Protein AF-A0A660QVQ4-F1 (afdb_monomer_lite)

Secondary structure (DSSP, 8-state):
-HHHHHHHHHHHHHHTTSS--HHHHHHHHHHHHHHHHTT---SHHHHHHHHHHHHHHHHHHHHHHHH-S---SSSPPPHHHHHHTTTTTS---SHHHHHHHHHHHHHHHHHHTT----HHHHHT-HHHHHHHHHHHHHHHHHHHHHHHHHHHHHTTS--S--SS--PPPSSPPP---------S--TTHHHHHHHHTSHHHHHHHHHHHHHHHHHHHH-GGGHHHHHHHHHHHHHHHTHHHHHHHHHHHHHHHHHT-------TTHHHHHHHHHHHHHTT-HHHHHHHHHHHHHHHHHHHHHT--TT-HHHHHHHHHHHHHHHHHHHHHHHHHHHHH--HHHHHHHHHHHHHHHHTTS---S--GGG-GGG-TTGGGSHHHHHHHIIIIISTTSHHHHHHHHHHHHHHHHHHHHHHHHHHHHHHHHHHHHTT-EEEEEEETTEEEEEEPTT-GGGSGGGHHHHHHHH--

Sequence (469 aa):
MKRVVTIFAIIIIAGTLLALNLEGTISIYNAMVSDYEFQRFENPFVQVVSREIKNLTLYRYYKMLIAGSVDRRESTPSIGDYVSALYEVAPTQNEDERLASALFLAYVVSKLSDRPITKSCIMKNHAFSEFFSDYRAVVTREAREFFKWLLAYSLNLIDVKPPVEVSRVNEQLPQVDYTFQVPSDLPHLEDLIYFFNTPEIKMVFSESIERAFENIRKDPSRTSAHINREASFVSRDILKPITKFQDQIASQVERQRPTGRFPWWIRYVIYAALIAIFFRKKKLLWILIGVIGCFEIFYIFFIYDFTSPIDSMIYGIAIIFGFIFSVFISLRRYIKARNLLNLTVLLAGIAIVILCFVPYVFEASELSMSNFEEFPKSLYYTLLKKDVFESDLSRISTFSRELSSIMYQSLDHTQRTITALVDSVSEVVEEGVIDELTITGRDIYLDFRSDTNFFSHNEFEKRLQSFSA

Structure (mmCIF, N/CA/C/O backbone):
data_AF-A0A660QVQ4-F1
#
_entry.id   AF-A0A660QVQ4-F1
#
loop_
_atom_site.group_PDB
_atom_site.id
_atom_site.type_symbol
_atom_site.label_atom_id
_atom_site.label_alt_id
_atom_site.label_comp_id
_atom_site.label_asym_id
_atom_site.label_entity_id
_atom_site.label_seq_id
_atom_site.pdbx_PDB_ins_code
_atom_site.Cartn_x
_atom_site.Cartn_y
_atom_site.Cartn_z
_atom_site.occupancy
_atom_site.B_iso_or_equiv
_atom_site.auth_seq_id
_atom_site.auth_comp_id
_atom_site.auth_asym_id
_atom_site.auth_atom_id
_atom_site.pdbx_PDB_model_num
ATOM 1 N N . MET A 1 1 ? -7.187 -7.432 -49.823 1.00 45.78 1 MET A N 1
ATOM 2 C CA . MET A 1 1 ? -7.365 -6.209 -49.003 1.00 45.78 1 MET A CA 1
ATOM 3 C C . MET A 1 1 ? -7.954 -6.484 -47.619 1.00 45.78 1 MET A C 1
ATOM 5 O O . MET A 1 1 ? -7.314 -6.087 -46.661 1.00 45.78 1 MET A O 1
ATOM 9 N N . LYS A 1 2 ? -9.068 -7.227 -47.460 1.00 43.78 2 LYS A N 1
ATOM 10 C CA . LYS A 1 2 ? -9.646 -7.519 -46.124 1.00 43.78 2 LYS A CA 1
ATOM 11 C C . LYS A 1 2 ? -8.676 -8.187 -45.131 1.00 43.78 2 LYS A C 1
ATOM 13 O O . LYS A 1 2 ? -8.607 -7.729 -44.005 1.00 43.78 2 LYS A O 1
ATOM 18 N N . ARG A 1 3 ? -7.868 -9.173 -45.562 1.00 39.06 3 ARG A N 1
ATOM 19 C CA . ARG A 1 3 ? -6.869 -9.846 -44.698 1.00 39.06 3 ARG A CA 1
ATOM 20 C C . ARG A 1 3 ? -5.738 -8.930 -44.216 1.00 39.06 3 ARG A C 1
ATOM 22 O O . ARG A 1 3 ? -5.358 -9.017 -43.059 1.00 39.06 3 ARG A O 1
ATOM 29 N N . VAL A 1 4 ? -5.246 -8.038 -45.078 1.00 46.66 4 VAL A N 1
ATOM 30 C CA . VAL A 1 4 ? -4.182 -7.076 -44.734 1.00 46.66 4 VAL A CA 1
ATOM 31 C C . VAL A 1 4 ? -4.713 -6.019 -43.770 1.00 46.66 4 VAL A C 1
ATOM 33 O O . VAL A 1 4 ? -4.029 -5.692 -42.816 1.00 46.66 4 VAL A O 1
ATOM 36 N N . VAL A 1 5 ? -5.959 -5.565 -43.948 1.00 47.66 5 VAL A N 1
ATOM 37 C CA . VAL A 1 5 ? -6.611 -4.626 -43.021 1.00 47.66 5 VAL A CA 1
ATOM 38 C C . VAL A 1 5 ? -6.904 -5.277 -41.667 1.00 47.66 5 VAL A C 1
ATOM 40 O O . VAL A 1 5 ? -6.682 -4.634 -40.653 1.00 47.66 5 VAL A O 1
ATOM 43 N N . THR A 1 6 ? -7.314 -6.552 -41.606 1.00 44.78 6 THR A N 1
ATOM 44 C CA . THR A 1 6 ? -7.438 -7.266 -40.318 1.00 44.78 6 THR A CA 1
ATOM 45 C C . THR A 1 6 ? -6.092 -7.511 -39.650 1.00 44.78 6 THR A C 1
ATOM 47 O O . THR A 1 6 ? -6.018 -7.388 -38.441 1.00 44.78 6 THR A O 1
ATOM 50 N N . ILE A 1 7 ? -5.026 -7.818 -40.396 1.00 46.16 7 ILE A N 1
ATOM 51 C CA . ILE A 1 7 ? -3.684 -7.982 -39.812 1.00 46.16 7 ILE A CA 1
ATOM 52 C C . ILE A 1 7 ? -3.161 -6.630 -39.309 1.00 46.16 7 ILE A C 1
ATOM 54 O O . ILE A 1 7 ? -2.651 -6.561 -38.204 1.00 46.16 7 ILE A O 1
ATOM 58 N N . PHE A 1 8 ? -3.371 -5.544 -40.057 1.00 42.88 8 PHE A N 1
ATOM 59 C CA . PHE A 1 8 ? -2.998 -4.191 -39.636 1.00 42.88 8 PHE A CA 1
ATOM 60 C C . PHE A 1 8 ? -3.835 -3.709 -38.439 1.00 42.88 8 PHE A C 1
ATOM 62 O O . PHE A 1 8 ? -3.295 -3.094 -37.532 1.00 42.88 8 PHE A O 1
ATOM 69 N N . ALA A 1 9 ? -5.125 -4.054 -38.377 1.00 40.53 9 ALA A N 1
ATOM 70 C CA . ALA A 1 9 ? -5.977 -3.784 -37.220 1.00 40.53 9 ALA A CA 1
ATOM 71 C C . ALA A 1 9 ? -5.597 -4.642 -36.002 1.00 40.53 9 ALA A C 1
ATOM 73 O O . ALA A 1 9 ? -5.612 -4.128 -34.896 1.00 40.53 9 ALA A O 1
ATOM 74 N N . ILE A 1 10 ? -5.202 -5.907 -36.184 1.00 40.34 10 ILE A N 1
ATOM 75 C CA . ILE A 1 10 ? -4.701 -6.769 -35.100 1.00 40.34 10 ILE A CA 1
ATOM 76 C C . ILE A 1 10 ? -3.337 -6.275 -34.599 1.00 40.34 10 ILE A C 1
ATOM 78 O O . ILE A 1 10 ? -3.112 -6.299 -33.400 1.00 40.34 10 ILE A O 1
ATOM 82 N N . ILE A 1 11 ? -2.465 -5.765 -35.476 1.00 39.47 11 ILE A N 1
ATOM 83 C CA . ILE A 1 11 ? -1.176 -5.161 -35.096 1.00 39.47 11 ILE A CA 1
ATOM 84 C C . ILE A 1 11 ? -1.384 -3.819 -34.379 1.00 39.47 11 ILE A C 1
ATOM 86 O O . ILE A 1 11 ? -0.696 -3.547 -33.405 1.00 39.47 11 ILE A O 1
ATOM 90 N N . ILE A 1 12 ? -2.355 -3.001 -34.799 1.00 35.53 12 ILE A N 1
ATOM 91 C CA . ILE A 1 12 ? -2.692 -1.742 -34.112 1.00 35.53 12 ILE A CA 1
ATOM 92 C C . ILE A 1 12 ? -3.376 -2.010 -32.763 1.00 35.53 12 ILE A C 1
ATOM 94 O O . ILE A 1 12 ? -3.046 -1.352 -31.786 1.00 35.53 12 ILE A O 1
ATOM 98 N N . ILE A 1 13 ? -4.274 -2.998 -32.680 1.00 34.22 13 ILE A N 1
ATOM 99 C CA . ILE A 1 13 ? -4.931 -3.396 -31.423 1.00 34.22 13 ILE A CA 1
ATOM 100 C C . ILE A 1 13 ? -3.924 -4.059 -30.467 1.00 34.22 13 ILE A C 1
ATOM 102 O O . ILE A 1 13 ? -3.984 -3.809 -29.268 1.00 34.22 13 ILE A O 1
ATOM 106 N N . ALA A 1 14 ? -2.964 -4.838 -30.981 1.00 32.75 14 ALA A N 1
ATOM 107 C CA . ALA A 1 14 ? -1.853 -5.382 -30.196 1.00 32.75 14 ALA A CA 1
ATOM 108 C C . ALA A 1 14 ? -0.856 -4.292 -29.758 1.00 32.75 14 ALA A C 1
ATOM 110 O O . ALA A 1 14 ? -0.333 -4.369 -28.654 1.00 32.75 14 ALA A O 1
ATOM 111 N N . GLY A 1 15 ? -0.645 -3.249 -30.569 1.00 29.69 15 GLY A N 1
ATOM 112 C CA . GLY A 1 15 ? 0.228 -2.117 -30.236 1.00 29.69 15 GLY A CA 1
ATOM 113 C C . GLY A 1 15 ? -0.335 -1.182 -29.161 1.00 29.69 15 GLY A C 1
ATOM 114 O O . GLY A 1 15 ? 0.431 -0.568 -28.433 1.00 29.69 15 GLY A O 1
ATOM 115 N N . THR A 1 16 ? -1.660 -1.112 -28.999 1.00 33.47 16 THR A N 1
ATOM 116 C CA . THR A 1 16 ? -2.304 -0.334 -27.921 1.00 33.47 16 THR A CA 1
ATOM 117 C C . THR A 1 16 ? -2.428 -1.087 -26.594 1.00 33.47 16 THR A C 1
ATOM 119 O O . THR A 1 16 ? -2.981 -0.542 -25.645 1.00 33.47 16 THR A O 1
ATOM 122 N N . LEU A 1 17 ? -1.985 -2.347 -26.530 1.00 31.45 17 LEU A N 1
ATOM 123 C CA . LEU A 1 17 ? -2.184 -3.218 -25.367 1.00 31.45 17 LEU A CA 1
ATOM 124 C C . LEU A 1 17 ? -0.995 -3.261 -24.394 1.00 31.45 17 LEU A C 1
ATOM 126 O O . LEU A 1 17 ? -1.145 -3.873 -23.342 1.00 31.45 17 LEU A O 1
ATOM 130 N N . LEU A 1 18 ? 0.164 -2.673 -24.721 1.00 43.66 18 LEU A N 1
ATOM 131 C CA . LEU A 1 18 ? 1.414 -2.976 -23.999 1.00 43.66 18 LEU A CA 1
ATOM 132 C C . LEU A 1 18 ? 2.323 -1.782 -23.643 1.00 43.66 18 LEU A C 1
ATOM 134 O O . LEU A 1 18 ? 3.381 -1.996 -23.059 1.00 43.66 18 LEU A O 1
ATOM 138 N N . ALA A 1 19 ? 1.907 -0.542 -23.908 1.00 50.47 19 ALA A N 1
ATOM 139 C CA . ALA A 1 19 ? 2.540 0.649 -23.335 1.00 50.47 19 ALA A CA 1
ATOM 140 C C . ALA A 1 19 ? 1.612 1.260 -22.281 1.00 50.47 19 ALA A C 1
ATOM 142 O O . ALA A 1 19 ? 0.394 1.279 -22.473 1.00 50.47 19 ALA A O 1
ATOM 143 N N . LEU A 1 20 ? 2.178 1.755 -21.180 1.00 56.44 20 LEU A N 1
ATOM 144 C CA . LEU A 1 20 ? 1.389 2.233 -20.049 1.00 56.44 20 LEU A CA 1
ATOM 145 C C . LEU A 1 20 ? 0.698 3.553 -20.420 1.00 56.44 20 LEU A C 1
ATOM 147 O O . LEU A 1 20 ? 1.298 4.633 -20.399 1.00 56.44 20 LEU A O 1
ATOM 151 N N . ASN A 1 21 ? -0.586 3.485 -20.775 1.00 66.94 21 ASN A N 1
ATOM 152 C CA . ASN A 1 21 ? -1.328 4.657 -21.204 1.00 66.94 21 ASN A CA 1
ATOM 153 C C . ASN A 1 21 ? -1.801 5.419 -19.972 1.00 66.94 21 ASN A C 1
ATOM 155 O O . ASN A 1 21 ? -2.814 5.102 -19.344 1.00 66.94 21 ASN A O 1
ATOM 159 N N . LEU A 1 22 ? -1.073 6.480 -19.645 1.00 68.31 22 LEU A N 1
ATOM 160 C CA . LEU A 1 22 ? -1.365 7.312 -18.489 1.00 68.31 22 LEU A CA 1
ATOM 161 C C . LEU A 1 22 ? -2.773 7.936 -18.546 1.00 68.31 22 LEU A C 1
ATOM 163 O O . LEU A 1 22 ? -3.453 7.999 -17.521 1.00 68.31 22 LEU A O 1
ATOM 167 N N . GLU A 1 23 ? -3.246 8.367 -19.719 1.00 72.88 23 GLU A N 1
ATOM 168 C CA . GLU A 1 23 ? -4.605 8.910 -19.867 1.00 72.88 23 GLU A CA 1
ATOM 169 C C . GLU A 1 23 ? -5.667 7.811 -19.723 1.00 72.88 23 GLU A C 1
ATOM 171 O O . GLU A 1 23 ? -6.668 8.004 -19.025 1.00 72.88 23 GLU A O 1
ATOM 176 N N . GLY A 1 24 ? -5.410 6.638 -20.310 1.00 74.50 24 GLY A N 1
ATOM 177 C CA . GLY A 1 24 ? -6.248 5.444 -20.187 1.00 74.50 24 GLY A CA 1
ATOM 178 C C . GLY A 1 24 ? -6.387 4.990 -18.735 1.00 74.50 24 GLY A C 1
ATOM 179 O O . GLY A 1 24 ? -7.498 4.942 -18.206 1.00 74.50 24 GLY A O 1
ATOM 180 N N . THR A 1 25 ? -5.265 4.782 -18.049 1.00 79.12 25 THR A N 1
ATOM 181 C CA . THR A 1 25 ? -5.192 4.428 -16.623 1.00 79.12 25 THR A CA 1
ATOM 182 C C . THR A 1 25 ? -5.989 5.401 -15.755 1.00 79.12 25 THR A C 1
ATOM 184 O O . THR A 1 25 ? -6.774 4.990 -14.900 1.00 79.12 25 THR A O 1
ATOM 187 N N . ILE A 1 26 ? -5.821 6.709 -15.968 1.00 81.19 26 ILE A N 1
ATOM 188 C CA . ILE A 1 26 ? -6.520 7.732 -15.183 1.00 81.19 26 ILE A CA 1
ATOM 189 C C . ILE A 1 26 ? -8.025 7.720 -15.460 1.00 81.19 26 ILE A C 1
ATOM 191 O O . ILE A 1 26 ? -8.819 7.897 -14.535 1.00 81.19 26 ILE A O 1
ATOM 195 N N . SER A 1 27 ? -8.436 7.494 -16.709 1.00 84.50 27 SER A N 1
ATOM 196 C CA . SER A 1 27 ? -9.854 7.368 -17.054 1.00 84.50 27 SER A CA 1
ATOM 197 C C . SER A 1 27 ? -10.501 6.157 -16.369 1.00 84.50 27 SER A C 1
ATOM 199 O O . SER A 1 27 ? -11.580 6.295 -15.789 1.00 84.50 27 SER A O 1
ATOM 201 N N . ILE A 1 28 ? -9.802 5.015 -16.334 1.00 84.06 28 ILE A N 1
ATOM 202 C CA . ILE A 1 28 ? -10.235 3.791 -15.647 1.00 84.06 28 ILE A CA 1
ATOM 203 C C . ILE A 1 28 ? -10.310 4.035 -14.136 1.00 84.06 28 ILE A C 1
ATOM 205 O O . ILE A 1 28 ? -11.320 3.716 -13.512 1.00 84.06 28 ILE A O 1
ATOM 209 N N . TYR A 1 29 ? -9.291 4.669 -13.551 1.00 87.94 29 TYR A N 1
ATOM 210 C CA . TYR A 1 29 ? -9.285 5.060 -12.140 1.00 87.94 29 TYR A CA 1
ATOM 211 C C . TYR A 1 29 ? -10.480 5.960 -11.792 1.00 87.94 29 TYR A C 1
ATOM 213 O O . TYR A 1 29 ? -11.200 5.687 -10.832 1.00 87.94 29 TYR A O 1
ATOM 221 N N . ASN A 1 30 ? -10.739 7.006 -12.582 1.00 86.50 30 ASN A N 1
ATOM 222 C CA . ASN A 1 30 ? -11.860 7.917 -12.345 1.00 86.50 30 ASN A CA 1
ATOM 223 C C . ASN A 1 30 ? -13.212 7.198 -12.477 1.00 86.50 30 ASN A C 1
ATOM 225 O O . ASN A 1 30 ? -14.119 7.453 -11.682 1.00 86.50 30 ASN A O 1
ATOM 229 N N . ALA A 1 31 ? -13.335 6.266 -13.428 1.00 86.56 31 ALA A N 1
ATOM 230 C CA . ALA A 1 31 ? -14.511 5.415 -13.553 1.00 86.56 31 ALA A CA 1
ATOM 231 C C . ALA A 1 31 ? -14.706 4.549 -12.297 1.00 86.56 31 ALA A C 1
ATOM 233 O O . ALA A 1 31 ? -15.789 4.590 -11.716 1.00 86.56 31 ALA A O 1
ATOM 234 N N . MET A 1 32 ? -13.660 3.868 -11.811 1.00 87.50 32 MET A N 1
ATOM 235 C CA . MET A 1 32 ? -13.701 3.062 -10.579 1.00 87.50 32 MET A CA 1
ATOM 236 C C . MET A 1 32 ? -14.066 3.891 -9.339 1.00 87.50 32 MET A C 1
ATOM 238 O O . MET A 1 32 ? -14.870 3.462 -8.513 1.00 87.50 32 MET A O 1
ATOM 242 N N . VAL A 1 33 ? -13.511 5.101 -9.214 1.00 87.19 33 VAL A N 1
ATOM 243 C CA . VAL A 1 33 ? -13.854 6.037 -8.132 1.00 87.19 33 VAL A CA 1
ATOM 244 C C . VAL A 1 33 ? -15.330 6.417 -8.194 1.00 87.19 33 VAL A C 1
ATOM 246 O O . VAL A 1 33 ? -16.015 6.362 -7.174 1.00 87.19 33 VAL A O 1
ATOM 249 N N . SER A 1 34 ? -15.836 6.769 -9.379 1.00 85.94 34 SER A N 1
ATOM 250 C CA . SER A 1 34 ? -17.245 7.129 -9.548 1.00 85.94 34 SER A CA 1
ATOM 251 C C . SER A 1 34 ? -18.177 5.949 -9.265 1.00 85.94 34 SER A C 1
ATOM 253 O O . SER A 1 34 ? -19.179 6.110 -8.574 1.00 85.94 34 SER A O 1
ATOM 255 N N . ASP A 1 35 ? -17.817 4.753 -9.726 1.00 87.38 35 ASP A N 1
ATOM 256 C CA . ASP A 1 35 ? -18.564 3.516 -9.518 1.00 87.38 35 ASP A CA 1
ATOM 257 C C . ASP A 1 35 ? -18.703 3.191 -8.022 1.00 87.38 35 ASP A C 1
ATOM 259 O O . ASP A 1 35 ? -19.787 2.857 -7.536 1.00 87.38 35 ASP A O 1
ATOM 263 N N . TYR A 1 36 ? -17.620 3.404 -7.268 1.00 85.56 36 TYR A N 1
ATOM 264 C CA . TYR A 1 36 ? -17.592 3.265 -5.817 1.00 85.56 36 TYR A CA 1
ATOM 265 C C . TYR A 1 36 ? -18.406 4.349 -5.091 1.00 85.56 36 TYR A C 1
ATOM 267 O O . TYR A 1 36 ? -19.185 4.027 -4.193 1.00 85.56 36 TYR A O 1
ATOM 275 N N . GLU A 1 37 ? -18.265 5.629 -5.463 1.00 83.56 37 GLU A N 1
ATOM 276 C CA . GLU A 1 37 ? -18.999 6.733 -4.818 1.00 83.56 37 GLU A CA 1
ATOM 277 C C . GLU A 1 37 ? -20.510 6.673 -5.085 1.00 83.56 37 GLU A C 1
ATOM 279 O O . GLU A 1 37 ? -21.299 6.965 -4.186 1.00 83.56 37 GLU A O 1
ATOM 284 N N . PHE A 1 38 ? -20.922 6.261 -6.287 1.00 84.00 38 PHE A N 1
ATOM 285 C CA . PHE A 1 38 ? -22.331 6.106 -6.658 1.00 84.00 38 PHE A CA 1
ATOM 286 C C . PHE A 1 38 ? -22.911 4.724 -6.330 1.00 84.00 38 PHE A C 1
ATOM 288 O O . PHE A 1 38 ? -24.087 4.499 -6.614 1.00 84.00 38 PHE A O 1
ATOM 295 N N . GLN A 1 39 ? -22.123 3.818 -5.739 1.00 82.88 39 GLN A N 1
ATOM 296 C CA . GLN A 1 39 ? -22.532 2.456 -5.370 1.00 82.88 39 GLN A CA 1
ATOM 297 C C . GLN A 1 39 ? -23.170 1.664 -6.528 1.00 82.88 39 GLN A C 1
ATOM 299 O O . GLN A 1 39 ? -24.130 0.921 -6.318 1.00 82.88 39 GLN A O 1
ATOM 304 N N . ARG A 1 40 ? -22.664 1.833 -7.756 1.00 81.81 40 ARG A N 1
ATOM 305 C CA . ARG A 1 40 ? -23.189 1.125 -8.940 1.00 81.81 40 ARG A CA 1
ATOM 306 C C . ARG A 1 40 ? -22.591 -0.279 -9.068 1.00 81.81 40 ARG A C 1
ATOM 308 O O . ARG A 1 40 ? -23.309 -1.204 -9.436 1.00 81.81 40 ARG A O 1
ATOM 315 N N . PHE A 1 41 ? -21.332 -0.440 -8.660 1.00 80.50 41 PHE A N 1
ATOM 316 C CA . PHE A 1 41 ? -20.561 -1.688 -8.670 1.00 80.50 41 PHE A CA 1
ATOM 317 C C . PHE A 1 41 ? -20.522 -2.376 -10.046 1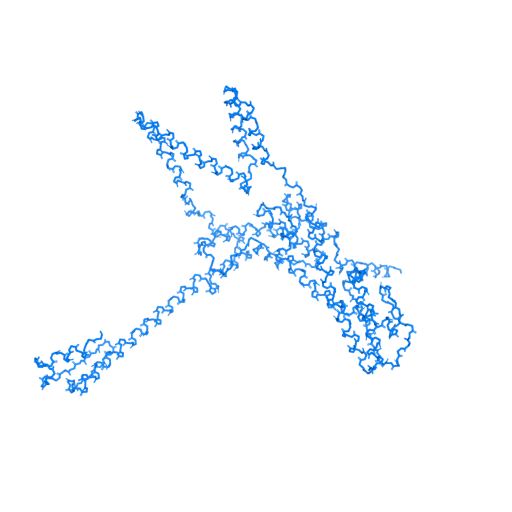.00 80.50 41 PHE A C 1
ATOM 319 O O . PHE A 1 41 ? -20.610 -3.600 -10.135 1.00 80.50 41 PHE A O 1
ATOM 326 N N . GLU A 1 42 ? -20.400 -1.589 -11.116 1.00 81.44 42 GLU A N 1
ATOM 327 C CA . GLU A 1 42 ? -20.286 -2.080 -12.494 1.00 81.44 42 GLU A CA 1
ATOM 328 C C . GLU A 1 42 ? -18.918 -2.725 -12.762 1.00 81.44 42 GLU A C 1
ATOM 330 O O . GLU A 1 42 ? -18.819 -3.687 -13.526 1.00 81.44 42 GLU A O 1
ATOM 335 N N . ASN A 1 43 ? -17.853 -2.226 -12.126 1.00 82.69 43 ASN A N 1
ATOM 336 C CA . ASN A 1 43 ? -16.518 -2.790 -12.262 1.00 82.69 43 ASN A CA 1
ATOM 337 C C . ASN A 1 43 ? -16.335 -4.002 -11.314 1.00 82.69 43 ASN A C 1
ATOM 339 O O . ASN A 1 43 ? -16.488 -3.852 -10.094 1.00 82.69 43 ASN A O 1
ATOM 343 N N . PRO A 1 44 ? -15.927 -5.188 -11.823 1.00 85.44 44 PRO A N 1
ATOM 344 C CA . PRO A 1 44 ? -15.755 -6.392 -11.002 1.00 85.44 44 PRO A CA 1
ATOM 345 C C . PRO A 1 44 ? -14.783 -6.209 -9.831 1.00 85.44 44 PRO A C 1
ATOM 347 O O . PRO A 1 44 ? -15.013 -6.734 -8.741 1.00 85.44 44 PRO A O 1
ATOM 350 N N . PHE A 1 45 ? -13.712 -5.435 -10.027 1.00 86.94 45 PHE A N 1
ATOM 351 C CA . PHE A 1 45 ? -12.742 -5.156 -8.973 1.00 86.94 45 PHE A CA 1
ATOM 352 C C . PHE A 1 45 ? -13.347 -4.282 -7.871 1.00 86.94 45 PHE A C 1
ATOM 354 O O . PHE A 1 45 ? -13.211 -4.596 -6.690 1.00 86.94 45 PHE A O 1
ATOM 361 N N . VAL A 1 46 ? -14.087 -3.233 -8.240 1.00 87.31 46 VAL A N 1
ATOM 362 C CA . VAL A 1 46 ? -14.765 -2.341 -7.282 1.00 87.31 46 VAL A CA 1
ATOM 363 C C . VAL A 1 46 ? -15.803 -3.108 -6.459 1.00 87.31 46 VAL A C 1
ATOM 365 O O . VAL A 1 46 ? -15.906 -2.899 -5.247 1.00 87.31 46 VAL A O 1
ATOM 368 N N . GLN A 1 47 ? -16.530 -4.040 -7.083 1.00 87.06 47 GLN A N 1
ATOM 369 C CA . GLN A 1 47 ? -17.480 -4.912 -6.394 1.00 87.06 47 GLN A CA 1
ATOM 370 C C . GLN A 1 47 ? -16.790 -5.793 -5.341 1.00 87.06 47 GLN A C 1
ATOM 372 O O . GLN A 1 47 ? -17.244 -5.850 -4.193 1.00 87.06 47 GLN A O 1
ATOM 377 N N . VAL A 1 48 ? -15.682 -6.450 -5.709 1.00 87.56 48 VAL A N 1
ATOM 378 C CA . VAL A 1 48 ? -14.885 -7.264 -4.777 1.00 87.56 48 VAL A CA 1
ATOM 379 C C . VAL A 1 48 ? -14.369 -6.398 -3.636 1.00 87.56 48 VAL A C 1
ATOM 381 O O . VAL A 1 48 ? -14.602 -6.726 -2.476 1.00 87.56 48 VAL A O 1
ATOM 384 N N . VAL A 1 49 ? -13.749 -5.256 -3.939 1.00 88.12 49 VAL A N 1
ATOM 385 C CA . VAL A 1 49 ? -13.203 -4.348 -2.923 1.00 88.12 49 VAL A CA 1
ATOM 386 C C . VAL A 1 49 ? -14.289 -3.880 -1.949 1.00 88.12 49 VAL A C 1
ATOM 388 O O . VAL A 1 49 ? -14.096 -3.956 -0.739 1.00 88.12 49 VAL A O 1
ATOM 391 N N . SER A 1 50 ? -15.459 -3.468 -2.440 1.00 86.62 50 SER A N 1
ATOM 392 C CA . SER A 1 50 ? -16.582 -3.033 -1.598 1.00 86.62 50 SER A CA 1
ATOM 393 C C . SER A 1 50 ? -17.091 -4.134 -0.660 1.00 86.62 50 SER A C 1
ATOM 395 O O . SER A 1 50 ? -17.340 -3.882 0.524 1.00 86.62 50 SER A O 1
ATOM 397 N N . ARG A 1 51 ? -17.203 -5.374 -1.155 1.00 86.69 51 ARG A N 1
ATOM 398 C CA . ARG A 1 51 ? -17.575 -6.536 -0.334 1.00 86.69 51 ARG A CA 1
ATOM 399 C C . ARG A 1 51 ? -16.515 -6.825 0.727 1.00 86.69 51 ARG A C 1
ATOM 401 O O . ARG A 1 51 ? -16.834 -6.970 1.905 1.00 86.69 51 ARG A O 1
ATOM 408 N N . GLU A 1 52 ? -15.250 -6.871 0.327 1.00 87.94 52 GLU A N 1
ATOM 409 C CA . GLU A 1 52 ? -14.145 -7.206 1.222 1.00 87.94 52 GLU A CA 1
ATOM 410 C C . GLU A 1 52 ? -13.935 -6.134 2.306 1.00 87.94 52 GLU A C 1
ATOM 412 O O . GLU A 1 52 ? -13.706 -6.479 3.463 1.00 87.94 52 GLU A O 1
ATOM 417 N N . ILE A 1 53 ? -14.123 -4.842 2.016 1.00 87.94 53 ILE A N 1
ATOM 418 C CA . ILE A 1 53 ? -14.056 -3.776 3.038 1.00 87.94 53 ILE A CA 1
ATOM 419 C C . ILE A 1 53 ? -15.064 -4.006 4.179 1.00 87.94 53 ILE A C 1
ATOM 421 O O . ILE A 1 53 ? -14.753 -3.741 5.345 1.00 87.94 53 ILE A O 1
ATOM 425 N N . LYS A 1 54 ? -16.260 -4.535 3.888 1.00 84.94 54 LYS A N 1
ATOM 426 C CA . LYS A 1 54 ? -17.224 -4.907 4.940 1.00 84.94 54 LYS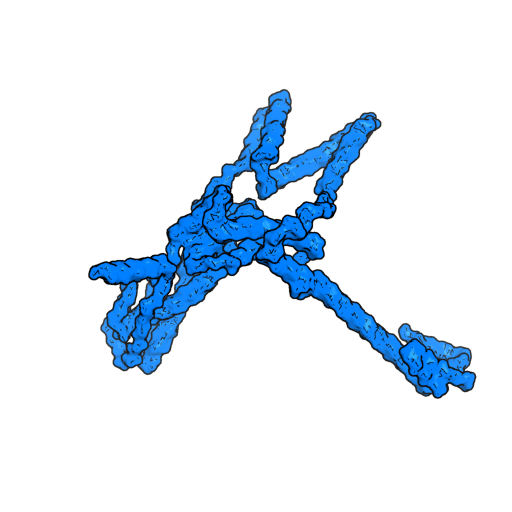 A CA 1
ATOM 427 C C . LYS A 1 54 ? -16.668 -6.044 5.801 1.00 84.94 54 LYS A C 1
ATOM 429 O O . LYS A 1 54 ? -16.680 -5.952 7.030 1.00 84.94 54 LYS A O 1
ATOM 434 N N . ASN A 1 55 ? -16.086 -7.058 5.162 1.00 87.88 55 ASN A N 1
ATOM 435 C CA . ASN A 1 55 ? -15.444 -8.187 5.836 1.00 87.88 55 ASN A CA 1
ATOM 436 C C . ASN A 1 55 ? -14.224 -7.766 6.672 1.00 87.88 55 ASN A C 1
ATOM 438 O O . ASN A 1 55 ? -13.995 -8.342 7.733 1.00 87.88 55 ASN A O 1
ATOM 442 N N . LEU A 1 56 ? -13.482 -6.727 6.275 1.00 87.50 56 LEU A N 1
ATOM 443 C CA . LEU A 1 56 ? -12.371 -6.176 7.063 1.00 87.50 56 LEU A CA 1
ATOM 444 C C . LEU A 1 56 ? -12.833 -5.702 8.450 1.00 87.50 56 LEU A C 1
ATOM 446 O O . LEU A 1 56 ? -12.127 -5.884 9.446 1.00 87.50 56 LEU A O 1
ATOM 450 N N . THR A 1 57 ? -14.023 -5.104 8.527 1.00 83.06 57 THR A N 1
ATOM 451 C CA . THR A 1 57 ? -14.597 -4.635 9.797 1.00 83.06 57 THR A CA 1
ATOM 452 C C . THR A 1 57 ? -14.947 -5.812 10.707 1.00 83.06 57 THR A C 1
ATOM 454 O O . THR A 1 57 ? -14.588 -5.804 11.886 1.00 83.06 57 THR A O 1
ATOM 457 N N . LEU A 1 58 ? -15.555 -6.863 10.146 1.00 85.44 58 LEU A N 1
ATOM 458 C CA . LEU A 1 58 ? -15.847 -8.109 10.863 1.00 85.44 58 LEU A CA 1
ATOM 459 C C . LEU A 1 58 ? -14.566 -8.804 11.337 1.00 85.44 58 LEU A C 1
ATOM 461 O O . LEU A 1 58 ? -14.474 -9.216 12.489 1.00 85.44 58 LEU A O 1
ATOM 465 N N . TYR A 1 59 ? -13.536 -8.856 10.492 1.00 87.25 59 TYR A N 1
ATOM 466 C CA . TYR A 1 59 ? -12.224 -9.381 10.864 1.00 87.25 59 TYR A CA 1
ATOM 467 C C . TYR A 1 59 ? -11.636 -8.656 12.074 1.00 87.25 59 TYR A C 1
ATOM 469 O O . TYR A 1 59 ? -11.186 -9.306 13.015 1.00 87.25 59 TYR A O 1
ATOM 477 N N . ARG A 1 60 ? -11.664 -7.317 12.084 1.00 81.88 60 ARG A N 1
ATOM 478 C CA . ARG A 1 60 ? -11.160 -6.525 13.217 1.00 81.88 60 ARG A CA 1
ATOM 479 C C . ARG A 1 60 ? -11.935 -6.816 14.494 1.00 81.88 60 ARG A C 1
ATOM 481 O O . ARG A 1 60 ? -11.317 -6.971 15.545 1.00 81.88 60 ARG A O 1
ATOM 488 N N . TYR A 1 61 ? -13.256 -6.929 14.388 1.00 81.56 61 TYR A N 1
ATOM 489 C CA . TYR A 1 61 ? -14.118 -7.299 15.504 1.00 81.56 61 TYR A CA 1
ATOM 490 C C . TYR A 1 61 ? -13.768 -8.691 16.056 1.00 81.56 61 TYR A C 1
ATOM 492 O O . TYR A 1 61 ? -13.469 -8.826 17.242 1.00 81.56 61 TYR A O 1
ATOM 500 N N . TYR A 1 62 ? -13.694 -9.716 15.202 1.00 83.75 62 TYR A N 1
ATOM 501 C CA . TYR A 1 62 ? -13.358 -11.078 15.629 1.00 83.75 62 TYR A CA 1
ATOM 502 C C . TYR A 1 62 ? -11.933 -11.202 16.164 1.00 83.75 62 TYR A C 1
ATOM 504 O O . TYR A 1 62 ? -11.717 -11.864 17.179 1.00 83.75 62 TYR A O 1
ATOM 512 N N . LYS A 1 63 ? -10.958 -10.532 15.541 1.00 80.50 63 LYS A N 1
ATOM 513 C CA . LYS A 1 63 ? -9.581 -10.479 16.046 1.00 80.50 63 LYS A CA 1
ATOM 514 C C . LYS A 1 63 ? -9.543 -9.864 17.443 1.00 80.50 63 LYS A C 1
ATOM 516 O O . LYS A 1 63 ? -8.911 -10.435 18.327 1.00 80.50 63 LYS A O 1
ATOM 521 N N . MET A 1 64 ? -10.262 -8.762 17.664 1.00 77.44 64 MET A N 1
ATOM 522 C CA . MET A 1 64 ? -10.348 -8.121 18.977 1.00 77.44 64 MET A CA 1
ATOM 523 C C . MET A 1 64 ? -10.967 -9.044 20.034 1.00 77.44 64 MET A C 1
ATOM 525 O O . MET A 1 64 ? -10.461 -9.090 21.152 1.00 77.44 64 MET A O 1
ATOM 529 N N . LEU A 1 65 ? -12.008 -9.810 19.693 1.00 76.06 65 LEU A N 1
ATOM 530 C CA . LEU A 1 65 ? -12.631 -10.760 20.622 1.00 76.06 65 LEU A CA 1
ATOM 531 C C . LEU A 1 65 ? -11.728 -11.956 20.964 1.00 76.06 65 LEU A C 1
ATOM 533 O O . LEU A 1 65 ? -11.672 -12.374 22.117 1.00 76.06 65 LEU A O 1
ATOM 537 N N . ILE A 1 66 ? -11.029 -12.520 19.975 1.00 75.56 66 ILE A N 1
ATOM 538 C CA . ILE A 1 66 ? -10.281 -13.778 20.140 1.00 75.56 66 ILE A CA 1
ATOM 539 C C . ILE A 1 66 ? -8.848 -13.527 20.638 1.00 75.56 66 ILE A C 1
ATOM 541 O O . ILE A 1 66 ? -8.378 -14.155 21.595 1.00 75.56 66 ILE A O 1
ATOM 545 N N . ALA A 1 67 ? -8.134 -12.618 19.973 1.00 68.19 67 ALA A N 1
ATOM 546 C CA . ALA A 1 67 ? -6.722 -12.333 20.220 1.00 68.19 67 ALA A CA 1
ATOM 547 C C . ALA A 1 67 ? -6.502 -11.098 21.114 1.00 68.19 67 ALA A C 1
ATOM 549 O O . ALA A 1 67 ? -5.407 -10.926 21.649 1.00 68.19 67 ALA A O 1
ATOM 550 N N . GLY A 1 68 ? -7.531 -10.270 21.324 1.00 66.25 68 GLY A N 1
ATOM 551 C CA . GLY A 1 68 ? -7.416 -9.002 22.046 1.00 66.25 68 GLY A CA 1
ATOM 552 C C . GLY A 1 68 ? -6.872 -7.867 21.172 1.00 66.25 68 GLY A C 1
ATOM 553 O O . GLY A 1 68 ? -6.709 -8.000 19.960 1.00 66.25 68 GLY A O 1
ATOM 554 N N . SER A 1 69 ? -6.585 -6.720 21.794 1.00 59.81 69 SER A N 1
ATOM 555 C CA . SER A 1 69 ? -6.060 -5.526 21.110 1.00 59.81 69 SER A CA 1
ATOM 556 C C . SER A 1 69 ? -4.537 -5.517 20.934 1.00 59.81 69 SER A C 1
ATOM 558 O O . SER A 1 69 ? -3.999 -4.577 20.353 1.00 59.81 69 SER A O 1
ATOM 560 N N . VAL A 1 70 ? -3.826 -6.510 21.475 1.00 56.84 70 VAL A N 1
ATOM 561 C CA . VAL A 1 70 ? -2.359 -6.528 21.495 1.00 56.84 70 VAL A CA 1
ATOM 562 C C . VAL A 1 70 ? -1.851 -7.233 20.245 1.00 56.84 70 VAL A C 1
ATOM 564 O O . VAL A 1 70 ? -1.824 -8.462 20.182 1.00 56.84 70 VAL A O 1
ATOM 567 N N . ASP A 1 71 ? -1.438 -6.454 19.248 1.00 59.97 71 ASP A N 1
ATOM 568 C CA . ASP A 1 71 ? -0.680 -6.994 18.124 1.00 59.97 71 ASP A CA 1
ATOM 569 C C . ASP A 1 71 ? 0.761 -7.249 18.588 1.00 59.97 71 ASP A C 1
ATOM 571 O O . ASP A 1 71 ? 1.459 -6.331 19.011 1.00 59.97 71 ASP A O 1
ATOM 575 N N . ARG A 1 72 ? 1.183 -8.517 18.582 1.00 63.62 72 ARG A N 1
ATOM 576 C CA . ARG A 1 72 ? 2.498 -8.951 19.093 1.00 63.62 72 ARG A CA 1
ATOM 577 C C . ARG A 1 72 ? 3.623 -8.803 18.066 1.00 63.62 72 ARG A C 1
ATOM 579 O O . ARG A 1 72 ? 4.754 -9.197 18.337 1.00 63.62 72 ARG A O 1
ATOM 586 N N . ARG A 1 73 ? 3.306 -8.291 16.878 1.00 67.00 73 ARG A N 1
ATOM 587 C CA . ARG A 1 73 ? 4.266 -8.006 15.808 1.00 67.00 73 ARG A CA 1
ATOM 588 C C . ARG A 1 73 ? 5.077 -6.751 16.141 1.00 67.00 73 ARG A C 1
ATOM 590 O O . ARG A 1 73 ? 4.572 -5.846 16.797 1.00 67.00 73 ARG A O 1
ATOM 597 N N . GLU A 1 74 ? 6.298 -6.665 15.614 1.00 59.44 74 GLU A N 1
ATOM 598 C CA . GLU A 1 74 ? 7.160 -5.476 15.760 1.00 59.44 74 GLU A CA 1
ATOM 599 C C . GLU A 1 74 ? 6.533 -4.203 15.164 1.00 59.44 74 GLU A C 1
ATOM 601 O O . GLU A 1 74 ? 6.794 -3.098 15.635 1.00 59.44 74 GLU A O 1
ATOM 606 N N . SER A 1 75 ? 5.673 -4.356 14.153 1.00 64.19 75 SER A N 1
ATOM 607 C CA . SER A 1 75 ? 4.886 -3.275 13.562 1.00 64.19 75 SER A CA 1
ATOM 608 C C . SER A 1 75 ? 3.435 -3.712 13.393 1.00 64.19 75 SER A C 1
ATOM 610 O O . SER A 1 75 ? 3.150 -4.768 12.817 1.00 64.19 75 SER A O 1
ATOM 612 N N . THR A 1 76 ? 2.505 -2.904 13.904 1.00 68.06 76 THR A N 1
ATOM 613 C CA . THR A 1 76 ? 1.069 -3.152 13.757 1.00 68.06 76 THR A CA 1
ATOM 614 C C . THR A 1 76 ? 0.641 -2.888 12.310 1.00 68.06 76 THR A C 1
ATOM 616 O O . THR A 1 76 ? 0.894 -1.790 11.807 1.00 68.06 76 THR A O 1
ATOM 619 N N . PRO A 1 77 ? -0.046 -3.834 11.641 1.00 74.12 77 PRO A N 1
ATOM 620 C CA . PRO A 1 77 ? -0.506 -3.633 10.273 1.00 74.12 77 PRO A CA 1
ATOM 621 C C . PRO A 1 77 ? -1.466 -2.444 10.181 1.00 74.12 77 PRO A C 1
ATOM 623 O O . PRO A 1 77 ? -2.445 -2.339 10.930 1.00 74.12 77 PRO A O 1
ATOM 626 N N . SER A 1 78 ? -1.197 -1.554 9.237 1.00 78.00 78 SER A N 1
ATOM 627 C CA . SER A 1 78 ? -2.026 -0.396 8.933 1.00 78.00 78 SER A CA 1
ATOM 628 C C . SER A 1 78 ? -3.274 -0.794 8.131 1.00 78.00 78 SER A C 1
ATOM 630 O O . SER A 1 78 ? -3.358 -1.883 7.565 1.00 78.00 78 SER A O 1
ATOM 632 N N . ILE A 1 79 ? -4.267 0.105 8.036 1.00 80.19 79 ILE A N 1
ATOM 633 C CA . ILE A 1 79 ? -5.411 -0.073 7.110 1.00 80.19 79 ILE A CA 1
ATOM 634 C C . ILE A 1 79 ? -4.905 -0.284 5.675 1.00 80.19 79 ILE A C 1
ATOM 636 O O . ILE A 1 79 ? -5.471 -1.087 4.938 1.00 80.19 79 ILE A O 1
ATOM 640 N N . GLY A 1 80 ? -3.821 0.407 5.307 1.00 82.00 80 GLY A N 1
ATOM 641 C CA . GLY A 1 80 ? -3.194 0.295 3.997 1.00 82.00 80 GLY A CA 1
ATOM 642 C C . GLY A 1 80 ? -2.760 -1.126 3.665 1.00 82.00 80 GLY A C 1
ATOM 643 O O . GLY A 1 80 ? -2.998 -1.568 2.547 1.00 82.00 80 GLY A O 1
ATOM 644 N N . ASP A 1 81 ? -2.213 -1.858 4.634 1.00 82.75 81 ASP A N 1
ATOM 645 C CA . ASP A 1 81 ? -1.708 -3.219 4.419 1.00 82.75 81 ASP A CA 1
ATOM 646 C C . ASP A 1 81 ? -2.857 -4.199 4.153 1.00 82.75 81 ASP A C 1
ATOM 648 O O . ASP A 1 81 ? -2.814 -4.983 3.207 1.00 82.75 81 ASP A O 1
ATOM 652 N N . TYR A 1 82 ? -3.945 -4.093 4.923 1.00 85.88 82 TYR A N 1
ATOM 653 C CA . TYR A 1 82 ? -5.134 -4.929 4.735 1.00 85.88 82 TYR A CA 1
ATOM 654 C C . TYR A 1 82 ? -5.862 -4.661 3.418 1.00 85.88 82 TYR A C 1
ATOM 656 O O . TYR A 1 82 ? -6.414 -5.586 2.826 1.00 85.88 82 TYR A O 1
ATOM 664 N N . VAL A 1 83 ? -5.912 -3.402 2.981 1.00 87.44 83 VAL A N 1
ATOM 665 C CA . VAL A 1 83 ? -6.548 -3.030 1.710 1.00 87.44 83 VAL A CA 1
ATOM 666 C C . VAL A 1 83 ? -5.647 -3.396 0.534 1.00 87.44 83 VAL A C 1
ATOM 668 O O . VAL A 1 83 ? -6.145 -3.858 -0.484 1.00 87.44 83 VAL A O 1
ATOM 671 N N . SER A 1 84 ? -4.327 -3.250 0.674 1.00 85.62 84 SER A N 1
ATOM 672 C CA . SER A 1 84 ? -3.377 -3.607 -0.387 1.00 85.62 84 SER A CA 1
ATOM 673 C C . SER A 1 84 ? -3.351 -5.109 -0.659 1.00 85.62 84 SER A C 1
ATOM 675 O O . SER A 1 84 ? -3.165 -5.490 -1.803 1.00 85.62 84 SER A O 1
ATOM 677 N N . ALA A 1 85 ? -3.644 -5.957 0.333 1.00 85.56 85 ALA A N 1
ATOM 678 C CA . ALA A 1 85 ? -3.801 -7.400 0.121 1.00 85.56 85 ALA A CA 1
ATOM 679 C C . ALA A 1 85 ? -4.908 -7.761 -0.895 1.00 85.56 85 ALA A C 1
ATOM 681 O O . ALA A 1 85 ? -4.901 -8.851 -1.457 1.00 85.56 85 ALA A O 1
ATOM 682 N N . LEU A 1 86 ? -5.857 -6.854 -1.164 1.00 87.31 86 LEU A N 1
ATOM 683 C CA . LEU A 1 86 ? -6.886 -7.052 -2.191 1.00 87.31 86 LEU A CA 1
ATOM 684 C C . LEU A 1 86 ? -6.337 -6.936 -3.617 1.00 87.31 86 LEU A C 1
ATOM 686 O O . LEU A 1 86 ? -7.007 -7.362 -4.555 1.00 87.31 86 LEU A O 1
ATOM 690 N N . TYR A 1 87 ? -5.138 -6.376 -3.780 1.00 87.12 87 TYR A N 1
ATOM 691 C CA . TYR A 1 87 ? -4.474 -6.244 -5.071 1.00 87.12 87 TYR A CA 1
ATOM 692 C C . TYR A 1 87 ? -4.143 -7.610 -5.687 1.00 87.12 87 TYR A C 1
ATOM 694 O O . TYR A 1 87 ? -4.388 -7.818 -6.870 1.00 87.12 87 TYR A O 1
ATOM 702 N N . GLU A 1 88 ? -3.693 -8.570 -4.872 1.00 80.75 88 GLU A N 1
ATOM 703 C CA . GLU A 1 88 ? -3.331 -9.925 -5.320 1.00 80.75 88 GLU A CA 1
ATOM 704 C C . GLU A 1 88 ? -4.545 -10.790 -5.701 1.00 80.75 88 GLU A C 1
ATOM 706 O O . GLU A 1 88 ? -4.432 -11.741 -6.473 1.00 80.75 88 GLU A O 1
ATOM 711 N N . VAL A 1 89 ? -5.726 -10.479 -5.160 1.00 75.00 89 VAL A N 1
ATOM 712 C CA . VAL A 1 89 ? -6.946 -11.290 -5.333 1.00 75.00 89 VAL A CA 1
ATOM 713 C C . VAL A 1 89 ? -7.636 -11.014 -6.673 1.00 75.00 89 VAL A C 1
ATOM 715 O O . VAL A 1 89 ? -8.487 -11.791 -7.109 1.00 75.00 89 VAL A O 1
ATOM 718 N N . ALA A 1 90 ? -7.289 -9.917 -7.343 1.00 62.12 90 ALA A N 1
ATOM 719 C CA . ALA A 1 90 ? -7.972 -9.468 -8.544 1.00 62.12 90 ALA A CA 1
ATOM 720 C C . ALA A 1 90 ? -7.202 -9.836 -9.822 1.00 62.12 90 ALA A C 1
ATOM 722 O O . ALA A 1 90 ? -6.107 -9.319 -10.050 1.00 62.12 90 ALA A O 1
ATOM 723 N N . PRO A 1 91 ? -7.777 -10.668 -10.710 1.00 56.06 91 PRO A N 1
ATOM 724 C CA . PRO A 1 91 ? -7.162 -10.992 -11.988 1.00 56.06 91 PRO A CA 1
ATOM 725 C C . PRO A 1 91 ? -7.352 -9.816 -12.950 1.00 56.06 91 PRO A C 1
ATOM 727 O O . PRO A 1 91 ? -8.316 -9.764 -13.709 1.00 56.06 91 PRO A O 1
ATOM 730 N N . THR A 1 92 ? -6.445 -8.849 -12.910 1.00 65.44 92 THR A N 1
ATOM 731 C CA . THR A 1 92 ? -6.376 -7.784 -13.917 1.00 65.44 92 THR A CA 1
ATOM 732 C C . THR A 1 92 ? -5.393 -8.219 -14.999 1.00 65.44 92 THR A C 1
ATOM 734 O O . THR A 1 92 ? -4.218 -8.460 -14.730 1.00 65.44 92 THR A O 1
ATOM 737 N N . GLN A 1 93 ? -5.899 -8.414 -16.220 1.00 65.44 93 GLN A N 1
ATOM 738 C CA . GLN A 1 93 ? -5.089 -8.891 -17.350 1.00 65.44 93 GLN A CA 1
ATOM 739 C C . GLN A 1 93 ? -4.309 -7.755 -18.025 1.00 65.44 93 GLN A C 1
ATOM 741 O O . GLN A 1 93 ? -3.302 -8.022 -18.673 1.00 65.44 93 GLN A O 1
ATOM 746 N N . ASN A 1 94 ? -4.764 -6.508 -17.865 1.00 80.75 94 ASN A N 1
ATOM 747 C CA . ASN A 1 94 ? -4.161 -5.324 -18.468 1.00 80.75 94 ASN A CA 1
ATOM 748 C C . ASN A 1 94 ? -3.316 -4.545 -17.441 1.00 80.75 94 ASN A C 1
ATOM 750 O O . ASN A 1 94 ? -3.740 -4.355 -16.299 1.00 80.75 94 ASN A O 1
ATOM 754 N N . GLU A 1 95 ? -2.136 -4.069 -17.842 1.00 81.00 95 GLU A N 1
ATOM 755 C CA . GLU A 1 95 ? -1.244 -3.285 -16.981 1.00 81.00 95 GLU A CA 1
ATOM 756 C C . GLU A 1 95 ? -1.850 -1.934 -16.575 1.00 81.00 95 GLU A C 1
ATOM 758 O O . GLU A 1 95 ? -1.721 -1.534 -15.416 1.00 81.00 95 GLU A O 1
ATOM 763 N N . ASP A 1 96 ? -2.603 -1.288 -17.471 1.00 83.50 96 ASP A N 1
ATOM 764 C CA . ASP A 1 96 ? -3.330 -0.049 -17.163 1.00 83.50 96 ASP A CA 1
ATOM 765 C C . ASP A 1 96 ? -4.395 -0.276 -16.080 1.00 83.50 96 ASP A C 1
ATOM 767 O O . ASP A 1 96 ? -4.570 0.534 -15.166 1.00 83.50 96 ASP A O 1
ATOM 771 N N . GLU A 1 97 ? -5.098 -1.411 -16.142 1.00 85.94 97 GLU A N 1
ATOM 772 C CA . GLU A 1 97 ? -6.083 -1.795 -15.128 1.00 85.94 97 GLU A CA 1
ATOM 773 C C . GLU A 1 97 ? -5.413 -2.166 -13.804 1.00 85.94 97 GLU A C 1
ATOM 775 O O . GLU A 1 97 ? -5.944 -1.824 -12.745 1.00 85.94 97 GLU A O 1
ATOM 780 N N . ARG A 1 98 ? -4.244 -2.822 -13.843 1.00 87.69 98 ARG A N 1
ATOM 781 C CA . ARG A 1 98 ? -3.430 -3.114 -12.651 1.00 87.69 98 ARG A CA 1
ATOM 782 C C . ARG A 1 98 ? -3.013 -1.822 -11.954 1.00 87.69 98 ARG A C 1
ATOM 784 O O . ARG A 1 98 ? -3.239 -1.670 -10.751 1.00 87.69 98 ARG A O 1
ATOM 791 N N . LEU A 1 99 ? -2.482 -0.856 -12.699 1.00 89.31 99 LEU A N 1
ATOM 792 C CA . LEU A 1 99 ? -2.101 0.439 -12.144 1.00 89.31 99 LEU A CA 1
ATOM 793 C C . LEU A 1 99 ? -3.317 1.221 -11.625 1.00 89.31 99 LEU A C 1
ATOM 795 O O . LEU A 1 99 ? -3.275 1.754 -10.512 1.00 89.31 99 LEU A O 1
ATOM 799 N N . ALA A 1 100 ? -4.415 1.266 -12.384 1.00 89.06 100 ALA A N 1
ATOM 800 C CA . ALA A 1 100 ? -5.652 1.923 -11.960 1.00 89.06 100 ALA A CA 1
ATOM 801 C C . ALA A 1 100 ? -6.227 1.290 -10.683 1.00 89.06 100 ALA A C 1
ATOM 803 O O . ALA A 1 100 ? -6.662 2.009 -9.784 1.00 89.06 100 ALA A O 1
ATOM 804 N N . SER A 1 101 ? -6.154 -0.037 -10.560 1.00 90.19 101 SER A N 1
ATOM 805 C CA . SER A 1 101 ? -6.562 -0.785 -9.367 1.00 90.19 101 SER A CA 1
ATOM 806 C C . SER A 1 101 ? -5.705 -0.426 -8.154 1.00 90.19 101 SER A C 1
ATOM 808 O O . SER A 1 101 ? -6.243 -0.150 -7.082 1.00 90.19 101 SER A O 1
ATOM 810 N N . ALA A 1 102 ? -4.381 -0.340 -8.314 1.00 91.06 102 ALA A N 1
ATOM 811 C CA . ALA A 1 102 ? -3.482 0.097 -7.246 1.00 91.06 102 ALA A CA 1
ATOM 812 C C . ALA A 1 102 ? -3.774 1.544 -6.793 1.00 91.06 102 ALA A C 1
ATOM 814 O O . ALA A 1 102 ? -3.828 1.836 -5.594 1.00 91.06 102 ALA A O 1
ATOM 815 N N . LEU A 1 103 ? -4.032 2.450 -7.742 1.00 90.81 103 LEU A N 1
ATOM 816 C CA . LEU A 1 103 ? -4.447 3.829 -7.462 1.00 90.81 103 LEU A CA 1
ATOM 817 C C . LEU A 1 103 ? -5.810 3.893 -6.757 1.00 90.81 103 LEU A C 1
ATOM 819 O O . LEU A 1 103 ? -5.984 4.659 -5.805 1.00 90.81 103 LEU A O 1
ATOM 823 N N . PHE A 1 104 ? -6.764 3.064 -7.179 1.00 91.31 104 PHE A N 1
ATOM 824 C CA . PHE A 1 104 ? -8.078 2.952 -6.555 1.00 91.31 104 PHE A CA 1
ATOM 825 C C . PHE A 1 104 ? -7.977 2.453 -5.109 1.00 91.31 104 PHE A C 1
ATOM 827 O O . PHE A 1 104 ? -8.601 3.030 -4.218 1.00 91.31 104 PHE A O 1
ATOM 834 N N . LEU A 1 105 ? -7.132 1.458 -4.827 1.00 91.56 105 LEU A N 1
ATOM 835 C CA . LEU A 1 105 ? -6.879 1.006 -3.455 1.00 91.56 105 LEU A CA 1
ATOM 836 C C . LEU A 1 105 ? -6.272 2.121 -2.591 1.00 91.56 105 LEU A C 1
ATOM 838 O O . LEU A 1 105 ? -6.685 2.296 -1.444 1.00 91.56 105 LEU A O 1
ATOM 842 N N . ALA A 1 106 ? -5.352 2.930 -3.126 1.00 90.88 106 ALA A N 1
ATOM 843 C CA . ALA A 1 106 ? -4.833 4.099 -2.410 1.00 90.88 106 ALA A CA 1
ATOM 844 C C . ALA A 1 106 ? -5.941 5.123 -2.092 1.00 90.88 106 ALA A C 1
ATOM 846 O O . ALA A 1 106 ? -5.980 5.685 -0.992 1.00 90.88 106 ALA A O 1
ATOM 847 N N . TYR A 1 107 ? -6.883 5.324 -3.016 1.00 89.50 107 TYR A N 1
ATOM 848 C CA . TYR A 1 107 ? -8.073 6.141 -2.788 1.00 89.50 107 TYR A CA 1
ATOM 849 C C . TYR A 1 107 ? -8.987 5.553 -1.702 1.00 89.50 107 TYR A C 1
ATOM 851 O O . TYR A 1 107 ? -9.376 6.278 -0.782 1.00 89.50 107 TYR A O 1
ATOM 859 N N . VAL A 1 108 ? -9.259 4.248 -1.725 1.00 88.88 108 VAL A N 1
ATOM 860 C CA . VAL A 1 108 ? -10.037 3.552 -0.687 1.00 88.88 108 VAL A CA 1
ATOM 861 C C . VAL A 1 108 ? -9.387 3.710 0.688 1.00 88.88 108 VAL A C 1
ATOM 863 O O . VAL A 1 108 ? -10.069 4.054 1.653 1.00 88.88 108 VAL A O 1
ATOM 866 N N . VAL A 1 109 ? -8.066 3.538 0.792 1.00 87.88 109 VAL A N 1
ATOM 867 C CA . VAL A 1 109 ? -7.318 3.759 2.043 1.00 87.88 109 VAL A CA 1
ATOM 868 C C . VAL A 1 109 ? -7.482 5.196 2.535 1.00 87.88 109 VAL A C 1
ATOM 870 O O . VAL A 1 109 ? -7.676 5.414 3.734 1.00 87.88 109 VAL A O 1
ATOM 873 N N . SER A 1 110 ? -7.441 6.176 1.626 1.00 85.25 110 SER A N 1
ATOM 874 C CA . SER A 1 110 ? -7.647 7.586 1.970 1.00 85.25 110 SER A CA 1
ATOM 875 C C . SER A 1 110 ? -9.055 7.839 2.523 1.00 85.25 110 SER A C 1
ATOM 877 O O . SER A 1 110 ? -9.190 8.501 3.552 1.00 85.25 110 SER A O 1
ATOM 879 N N . LYS A 1 111 ? -10.088 7.221 1.928 1.00 83.69 111 LYS A N 1
ATOM 880 C CA . LYS A 1 111 ? -11.477 7.289 2.405 1.00 83.69 111 LYS A CA 1
ATOM 881 C C . LYS A 1 111 ? -11.651 6.623 3.767 1.00 83.69 111 LYS A C 1
ATOM 883 O O . LYS A 1 111 ? -12.216 7.238 4.661 1.00 83.69 111 LYS A O 1
ATOM 888 N N . LEU A 1 112 ? -11.125 5.411 3.955 1.00 82.12 112 LEU A N 1
ATOM 889 C CA . LEU A 1 112 ? -11.202 4.691 5.234 1.00 82.12 112 LEU A CA 1
ATOM 890 C C . LEU A 1 112 ? -10.445 5.399 6.364 1.00 82.12 112 LEU A C 1
ATOM 892 O O . LEU A 1 112 ? -10.789 5.242 7.531 1.00 82.12 112 LEU A O 1
ATOM 896 N N . SER A 1 113 ? -9.411 6.168 6.022 1.00 76.75 113 SER A N 1
ATOM 897 C CA . SER A 1 113 ? -8.627 6.952 6.982 1.00 76.75 113 SER A CA 1
ATOM 898 C C . SER A 1 113 ? -9.164 8.372 7.190 1.00 76.75 113 SER A C 1
ATOM 900 O O . SER A 1 113 ? -8.546 9.126 7.940 1.00 76.75 113 SER A O 1
ATOM 902 N N . ASP A 1 114 ? -10.237 8.750 6.484 1.00 72.19 114 ASP A N 1
ATOM 903 C CA . ASP A 1 114 ? -10.758 10.117 6.338 1.00 72.19 114 ASP A CA 1
ATOM 904 C C . ASP A 1 114 ? -9.660 11.171 6.104 1.00 72.19 114 ASP A C 1
ATOM 906 O O . ASP A 1 114 ? -9.604 12.240 6.716 1.00 72.19 114 ASP A O 1
ATOM 910 N N . ARG A 1 115 ? -8.712 10.838 5.223 1.00 76.06 115 ARG A N 1
ATOM 911 C CA . ARG A 1 115 ? -7.588 11.704 4.868 1.00 76.06 115 ARG A CA 1
ATOM 912 C C . ARG A 1 115 ? -7.626 12.057 3.393 1.00 76.06 115 ARG A C 1
ATOM 914 O O . ARG A 1 115 ? -8.061 11.260 2.565 1.00 76.06 115 ARG A O 1
ATOM 921 N N . PRO A 1 116 ? -7.129 13.248 3.034 1.00 77.25 116 PRO A N 1
ATOM 922 C CA . PRO A 1 116 ? -6.952 13.587 1.640 1.00 77.25 116 PRO A CA 1
ATOM 923 C C . PRO A 1 116 ? -5.995 12.610 0.955 1.00 77.25 116 PRO A C 1
ATOM 925 O O . PRO A 1 116 ? -4.922 12.314 1.488 1.00 77.25 116 PRO A O 1
ATOM 928 N N . ILE A 1 117 ? -6.360 12.147 -0.244 1.00 83.69 117 ILE A N 1
ATOM 929 C CA . ILE A 1 117 ? -5.399 11.474 -1.114 1.00 83.69 117 ILE A CA 1
ATOM 930 C C . ILE A 1 117 ? -4.325 12.499 -1.494 1.00 83.69 117 ILE A C 1
ATOM 932 O O . ILE A 1 117 ? -4.618 13.564 -2.031 1.00 83.69 117 ILE A O 1
ATOM 936 N N . THR A 1 118 ? -3.092 12.200 -1.110 1.00 85.88 118 THR A N 1
ATOM 937 C CA . THR A 1 118 ? -1.900 13.023 -1.350 1.00 85.88 118 THR A CA 1
ATOM 938 C C . THR A 1 118 ? -0.869 12.168 -2.065 1.00 85.88 118 THR A C 1
ATOM 940 O O . THR A 1 118 ? -0.885 10.941 -1.900 1.00 85.88 118 THR A O 1
ATOM 943 N N . LYS A 1 119 ? 0.085 12.782 -2.777 1.00 86.81 119 LYS A N 1
ATOM 944 C CA . LYS A 1 119 ? 1.208 12.052 -3.385 1.00 86.81 119 LYS A CA 1
ATOM 945 C C . LYS A 1 119 ? 1.867 11.102 -2.385 1.00 86.81 119 LYS A C 1
ATOM 947 O O . LYS A 1 119 ? 2.090 9.939 -2.696 1.00 86.81 119 LYS A O 1
ATOM 952 N N . SER A 1 120 ? 2.120 11.557 -1.154 1.00 85.50 120 SER A N 1
ATOM 953 C CA . SER A 1 120 ? 2.745 10.716 -0.123 1.00 85.50 120 SER A CA 1
ATOM 954 C C . SER A 1 120 ? 1.906 9.484 0.240 1.00 85.50 120 SER A C 1
ATOM 956 O O . SER A 1 120 ? 2.473 8.415 0.451 1.00 85.50 120 SER A O 1
ATOM 958 N N . CYS A 1 121 ? 0.576 9.609 0.287 1.00 85.56 121 CYS A N 1
ATOM 959 C CA . CYS A 1 121 ? -0.322 8.484 0.553 1.00 85.56 121 CYS A CA 1
ATOM 960 C C . CYS A 1 121 ? -0.268 7.435 -0.565 1.00 85.56 121 CYS A C 1
ATOM 962 O O . CYS A 1 121 ? -0.236 6.243 -0.274 1.00 85.56 121 CYS A O 1
ATOM 964 N N . ILE A 1 122 ? -0.221 7.878 -1.825 1.00 89.06 122 ILE A N 1
ATOM 965 C CA . ILE A 1 122 ? -0.127 6.992 -2.993 1.00 89.06 122 ILE A CA 1
ATOM 966 C C . ILE A 1 122 ? 1.242 6.301 -3.022 1.00 89.06 122 ILE A C 1
ATOM 968 O O . ILE A 1 122 ? 1.313 5.086 -3.148 1.00 89.06 122 ILE A O 1
ATOM 972 N N . MET A 1 123 ? 2.330 7.051 -2.816 1.00 87.25 123 MET A N 1
ATOM 973 C CA . MET A 1 123 ? 3.696 6.505 -2.810 1.00 87.25 123 MET A CA 1
ATOM 974 C C . MET A 1 123 ? 3.938 5.464 -1.716 1.00 87.25 123 MET A C 1
ATOM 976 O O . MET A 1 123 ? 4.753 4.566 -1.901 1.00 87.25 123 MET A O 1
ATOM 980 N N . LYS A 1 124 ? 3.262 5.597 -0.571 1.00 87.06 124 LYS A N 1
ATOM 981 C CA . LYS A 1 124 ? 3.360 4.654 0.551 1.00 87.06 124 LYS A CA 1
ATOM 982 C C . LYS A 1 124 ? 2.410 3.464 0.427 1.00 87.06 124 LYS A C 1
ATOM 984 O O . LYS A 1 124 ? 2.480 2.566 1.259 1.00 87.06 124 LYS A O 1
ATOM 989 N N . ASN A 1 125 ? 1.499 3.469 -0.545 1.00 88.62 125 ASN A N 1
ATOM 990 C CA . ASN A 1 125 ? 0.583 2.360 -0.743 1.00 88.62 125 ASN A CA 1
ATOM 991 C C . ASN A 1 125 ? 1.348 1.143 -1.289 1.00 88.62 125 ASN A C 1
ATOM 993 O O . ASN A 1 125 ? 2.097 1.263 -2.260 1.00 88.62 125 ASN A O 1
ATOM 997 N N . HIS A 1 126 ? 1.150 -0.019 -0.664 1.00 88.50 126 HIS A N 1
ATOM 998 C CA . HIS A 1 126 ? 1.903 -1.221 -1.005 1.00 88.50 126 HIS A CA 1
ATOM 999 C C . HIS A 1 126 ? 1.594 -1.705 -2.426 1.00 88.50 126 HIS A C 1
ATOM 1001 O O . HIS A 1 126 ? 2.532 -1.868 -3.200 1.00 88.50 126 HIS A O 1
ATOM 1007 N N . ALA A 1 127 ? 0.316 -1.792 -2.810 1.00 89.44 127 ALA A N 1
ATOM 1008 C CA . ALA A 1 127 ? -0.094 -2.207 -4.157 1.00 89.44 127 ALA A CA 1
ATOM 1009 C C . ALA A 1 127 ? 0.515 -1.317 -5.255 1.00 89.44 127 ALA A C 1
ATOM 1011 O O . ALA A 1 127 ? 1.001 -1.796 -6.278 1.00 89.44 127 ALA A O 1
ATOM 1012 N N . PHE A 1 128 ? 0.562 -0.002 -5.019 1.00 91.06 128 PHE A N 1
ATOM 1013 C CA . PHE A 1 128 ? 1.197 0.934 -5.944 1.00 91.06 128 PHE A CA 1
ATOM 1014 C C . PHE A 1 128 ? 2.718 0.733 -6.017 1.00 91.06 128 PHE A C 1
ATOM 1016 O O . PHE A 1 128 ? 3.302 0.745 -7.099 1.00 91.06 128 PHE A O 1
ATOM 1023 N N . SER A 1 129 ? 3.380 0.528 -4.875 1.00 90.25 129 SER A N 1
ATOM 1024 C CA . SER A 1 129 ? 4.822 0.255 -4.844 1.00 90.25 129 SER A CA 1
ATOM 1025 C C . SER A 1 129 ? 5.193 -1.076 -5.508 1.00 90.25 129 SER A C 1
ATOM 1027 O O . SER A 1 129 ? 6.216 -1.150 -6.188 1.00 90.25 129 SER A O 1
ATOM 1029 N N . GLU A 1 130 ? 4.346 -2.091 -5.351 1.00 89.38 130 GLU A N 1
ATOM 1030 C CA . GLU A 1 130 ? 4.506 -3.427 -5.917 1.00 89.38 130 GLU A CA 1
ATOM 1031 C C . GLU A 1 130 ? 4.378 -3.394 -7.441 1.00 89.38 130 GLU A C 1
ATOM 1033 O O . GLU A 1 130 ? 5.295 -3.834 -8.132 1.00 89.38 130 GLU A O 1
ATOM 1038 N N . PHE A 1 131 ? 3.334 -2.742 -7.971 1.00 90.81 131 PHE A N 1
ATOM 1039 C CA . PHE A 1 131 ? 3.184 -2.522 -9.412 1.00 90.81 131 PHE A CA 1
ATOM 1040 C C . PHE A 1 131 ? 4.441 -1.895 -10.030 1.00 90.81 131 PHE A C 1
ATOM 1042 O O . PHE A 1 131 ? 4.975 -2.396 -11.018 1.00 90.81 131 PHE A O 1
ATOM 1049 N N . PHE A 1 132 ? 4.962 -0.817 -9.431 1.00 90.31 132 PHE A N 1
ATOM 1050 C CA . PHE A 1 132 ? 6.162 -0.161 -9.953 1.00 90.31 132 PHE A CA 1
ATOM 1051 C C . PHE A 1 132 ? 7.430 -0.996 -9.778 1.00 90.31 132 PHE A C 1
ATOM 1053 O O . PHE A 1 132 ? 8.369 -0.818 -10.550 1.00 90.31 132 PHE A O 1
ATOM 1060 N N . SER A 1 133 ? 7.488 -1.890 -8.793 1.00 90.44 133 SER A N 1
ATOM 1061 C CA . SER A 1 133 ? 8.594 -2.838 -8.649 1.00 90.44 133 SER A CA 1
ATOM 1062 C C . SER A 1 133 ? 8.612 -3.836 -9.811 1.00 90.44 133 SER A C 1
ATOM 1064 O O . SER A 1 133 ? 9.651 -3.994 -10.458 1.00 90.44 133 SER A O 1
ATOM 1066 N N . ASP A 1 134 ? 7.457 -4.427 -10.127 1.00 88.81 134 ASP A N 1
ATOM 1067 C CA . ASP A 1 134 ? 7.284 -5.340 -11.263 1.00 88.81 134 ASP A CA 1
ATOM 1068 C C . ASP A 1 134 ? 7.594 -4.636 -12.587 1.00 88.81 134 ASP A C 1
ATOM 1070 O O . ASP A 1 134 ? 8.441 -5.091 -13.362 1.00 88.81 134 ASP A O 1
ATOM 1074 N N . TYR A 1 135 ? 6.978 -3.472 -12.803 1.00 88.94 135 TYR A N 1
ATOM 1075 C CA . TYR A 1 135 ? 7.172 -2.648 -13.993 1.00 88.94 135 TYR A CA 1
ATOM 1076 C C . TYR A 1 135 ? 8.650 -2.284 -14.188 1.00 88.94 135 TYR A C 1
ATOM 1078 O O . TYR A 1 135 ? 9.215 -2.479 -15.263 1.00 88.94 135 TYR A O 1
ATOM 1086 N N . ARG A 1 136 ? 9.344 -1.842 -13.126 1.00 90.12 136 ARG A N 1
ATOM 1087 C CA . ARG A 1 136 ? 10.790 -1.559 -13.185 1.00 90.12 136 ARG A CA 1
ATOM 1088 C C . ARG A 1 136 ? 11.592 -2.782 -13.604 1.00 90.12 136 ARG A C 1
ATOM 1090 O O . ARG A 1 136 ? 12.531 -2.630 -14.386 1.00 90.12 136 ARG A O 1
ATOM 1097 N N . ALA A 1 137 ? 11.274 -3.966 -13.085 1.00 88.44 137 ALA A N 1
ATOM 1098 C CA . ALA A 1 137 ? 12.000 -5.187 -13.419 1.00 88.44 137 ALA A CA 1
ATOM 1099 C C . ALA A 1 137 ? 11.836 -5.557 -14.903 1.00 88.44 137 ALA A C 1
ATOM 1101 O O . ALA A 1 137 ? 12.830 -5.871 -15.568 1.00 88.44 137 ALA A O 1
ATOM 1102 N N . VAL A 1 138 ? 10.610 -5.465 -15.427 1.00 88.56 138 VAL A N 1
ATOM 1103 C CA . VAL A 1 138 ? 10.288 -5.759 -16.832 1.00 88.56 138 VAL A CA 1
ATOM 1104 C C . VAL A 1 138 ? 10.917 -4.725 -17.768 1.00 88.56 138 VAL A C 1
ATOM 1106 O O . VAL A 1 138 ? 11.723 -5.094 -18.625 1.00 88.56 138 VAL A O 1
ATOM 1109 N N . VAL A 1 139 ? 10.670 -3.433 -17.539 1.00 88.12 139 VAL A N 1
ATOM 1110 C CA . VAL A 1 139 ? 11.193 -2.343 -18.378 1.00 88.12 139 VAL A CA 1
ATOM 1111 C C . VAL A 1 139 ? 12.716 -2.291 -18.353 1.00 88.12 139 VAL A C 1
ATOM 1113 O O . VAL A 1 139 ? 13.336 -2.077 -19.388 1.00 88.12 139 VAL A O 1
ATOM 1116 N N . THR A 1 140 ? 13.368 -2.545 -17.213 1.00 88.31 140 THR A N 1
ATOM 1117 C CA . THR A 1 140 ? 14.844 -2.584 -17.157 1.00 88.31 140 THR A CA 1
ATOM 1118 C C . THR A 1 140 ? 15.412 -3.739 -17.985 1.00 88.31 140 THR A C 1
ATOM 1120 O O . THR A 1 140 ? 16.498 -3.618 -18.555 1.00 88.31 140 THR A O 1
ATOM 1123 N N . ARG A 1 141 ? 14.710 -4.876 -18.058 1.00 88.31 141 ARG A N 1
ATOM 1124 C CA . ARG A 1 141 ? 15.114 -6.008 -18.901 1.00 88.31 141 ARG A CA 1
ATOM 1125 C C . ARG A 1 141 ? 14.958 -5.663 -20.383 1.00 88.31 141 ARG A C 1
ATOM 1127 O O . ARG A 1 141 ? 15.895 -5.895 -21.140 1.00 88.31 141 ARG A O 1
ATOM 1134 N N . GLU A 1 142 ? 13.836 -5.069 -20.773 1.00 88.94 142 GLU A N 1
ATOM 1135 C CA . GLU A 1 142 ? 13.571 -4.639 -22.155 1.00 88.94 142 GLU A CA 1
ATOM 1136 C C . GLU A 1 142 ? 14.503 -3.505 -22.601 1.00 88.94 142 GLU A C 1
ATOM 1138 O O . GLU A 1 142 ? 15.060 -3.546 -23.698 1.00 88.94 142 GLU A O 1
ATOM 1143 N N . ALA A 1 143 ? 14.789 -2.559 -21.704 1.00 89.00 143 ALA A N 1
ATOM 1144 C CA . ALA A 1 143 ? 15.758 -1.489 -21.902 1.00 89.00 143 ALA A CA 1
ATOM 1145 C C . ALA A 1 143 ? 17.135 -2.011 -22.320 1.00 89.00 143 ALA A C 1
ATOM 1147 O O . ALA A 1 143 ? 17.790 -1.406 -23.163 1.00 89.00 143 ALA A O 1
ATOM 1148 N N . ARG A 1 144 ? 17.597 -3.133 -21.749 1.00 90.19 144 ARG A N 1
ATOM 1149 C CA . ARG A 1 144 ? 18.894 -3.719 -22.123 1.00 90.19 144 ARG A CA 1
ATOM 1150 C C . ARG A 1 144 ? 18.918 -4.112 -23.590 1.00 90.19 144 ARG A C 1
ATOM 1152 O O . ARG A 1 144 ? 19.885 -3.793 -24.270 1.00 90.19 144 ARG A O 1
ATOM 1159 N N . GLU A 1 145 ? 17.880 -4.783 -24.075 1.00 89.88 145 GLU A N 1
ATOM 1160 C CA . GLU A 1 145 ? 17.804 -5.192 -25.481 1.00 89.88 145 GLU A CA 1
ATOM 1161 C C . GLU A 1 145 ? 17.623 -3.983 -26.407 1.00 89.88 145 GLU A C 1
ATOM 1163 O O . GLU A 1 145 ? 18.287 -3.888 -27.440 1.00 89.88 145 GLU A O 1
ATOM 1168 N N . PHE A 1 146 ? 16.824 -3.001 -25.987 1.00 90.19 146 PHE A N 1
ATOM 1169 C CA . PHE A 1 146 ? 16.657 -1.734 -26.697 1.00 90.19 146 PHE A CA 1
ATOM 1170 C C . PHE A 1 146 ? 17.978 -0.957 -26.840 1.00 90.19 146 PHE A C 1
ATOM 1172 O O . PHE A 1 146 ? 18.329 -0.513 -27.933 1.00 90.19 146 PHE A O 1
ATOM 1179 N N . PHE A 1 147 ? 18.774 -0.847 -25.773 1.00 90.38 147 PHE A N 1
ATOM 1180 C CA . PHE A 1 147 ? 20.073 -0.175 -25.834 1.00 90.38 147 PHE A CA 1
ATOM 1181 C C . PHE A 1 147 ? 21.123 -0.952 -26.620 1.00 90.38 147 PHE A C 1
ATOM 1183 O O . PHE A 1 147 ? 21.950 -0.322 -27.275 1.00 90.38 147 PHE A O 1
ATOM 1190 N N . LYS A 1 148 ? 21.094 -2.292 -26.616 1.00 90.19 148 LYS A N 1
ATOM 1191 C CA . LYS A 1 148 ? 21.946 -3.082 -27.521 1.00 90.19 148 LYS A CA 1
ATOM 1192 C C . LYS A 1 148 ? 21.618 -2.777 -28.975 1.00 90.19 148 LYS A C 1
ATOM 1194 O O . LYS A 1 148 ? 22.543 -2.578 -29.757 1.00 90.19 148 LYS A O 1
ATOM 1199 N N . TRP A 1 149 ? 20.330 -2.687 -29.316 1.00 88.94 149 TRP A N 1
ATOM 1200 C CA . TRP A 1 149 ? 19.892 -2.319 -30.660 1.00 88.94 149 TRP A CA 1
ATOM 1201 C C . TRP A 1 149 ? 20.401 -0.923 -31.048 1.00 88.94 149 TRP A C 1
ATOM 1203 O O . TRP A 1 149 ? 21.030 -0.765 -32.096 1.00 88.94 149 TRP A O 1
ATOM 1213 N N . LEU A 1 150 ? 20.213 0.074 -30.177 1.00 88.44 150 LEU A N 1
ATOM 1214 C CA . LEU A 1 150 ? 20.693 1.440 -30.409 1.00 88.44 150 LEU A CA 1
ATOM 1215 C C . LEU A 1 150 ? 22.224 1.508 -30.552 1.00 88.44 150 LEU A C 1
ATOM 1217 O O . LEU A 1 150 ? 22.718 2.157 -31.473 1.00 88.44 150 LEU A O 1
ATOM 1221 N N . LEU A 1 151 ? 22.977 0.828 -29.677 1.00 88.94 151 LEU A N 1
ATOM 1222 C CA . LEU A 1 151 ? 24.443 0.792 -29.724 1.00 88.94 151 LEU A CA 1
ATOM 1223 C C . LEU A 1 151 ? 24.942 0.107 -30.996 1.00 88.94 151 LEU A C 1
ATOM 1225 O O . LEU A 1 151 ? 25.757 0.682 -31.714 1.00 88.94 151 LEU A O 1
ATOM 1229 N N . ALA A 1 152 ? 24.423 -1.079 -31.316 1.00 87.00 152 ALA A N 1
ATOM 1230 C CA . ALA A 1 152 ? 24.804 -1.812 -32.519 1.00 87.00 152 ALA A CA 1
ATOM 1231 C C . ALA A 1 152 ? 24.572 -0.978 -33.789 1.00 87.00 152 ALA A C 1
ATOM 1233 O O . ALA A 1 152 ? 25.423 -0.960 -34.679 1.00 87.00 152 ALA A O 1
ATOM 1234 N N . TYR A 1 153 ? 23.460 -0.242 -33.854 1.00 86.88 153 TYR A N 1
ATOM 1235 C CA . TYR A 1 153 ? 23.172 0.650 -34.974 1.00 86.88 153 TYR A CA 1
ATOM 1236 C C . TY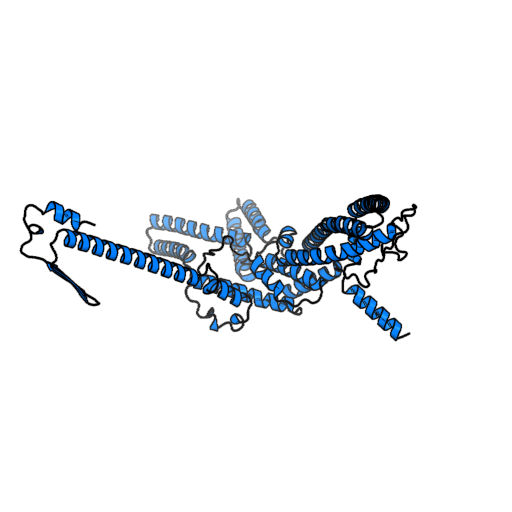R A 1 153 ? 24.098 1.875 -35.010 1.00 86.88 153 TYR A C 1
ATOM 1238 O O . TYR A 1 153 ? 24.627 2.221 -36.065 1.00 86.88 153 TYR A O 1
ATOM 1246 N N . SER A 1 154 ? 24.338 2.519 -33.862 1.00 86.00 154 SER A N 1
ATOM 1247 C CA . SER A 1 154 ? 25.224 3.692 -33.756 1.00 86.00 154 SER A CA 1
ATOM 1248 C C . SER A 1 154 ? 26.682 3.388 -34.129 1.00 86.00 154 SER A C 1
ATOM 1250 O O . SER A 1 154 ? 27.372 4.244 -34.679 1.00 86.00 154 SER A O 1
ATOM 1252 N N . LEU A 1 155 ? 27.130 2.152 -33.890 1.00 86.44 155 LEU A N 1
ATOM 1253 C CA . LEU A 1 155 ? 28.476 1.663 -34.194 1.00 86.44 155 LEU A CA 1
ATOM 1254 C C . LEU A 1 155 ? 28.606 1.095 -35.621 1.00 86.44 155 LEU A C 1
ATOM 1256 O O . LEU A 1 155 ? 29.653 0.552 -35.961 1.00 86.44 155 LEU A O 1
ATOM 1260 N N . ASN A 1 156 ? 27.561 1.207 -36.453 1.00 83.50 156 ASN A N 1
ATOM 1261 C CA . ASN A 1 156 ? 27.477 0.626 -37.802 1.00 83.50 156 ASN A CA 1
ATOM 1262 C C . ASN A 1 156 ? 27.683 -0.901 -37.853 1.00 83.50 156 ASN A C 1
ATOM 1264 O O . ASN A 1 156 ? 28.181 -1.426 -38.845 1.00 83.50 156 ASN A O 1
ATOM 1268 N N . LEU A 1 157 ? 27.305 -1.625 -36.797 1.00 82.31 157 LEU A N 1
ATOM 1269 C CA . LEU A 1 157 ? 27.375 -3.093 -36.762 1.00 82.31 157 LEU A CA 1
ATOM 1270 C C . LEU A 1 157 ? 26.115 -3.752 -37.340 1.00 82.31 157 LEU A C 1
ATOM 1272 O O . LEU A 1 157 ? 26.125 -4.939 -37.652 1.00 82.31 157 LEU A O 1
ATOM 1276 N N . ILE A 1 158 ? 25.027 -2.989 -37.460 1.00 83.25 158 ILE A N 1
ATOM 1277 C CA . ILE A 1 158 ? 23.762 -3.401 -38.073 1.00 83.25 158 ILE A CA 1
ATOM 1278 C C . ILE A 1 158 ? 23.181 -2.254 -38.905 1.00 83.25 158 ILE A C 1
ATOM 1280 O O . ILE A 1 158 ? 23.310 -1.082 -38.550 1.00 83.25 158 ILE A O 1
ATOM 1284 N N . ASP A 1 159 ? 22.458 -2.601 -39.968 1.00 78.25 159 ASP A N 1
ATOM 1285 C CA . ASP A 1 159 ? 21.804 -1.623 -40.847 1.00 78.25 159 ASP A CA 1
ATOM 1286 C C . ASP A 1 159 ? 20.344 -1.333 -40.468 1.00 78.25 159 ASP A C 1
ATOM 1288 O O . ASP A 1 159 ? 19.737 -0.386 -40.973 1.00 78.25 159 ASP A O 1
ATOM 1292 N N . VAL A 1 160 ? 19.768 -2.120 -39.554 1.00 80.94 160 VAL A N 1
ATOM 1293 C CA . VAL A 1 160 ? 18.363 -1.991 -39.147 1.00 80.94 160 VAL A CA 1
ATOM 1294 C C . VAL A 1 160 ? 18.179 -0.779 -38.233 1.00 80.94 160 VAL A C 1
ATOM 1296 O O . VAL A 1 160 ? 18.619 -0.788 -37.081 1.00 80.94 160 VAL A O 1
ATOM 1299 N N . LYS A 1 161 ? 17.495 0.252 -38.745 1.00 82.12 161 LYS A N 1
ATOM 1300 C CA . LYS A 1 161 ? 17.248 1.514 -38.033 1.00 82.12 161 LYS A CA 1
ATOM 1301 C C . LYS A 1 161 ? 16.392 1.305 -36.769 1.00 82.12 161 LYS A C 1
ATOM 1303 O O . LYS A 1 161 ? 15.291 0.770 -36.892 1.00 82.12 161 LYS A O 1
ATOM 1308 N N . PRO A 1 162 ? 16.855 1.753 -35.584 1.00 83.56 162 PRO A N 1
ATOM 1309 C CA . PRO A 1 162 ? 16.065 1.758 -34.360 1.00 83.56 162 PRO A CA 1
ATOM 1310 C C . PRO A 1 162 ? 14.952 2.817 -34.421 1.00 83.56 162 PRO A C 1
ATOM 1312 O O . PRO A 1 162 ? 15.025 3.754 -35.219 1.00 83.56 162 PRO A O 1
ATOM 1315 N N . PRO A 1 163 ? 13.928 2.719 -33.559 1.00 79.44 163 PRO A N 1
ATOM 1316 C CA . PRO A 1 163 ? 12.763 3.602 -33.587 1.00 79.44 163 PRO A CA 1
ATOM 1317 C C . PRO A 1 163 ? 13.060 5.014 -33.058 1.00 79.44 163 PRO A C 1
ATOM 1319 O O . PRO A 1 163 ? 12.169 5.857 -33.029 1.00 79.44 163 PRO A O 1
ATOM 1322 N N . VAL A 1 164 ? 14.309 5.295 -32.673 1.00 81.62 164 VAL A N 1
ATOM 1323 C CA . VAL A 1 164 ? 14.771 6.620 -32.254 1.00 81.62 164 VAL A CA 1
ATOM 1324 C C . VAL A 1 164 ? 15.961 7.057 -33.095 1.00 81.62 164 VAL A C 1
ATOM 1326 O O . VAL A 1 164 ? 16.798 6.247 -33.495 1.00 81.62 164 VAL A O 1
ATOM 1329 N N . GLU A 1 165 ? 16.049 8.358 -33.361 1.00 76.94 165 GLU A N 1
ATOM 1330 C CA . GLU A 1 165 ? 17.200 8.937 -34.042 1.00 76.94 165 GLU A CA 1
ATOM 1331 C C . GLU A 1 165 ? 18.426 8.953 -33.125 1.00 76.94 165 GLU A C 1
ATOM 1333 O O . GLU A 1 165 ? 18.421 9.561 -32.053 1.00 76.94 165 GLU A O 1
ATOM 1338 N N . VAL A 1 166 ? 19.485 8.277 -33.570 1.00 80.06 166 VAL A N 1
ATOM 1339 C CA . VAL A 1 166 ? 20.788 8.238 -32.906 1.00 80.06 166 VAL A CA 1
ATOM 1340 C C . VAL A 1 166 ? 21.896 8.556 -33.900 1.00 80.06 166 VAL A C 1
ATOM 1342 O O . VAL A 1 166 ? 21.835 8.159 -35.067 1.00 80.06 166 VAL A O 1
ATOM 1345 N N . SER A 1 167 ? 22.913 9.271 -33.425 1.00 76.25 167 SER A N 1
ATOM 1346 C CA . SER A 1 167 ? 24.111 9.578 -34.201 1.00 76.25 167 SER A CA 1
ATOM 1347 C C . SER A 1 167 ? 24.886 8.297 -34.508 1.00 76.25 167 SER A C 1
ATOM 1349 O O . SER A 1 167 ? 25.084 7.459 -33.627 1.00 76.25 167 SER A O 1
ATOM 1351 N N . ARG A 1 168 ? 25.335 8.155 -35.757 1.00 78.50 168 ARG A N 1
ATOM 1352 C CA . ARG A 1 168 ? 26.256 7.090 -36.164 1.00 78.50 168 ARG A CA 1
ATOM 1353 C C . ARG A 1 168 ? 27.694 7.578 -36.051 1.00 78.50 168 ARG A C 1
ATOM 1355 O O . ARG A 1 168 ? 27.984 8.734 -36.358 1.00 78.50 168 ARG A O 1
ATOM 1362 N N . VAL A 1 169 ? 28.589 6.692 -35.634 1.00 78.44 169 VAL A N 1
ATOM 1363 C CA . VAL A 1 169 ? 30.029 6.956 -35.658 1.00 78.44 169 VAL A CA 1
ATOM 1364 C C . VAL A 1 169 ? 30.493 6.959 -37.118 1.00 78.44 169 VAL A C 1
ATOM 1366 O O . VAL A 1 169 ? 30.159 6.055 -37.878 1.00 78.44 169 VAL A O 1
ATOM 1369 N N . ASN A 1 170 ? 31.232 7.989 -37.534 1.00 64.69 170 ASN A N 1
ATOM 1370 C CA . ASN A 1 170 ? 31.718 8.110 -38.918 1.00 64.69 170 ASN A CA 1
ATOM 1371 C C . ASN A 1 170 ? 32.946 7.222 -39.199 1.00 64.69 170 ASN A C 1
ATOM 1373 O O . ASN A 1 170 ? 33.270 6.964 -40.355 1.00 64.69 170 ASN A O 1
ATOM 1377 N N . GLU A 1 171 ? 33.637 6.768 -38.152 1.00 69.75 171 GLU A N 1
ATOM 1378 C CA . GLU A 1 171 ? 34.808 5.899 -38.251 1.00 69.75 171 GLU A CA 1
ATOM 1379 C C . GLU A 1 171 ? 34.412 4.419 -38.360 1.00 69.75 171 GLU A C 1
ATOM 1381 O O . GLU A 1 171 ? 33.530 3.937 -37.647 1.00 69.75 171 GLU A O 1
ATOM 1386 N N . GLN A 1 172 ? 35.085 3.686 -39.252 1.00 66.94 172 GLN A N 1
ATOM 1387 C CA . GLN A 1 172 ? 34.863 2.253 -39.440 1.00 66.94 172 GLN A CA 1
ATOM 1388 C C . GLN A 1 172 ? 35.587 1.450 -38.355 1.00 66.94 172 GLN A C 1
ATOM 1390 O O . GLN A 1 172 ? 36.798 1.585 -38.163 1.00 66.94 172 GLN A O 1
ATOM 1395 N N . LEU A 1 173 ? 34.841 0.591 -37.661 1.00 74.00 173 LEU A N 1
ATOM 1396 C CA . LEU A 1 173 ? 35.409 -0.421 -36.775 1.00 74.00 173 LEU A CA 1
ATOM 1397 C C . LEU A 1 173 ? 36.157 -1.497 -37.592 1.00 74.00 173 LEU A C 1
ATOM 1399 O O . LEU A 1 173 ? 35.859 -1.686 -38.775 1.00 74.00 173 LEU A O 1
ATOM 1403 N N . PRO A 1 174 ? 37.117 -2.224 -36.983 1.00 69.56 174 PRO A N 1
ATOM 1404 C CA . PRO A 1 174 ? 37.706 -3.421 -37.591 1.00 69.56 174 PRO A CA 1
ATOM 1405 C C . PRO A 1 174 ? 36.613 -4.407 -38.034 1.00 69.56 174 PRO A C 1
ATOM 1407 O O . PRO A 1 174 ? 35.528 -4.402 -37.459 1.00 69.56 174 PRO A O 1
ATOM 1410 N N . GLN A 1 175 ? 36.874 -5.275 -39.018 1.00 66.88 175 GLN A N 1
ATOM 1411 C CA . GLN A 1 175 ? 35.916 -6.337 -39.354 1.00 66.88 175 GLN A CA 1
ATOM 1412 C C . GLN A 1 175 ? 35.673 -7.222 -38.125 1.00 66.88 175 GLN A C 1
ATOM 1414 O O . GLN A 1 175 ? 36.592 -7.878 -37.634 1.00 66.88 175 GLN A O 1
ATOM 1419 N N . VAL A 1 176 ? 34.436 -7.216 -37.629 1.00 72.94 176 VAL A N 1
ATOM 1420 C CA . VAL A 1 176 ? 33.990 -8.022 -36.493 1.00 72.94 176 VAL A CA 1
ATOM 1421 C C . VAL A 1 176 ? 32.814 -8.886 -36.929 1.00 72.94 176 VAL A C 1
ATOM 1423 O O . VAL A 1 176 ? 31.841 -8.370 -37.477 1.00 72.94 176 VAL A O 1
ATOM 1426 N N . ASP A 1 177 ? 32.861 -10.178 -36.604 1.00 65.88 177 ASP A N 1
ATOM 1427 C CA . ASP A 1 177 ? 31.692 -11.056 -36.666 1.00 65.88 177 ASP A CA 1
ATOM 1428 C C . ASP A 1 177 ? 30.755 -10.754 -35.485 1.00 65.88 177 ASP A C 1
ATOM 1430 O O . ASP A 1 177 ? 30.868 -11.325 -34.397 1.00 65.88 177 ASP A O 1
ATOM 1434 N N . TYR A 1 178 ? 29.837 -9.807 -35.683 1.00 75.88 178 TYR A N 1
ATOM 1435 C CA . TYR A 1 178 ? 28.787 -9.480 -34.722 1.00 75.88 178 TYR A CA 1
ATOM 1436 C C . TYR A 1 178 ? 27.408 -9.745 -35.325 1.00 75.88 178 TYR A C 1
ATOM 1438 O O . TYR A 1 178 ? 27.016 -9.140 -36.318 1.00 75.88 178 TYR A O 1
ATOM 1446 N N . THR A 1 179 ? 26.644 -10.632 -34.689 1.00 72.25 179 THR A N 1
ATOM 1447 C CA . THR A 1 179 ? 25.256 -10.916 -35.061 1.00 72.25 179 THR A CA 1
ATOM 1448 C C . THR A 1 179 ? 24.325 -10.469 -33.943 1.00 72.25 179 THR A C 1
ATOM 1450 O O . THR A 1 179 ? 24.390 -11.001 -32.832 1.00 72.25 179 THR A O 1
ATOM 1453 N N . PHE A 1 180 ? 23.432 -9.529 -34.239 1.00 79.12 180 PHE A N 1
ATOM 1454 C CA . PHE A 1 180 ? 22.362 -9.115 -33.337 1.00 79.12 180 PHE A CA 1
ATOM 1455 C C . PHE A 1 180 ? 21.012 -9.482 -33.940 1.00 79.12 180 PHE A C 1
ATOM 1457 O O . PHE A 1 180 ? 20.705 -9.110 -35.072 1.00 79.12 180 PHE A O 1
ATOM 1464 N N . GLN A 1 181 ? 20.207 -10.219 -33.182 1.00 77.56 181 GLN A N 1
ATOM 1465 C CA . GLN A 1 181 ? 18.818 -10.467 -33.540 1.00 77.56 181 GLN A CA 1
ATOM 1466 C C . GLN A 1 181 ? 17.982 -9.314 -32.999 1.00 77.56 181 GLN A C 1
ATOM 1468 O O . GLN A 1 181 ? 17.917 -9.107 -31.790 1.00 77.56 181 GLN A O 1
ATOM 1473 N N . VAL A 1 182 ? 17.373 -8.552 -33.906 1.00 76.88 182 VAL A N 1
ATOM 1474 C CA . VAL A 1 182 ? 16.491 -7.447 -33.527 1.00 76.88 182 VAL A CA 1
ATOM 1475 C C . VAL A 1 182 ? 15.286 -8.022 -32.774 1.00 76.88 182 VAL A C 1
ATOM 1477 O O . VAL A 1 182 ? 14.660 -8.957 -33.286 1.00 76.88 182 VAL A O 1
ATOM 1480 N N . PRO A 1 183 ? 14.956 -7.497 -31.578 1.00 76.38 183 PRO A N 1
ATOM 1481 C CA . PRO A 1 183 ? 13.773 -7.919 -30.842 1.00 76.38 183 PRO A CA 1
ATOM 1482 C C . PRO A 1 183 ? 12.527 -7.792 -31.722 1.00 76.38 183 PRO A C 1
ATOM 1484 O O . PRO A 1 183 ? 12.274 -6.734 -32.293 1.00 76.38 183 PRO A O 1
ATOM 1487 N N . SER A 1 184 ? 11.781 -8.888 -31.871 1.00 65.69 184 SER A N 1
ATOM 1488 C CA . SER A 1 184 ? 10.605 -8.946 -32.751 1.00 65.69 184 SER A CA 1
ATOM 1489 C C . SER A 1 184 ? 9.410 -8.187 -32.178 1.00 65.69 184 SER A C 1
ATOM 1491 O O . SER A 1 184 ? 8.579 -7.706 -32.941 1.00 65.69 184 SER A O 1
ATOM 1493 N N . ASP A 1 185 ? 9.346 -8.092 -30.848 1.00 72.56 185 ASP A N 1
ATOM 1494 C CA . ASP A 1 185 ? 8.328 -7.363 -30.107 1.00 72.56 185 ASP A CA 1
ATOM 1495 C C . ASP A 1 185 ? 8.920 -6.889 -28.769 1.00 72.56 185 ASP A C 1
ATOM 1497 O O . ASP A 1 185 ? 9.565 -7.666 -28.057 1.00 72.56 185 ASP A O 1
ATOM 1501 N N . LEU A 1 186 ? 8.757 -5.602 -28.467 1.00 77.75 186 LEU A N 1
ATOM 1502 C CA . LEU A 1 186 ? 9.117 -4.994 -27.187 1.00 77.75 186 LEU A CA 1
ATOM 1503 C C . LEU A 1 186 ? 7.841 -4.352 -26.639 1.00 77.75 186 LEU A C 1
ATOM 1505 O O . LEU A 1 186 ? 7.475 -3.283 -27.129 1.00 77.75 186 LEU A O 1
ATOM 1509 N N . PRO A 1 187 ? 7.189 -4.983 -25.648 1.00 76.50 187 PRO A N 1
ATOM 1510 C CA . PRO A 1 187 ? 5.967 -4.483 -25.029 1.00 76.50 187 PRO A CA 1
ATOM 1511 C C . PRO A 1 187 ? 6.016 -2.985 -24.702 1.00 76.50 187 PRO A C 1
ATOM 1513 O O . PRO A 1 187 ? 5.207 -2.215 -25.210 1.00 76.50 187 PRO A O 1
ATOM 1516 N N . HIS A 1 188 ? 7.049 -2.545 -23.979 1.00 83.44 188 HIS A N 1
ATOM 1517 C CA . HIS A 1 188 ? 7.155 -1.183 -23.452 1.00 83.44 188 HIS A CA 1
ATOM 1518 C C . HIS A 1 188 ? 7.964 -0.250 -24.358 1.00 83.44 188 HIS A C 1
ATOM 1520 O O . HIS A 1 188 ? 8.687 0.634 -23.886 1.00 83.44 188 HIS A O 1
ATOM 1526 N N . LEU A 1 189 ? 7.917 -0.456 -25.677 1.00 82.94 189 LEU A N 1
ATOM 1527 C CA . LEU A 1 189 ? 8.761 0.300 -26.600 1.00 82.94 189 LEU A CA 1
ATOM 1528 C C . LEU A 1 189 ? 8.504 1.812 -26.525 1.00 82.94 189 LEU A C 1
ATOM 1530 O O . LEU A 1 189 ? 9.458 2.590 -26.532 1.00 82.94 189 LEU A O 1
ATOM 1534 N N . GLU A 1 190 ? 7.243 2.234 -26.431 1.00 81.31 190 GLU A N 1
ATOM 1535 C CA . GLU A 1 190 ? 6.884 3.656 -26.343 1.00 81.31 190 GLU A CA 1
ATOM 1536 C C . GLU A 1 190 ? 7.430 4.306 -25.065 1.00 81.31 190 GLU A C 1
ATOM 1538 O O . GLU A 1 190 ? 8.019 5.390 -25.122 1.00 81.31 190 GLU A O 1
ATOM 1543 N N . ASP A 1 191 ? 7.342 3.602 -23.935 1.00 82.12 191 ASP A N 1
ATOM 1544 C CA . ASP A 1 191 ? 7.890 4.050 -22.654 1.00 82.12 191 ASP A CA 1
ATOM 1545 C C . ASP A 1 191 ? 9.418 4.174 -22.717 1.00 82.12 191 ASP A C 1
ATOM 1547 O O . ASP A 1 191 ? 9.994 5.171 -22.274 1.00 82.12 191 ASP A O 1
ATOM 1551 N N . LEU A 1 192 ? 10.100 3.210 -23.343 1.00 84.81 192 LEU A N 1
ATOM 1552 C CA . LEU A 1 192 ? 11.549 3.257 -23.555 1.00 84.81 192 LEU A CA 1
ATOM 1553 C C . LEU A 1 192 ? 11.971 4.426 -24.454 1.00 84.81 192 LEU A C 1
ATOM 1555 O O . LEU A 1 192 ? 12.982 5.074 -24.172 1.00 84.81 192 LEU A O 1
ATOM 1559 N N . ILE A 1 193 ? 11.197 4.737 -25.499 1.00 84.88 193 ILE A N 1
ATOM 1560 C CA . ILE A 1 193 ? 11.420 5.911 -26.356 1.00 84.88 193 ILE A CA 1
ATOM 1561 C C . ILE A 1 193 ? 11.246 7.201 -25.546 1.00 84.88 193 ILE A C 1
ATOM 1563 O O . ILE A 1 193 ? 12.077 8.112 -25.643 1.00 84.88 193 ILE A O 1
ATOM 1567 N N . TYR A 1 194 ? 10.198 7.288 -24.727 1.00 83.62 194 TYR A N 1
ATOM 1568 C CA . TYR A 1 194 ? 9.968 8.427 -23.843 1.00 83.62 194 TYR A CA 1
ATOM 1569 C C . TYR A 1 194 ? 11.123 8.606 -22.846 1.00 83.62 194 TYR A C 1
ATOM 1571 O O . TYR A 1 194 ? 11.693 9.696 -22.749 1.00 83.62 194 TYR A O 1
ATOM 1579 N N . PHE A 1 195 ? 11.556 7.533 -22.176 1.00 84.69 195 PHE A N 1
ATOM 1580 C CA . PHE A 1 195 ? 12.667 7.581 -21.223 1.00 84.69 195 PHE A CA 1
ATOM 1581 C C . PHE A 1 195 ? 13.994 7.942 -21.891 1.00 84.69 195 PHE A C 1
ATOM 1583 O O . PHE A 1 195 ? 14.730 8.778 -21.359 1.00 84.69 195 PHE A O 1
ATOM 1590 N N . PHE A 1 196 ? 14.281 7.387 -23.071 1.00 85.25 196 PHE A N 1
ATOM 1591 C CA . PHE A 1 196 ? 15.472 7.722 -23.851 1.00 85.25 196 PHE A CA 1
ATOM 1592 C C . PHE A 1 196 ? 15.526 9.199 -24.238 1.00 85.25 196 PHE A C 1
ATOM 1594 O O . PHE A 1 196 ? 16.601 9.795 -24.282 1.00 85.25 196 PHE A O 1
ATOM 1601 N N . ASN A 1 197 ? 14.371 9.817 -24.495 1.00 84.12 197 ASN A N 1
ATOM 1602 C CA . ASN A 1 197 ? 14.314 11.219 -24.885 1.00 84.12 197 ASN A CA 1
ATOM 1603 C C . ASN A 1 197 ? 14.684 12.205 -23.765 1.00 84.12 197 ASN A C 1
ATOM 1605 O O . ASN A 1 197 ? 14.866 13.393 -24.038 1.00 84.12 197 ASN A O 1
ATOM 1609 N N . THR A 1 198 ? 14.882 11.718 -22.541 1.00 82.94 198 THR A N 1
ATOM 1610 C CA . THR A 1 198 ? 15.377 12.513 -21.416 1.00 82.94 198 THR A CA 1
ATOM 1611 C C . THR A 1 198 ? 16.834 12.956 -21.652 1.00 82.94 198 THR A C 1
ATOM 1613 O O . THR A 1 198 ? 17.671 12.111 -21.983 1.00 82.94 198 THR A O 1
ATOM 1616 N N . PRO A 1 199 ? 17.192 14.241 -21.430 1.00 84.38 199 PRO A N 1
ATOM 1617 C CA . PRO A 1 199 ? 18.550 14.751 -21.667 1.00 84.38 199 PRO A CA 1
ATOM 1618 C C . PRO A 1 199 ? 19.642 13.947 -20.956 1.00 84.38 199 PRO A C 1
ATOM 1620 O O . PRO A 1 199 ? 20.690 13.666 -21.535 1.00 84.38 199 PRO A O 1
ATOM 1623 N N . GLU A 1 200 ? 19.367 13.523 -19.720 1.00 85.56 200 GLU A N 1
ATOM 1624 C CA . GLU A 1 200 ? 20.293 12.721 -18.919 1.00 85.56 200 GLU A CA 1
ATOM 1625 C C . GLU A 1 200 ? 20.658 11.388 -19.593 1.00 85.56 200 GLU A C 1
ATOM 1627 O O . GLU A 1 200 ? 21.826 11.007 -19.609 1.00 85.56 200 GLU A O 1
ATOM 1632 N N . ILE A 1 201 ? 19.678 10.693 -20.181 1.00 86.62 201 ILE A N 1
ATOM 1633 C CA . ILE A 1 201 ? 19.895 9.386 -20.817 1.00 86.62 201 ILE A CA 1
ATOM 1634 C C . ILE A 1 201 ? 20.614 9.545 -22.154 1.00 86.62 201 ILE A C 1
ATOM 1636 O O . ILE A 1 201 ? 21.509 8.755 -22.445 1.00 86.62 201 ILE A O 1
ATOM 1640 N N . LYS A 1 202 ? 20.297 10.586 -22.937 1.00 86.44 202 LYS A N 1
ATOM 1641 C CA . LYS A 1 202 ? 21.012 10.866 -24.195 1.00 86.44 202 LYS A CA 1
ATOM 1642 C C . LYS A 1 202 ? 22.503 11.098 -23.967 1.00 86.44 202 LYS A C 1
ATOM 1644 O O . LYS A 1 202 ? 23.308 10.570 -24.726 1.00 86.44 202 LYS A O 1
ATOM 1649 N N . MET A 1 203 ? 22.858 11.830 -22.912 1.00 86.94 203 MET A N 1
ATOM 1650 C CA . MET A 1 203 ? 24.250 12.106 -22.544 1.00 86.94 203 MET A CA 1
ATOM 1651 C C . MET A 1 203 ? 24.999 10.830 -22.130 1.00 86.94 203 MET A C 1
ATOM 1653 O O . MET A 1 203 ? 26.052 10.519 -22.686 1.00 86.94 203 MET A O 1
ATOM 1657 N N . VAL A 1 204 ? 24.419 10.034 -21.224 1.00 88.75 204 VAL A N 1
ATOM 1658 C CA . VAL A 1 204 ? 25.006 8.745 -20.807 1.00 88.75 204 VAL A CA 1
ATOM 1659 C C . VAL A 1 204 ? 25.127 7.783 -21.991 1.00 88.75 204 VAL A C 1
ATOM 1661 O O . VAL A 1 204 ? 26.102 7.035 -22.106 1.00 88.75 204 VAL A O 1
ATOM 1664 N N . PHE A 1 205 ? 24.151 7.800 -22.897 1.00 90.06 205 PHE A N 1
ATOM 1665 C CA . PHE A 1 205 ? 24.178 6.993 -24.106 1.00 90.06 205 PHE A CA 1
ATOM 1666 C C . PHE A 1 205 ? 25.294 7.432 -25.062 1.00 90.06 205 PHE A C 1
ATOM 1668 O O . PHE A 1 205 ? 26.034 6.570 -25.530 1.00 90.06 205 PHE A O 1
ATOM 1675 N N . SER A 1 206 ? 25.491 8.737 -25.298 1.00 87.56 206 SER A N 1
ATOM 1676 C CA . SER A 1 206 ? 26.606 9.226 -26.124 1.00 87.56 206 SER A CA 1
ATOM 1677 C C . SER A 1 206 ? 27.974 8.840 -25.559 1.00 87.56 206 SER A C 1
ATOM 1679 O O . SER A 1 206 ? 28.807 8.324 -26.299 1.00 87.56 206 SER A O 1
ATOM 1681 N N . GLU A 1 207 ? 28.177 8.968 -24.245 1.00 89.25 207 GLU A N 1
ATOM 1682 C CA . GLU A 1 207 ? 29.412 8.514 -23.586 1.00 89.25 207 GLU A CA 1
ATOM 1683 C C . GLU A 1 207 ? 29.607 6.996 -23.734 1.00 89.25 207 GLU A C 1
ATOM 1685 O O . GLU A 1 207 ? 30.722 6.495 -23.882 1.00 89.25 207 GLU A O 1
ATOM 1690 N N . SER A 1 208 ? 28.511 6.235 -23.713 1.00 88.75 208 SER A N 1
ATOM 1691 C CA . SER A 1 208 ? 28.545 4.781 -23.879 1.00 88.75 208 SER A CA 1
ATOM 1692 C C . SER A 1 208 ? 28.884 4.363 -25.311 1.00 88.75 208 SER A C 1
ATOM 1694 O O . SER A 1 208 ? 29.551 3.345 -25.483 1.00 88.75 208 SER A O 1
ATOM 1696 N N . ILE A 1 209 ? 28.507 5.152 -26.327 1.00 88.12 209 ILE A N 1
ATOM 1697 C CA . ILE A 1 209 ? 28.955 4.947 -27.715 1.00 88.12 209 ILE A CA 1
ATOM 1698 C C . ILE A 1 209 ? 30.474 5.106 -27.802 1.00 88.12 209 ILE A C 1
ATOM 1700 O O . ILE A 1 209 ? 31.146 4.218 -28.325 1.00 88.12 209 ILE A O 1
ATOM 1704 N N . GLU A 1 210 ? 31.023 6.196 -27.259 1.00 87.69 210 GLU A N 1
ATOM 1705 C CA . GLU A 1 210 ? 32.466 6.473 -27.291 1.00 87.69 210 GLU A CA 1
ATOM 1706 C C . GLU A 1 210 ? 33.266 5.377 -26.570 1.00 87.69 210 GLU A C 1
ATOM 1708 O O . GLU A 1 210 ? 34.212 4.814 -27.128 1.00 87.69 210 GLU A O 1
ATOM 1713 N N . ARG A 1 211 ? 32.834 4.987 -25.362 1.00 87.56 211 ARG A N 1
ATOM 1714 C CA . ARG A 1 211 ? 33.465 3.898 -24.598 1.00 87.56 211 ARG A CA 1
ATOM 1715 C C . ARG A 1 211 ? 33.355 2.550 -25.301 1.00 87.56 211 ARG A C 1
ATOM 1717 O O . ARG A 1 211 ? 34.320 1.783 -25.290 1.00 87.56 211 ARG A O 1
ATOM 1724 N N . ALA A 1 212 ? 32.200 2.232 -25.889 1.00 86.44 212 ALA A N 1
ATOM 1725 C CA . ALA A 1 212 ? 32.031 1.000 -26.653 1.00 86.44 212 ALA A CA 1
ATOM 1726 C C . ALA A 1 212 ? 32.985 0.980 -27.852 1.00 86.44 212 ALA A C 1
ATOM 1728 O O . ALA A 1 212 ? 33.697 -0.005 -28.042 1.00 86.44 212 ALA A O 1
ATOM 1729 N N . PHE A 1 213 ? 33.057 2.081 -28.603 1.00 86.62 213 PHE A N 1
ATOM 1730 C CA . PHE A 1 213 ? 33.921 2.222 -29.770 1.00 86.62 213 PHE A CA 1
ATOM 1731 C C . PHE A 1 213 ? 35.405 2.033 -29.421 1.00 86.62 213 PHE A C 1
ATOM 1733 O O . PHE A 1 213 ? 36.083 1.207 -30.037 1.00 86.62 213 PHE A O 1
ATOM 1740 N N . GLU A 1 214 ? 35.912 2.719 -28.390 1.00 87.31 214 GLU A N 1
ATOM 1741 C CA . GLU A 1 214 ? 37.306 2.562 -27.960 1.00 87.31 214 GLU A CA 1
ATOM 1742 C C . GLU A 1 214 ? 37.640 1.136 -27.510 1.00 87.31 214 GLU A C 1
ATOM 1744 O O . GLU A 1 214 ? 38.723 0.624 -27.806 1.00 87.31 214 GLU A O 1
ATOM 1749 N N . ASN A 1 215 ? 36.736 0.500 -26.764 1.00 86.94 215 ASN A N 1
ATOM 1750 C CA . ASN A 1 215 ? 36.963 -0.839 -26.231 1.00 86.94 215 ASN A CA 1
ATOM 1751 C C . ASN A 1 215 ? 36.941 -1.898 -27.336 1.00 86.94 215 ASN A C 1
ATOM 1753 O O . ASN A 1 215 ? 37.810 -2.767 -27.353 1.00 86.94 215 ASN A O 1
ATOM 1757 N N . ILE A 1 216 ? 36.017 -1.784 -28.293 1.00 86.06 216 ILE A N 1
ATOM 1758 C CA . ILE A 1 216 ? 35.956 -2.667 -29.466 1.00 86.06 216 ILE A CA 1
ATOM 1759 C C . ILE A 1 216 ? 37.204 -2.493 -30.336 1.00 86.06 216 ILE A C 1
ATOM 1761 O O . ILE A 1 216 ? 37.753 -3.474 -30.825 1.00 86.06 216 ILE A O 1
ATOM 1765 N N . ARG A 1 217 ? 37.706 -1.262 -30.493 1.00 84.44 217 ARG A N 1
ATOM 1766 C CA . ARG A 1 217 ? 38.953 -1.007 -31.225 1.00 84.44 217 ARG A CA 1
ATOM 1767 C C . ARG A 1 217 ? 40.168 -1.672 -30.565 1.00 84.44 217 ARG A C 1
ATOM 1769 O O . ARG A 1 217 ? 41.065 -2.118 -31.276 1.00 84.44 217 ARG A O 1
ATOM 1776 N N . LYS A 1 218 ? 40.213 -1.719 -29.228 1.00 85.75 218 LYS A N 1
ATOM 1777 C CA . LYS A 1 218 ? 41.301 -2.344 -28.451 1.00 85.75 218 LYS A CA 1
ATOM 1778 C C . LYS A 1 218 ? 41.210 -3.875 -28.445 1.00 85.75 218 LYS A C 1
ATOM 1780 O O . LYS A 1 218 ? 42.246 -4.526 -28.525 1.00 85.75 218 LYS A O 1
ATOM 1785 N N . ASP A 1 219 ? 40.004 -4.437 -28.364 1.00 83.44 219 ASP A N 1
ATOM 1786 C CA . ASP A 1 219 ? 39.762 -5.887 -28.383 1.00 83.44 219 ASP A CA 1
ATOM 1787 C C . ASP A 1 219 ? 38.531 -6.254 -29.243 1.00 83.44 219 ASP A C 1
ATOM 1789 O O . ASP A 1 219 ? 37.424 -6.451 -28.725 1.00 83.44 219 ASP A O 1
ATOM 1793 N N . PRO A 1 220 ? 38.713 -6.398 -30.572 1.00 79.25 220 PRO A N 1
ATOM 1794 C CA . PRO A 1 220 ? 37.615 -6.706 -31.492 1.00 79.25 220 PRO A CA 1
ATOM 1795 C C . PRO A 1 220 ? 36.963 -8.073 -31.236 1.00 79.25 220 PRO A C 1
ATOM 1797 O O . PRO A 1 220 ? 35.792 -8.280 -31.560 1.00 79.25 220 PRO A O 1
ATOM 1800 N N . SER A 1 221 ? 37.689 -9.007 -30.609 1.00 80.44 221 SER A N 1
ATOM 1801 C CA . SER A 1 221 ? 37.210 -10.371 -30.349 1.00 80.44 221 SER A CA 1
ATOM 1802 C C . SER A 1 221 ? 36.069 -10.427 -29.325 1.00 80.44 221 SER A C 1
ATOM 1804 O O . SER A 1 221 ? 35.269 -11.363 -29.325 1.00 80.44 221 SER A O 1
ATOM 1806 N N . ARG A 1 222 ? 35.949 -9.402 -28.468 1.00 84.81 222 ARG A N 1
ATOM 1807 C CA . ARG A 1 222 ? 34.964 -9.321 -27.375 1.00 84.81 222 ARG A CA 1
ATOM 1808 C C . ARG A 1 222 ? 33.853 -8.305 -27.621 1.00 84.81 222 ARG A C 1
ATOM 1810 O O . ARG A 1 222 ? 33.195 -7.857 -26.680 1.00 84.81 222 ARG A O 1
ATOM 1817 N N . THR A 1 223 ? 33.593 -7.967 -28.879 1.00 83.81 223 THR A N 1
ATOM 1818 C CA . THR A 1 223 ? 32.619 -6.933 -29.267 1.00 83.81 223 THR A CA 1
ATOM 1819 C C . THR A 1 223 ? 31.232 -7.128 -28.651 1.00 83.81 223 THR A C 1
ATOM 1821 O O . THR A 1 223 ? 30.662 -6.187 -28.097 1.00 83.81 223 THR A O 1
ATOM 1824 N N . SER A 1 224 ? 30.708 -8.357 -28.640 1.00 83.69 224 SER A N 1
ATOM 1825 C CA . SER A 1 224 ? 29.409 -8.657 -28.021 1.00 83.69 224 SER A CA 1
ATOM 1826 C C . SER A 1 224 ? 29.392 -8.390 -26.511 1.00 83.69 224 SER A C 1
ATOM 1828 O O . SER A 1 224 ? 28.409 -7.865 -25.987 1.00 83.69 224 SER A O 1
ATOM 1830 N N . ALA A 1 225 ? 30.486 -8.691 -25.807 1.00 85.31 225 ALA A N 1
ATOM 1831 C CA . ALA A 1 225 ? 30.618 -8.440 -24.377 1.00 85.31 225 ALA A CA 1
ATOM 1832 C C . ALA A 1 225 ? 30.688 -6.937 -24.069 1.00 85.31 225 ALA A C 1
ATOM 1834 O O . ALA A 1 225 ? 30.065 -6.487 -23.106 1.00 85.31 225 ALA A O 1
ATOM 1835 N N . HIS A 1 226 ? 31.387 -6.156 -24.899 1.00 87.12 226 HIS A N 1
ATOM 1836 C CA . HIS A 1 226 ? 31.453 -4.700 -24.760 1.00 87.12 226 HIS A CA 1
ATOM 1837 C C . HIS A 1 226 ? 30.084 -4.043 -24.972 1.00 87.12 226 HIS A C 1
ATOM 1839 O O . HIS A 1 226 ? 29.659 -3.254 -24.131 1.00 87.12 226 HIS A O 1
ATOM 1845 N N . ILE A 1 227 ? 29.344 -4.442 -26.009 1.00 87.06 227 ILE A N 1
ATOM 1846 C CA . ILE A 1 227 ? 27.990 -3.926 -26.272 1.00 87.06 227 ILE A CA 1
ATOM 1847 C C . ILE A 1 227 ? 27.027 -4.309 -25.146 1.00 87.06 227 ILE A C 1
ATOM 1849 O O . ILE A 1 227 ? 26.306 -3.455 -24.636 1.00 87.06 227 ILE A O 1
ATOM 1853 N N . ASN A 1 228 ? 27.039 -5.569 -24.702 1.00 88.81 228 ASN A N 1
ATOM 1854 C CA . ASN A 1 228 ? 26.180 -6.025 -23.606 1.00 88.81 228 ASN A CA 1
ATOM 1855 C C . ASN A 1 228 ? 26.473 -5.284 -22.293 1.00 88.81 228 ASN A C 1
ATOM 1857 O O . ASN A 1 228 ? 25.547 -4.979 -21.536 1.00 88.81 228 ASN A O 1
ATOM 1861 N N . ARG A 1 229 ? 27.750 -4.999 -22.018 1.00 90.06 229 ARG A N 1
ATOM 1862 C CA . ARG A 1 229 ? 28.187 -4.258 -20.833 1.00 90.06 229 ARG A CA 1
ATOM 1863 C C . ARG A 1 229 ? 27.705 -2.811 -20.875 1.00 90.06 229 ARG A C 1
ATOM 1865 O O . ARG A 1 229 ? 27.075 -2.375 -19.915 1.00 90.06 229 ARG A O 1
ATOM 1872 N N . GLU A 1 230 ? 27.951 -2.099 -21.972 1.00 89.69 230 GLU A N 1
ATOM 1873 C CA . GLU A 1 230 ? 27.530 -0.701 -22.116 1.00 89.69 230 GLU A CA 1
ATOM 1874 C C . GLU A 1 230 ? 26.002 -0.573 -22.148 1.00 89.69 230 GLU A C 1
ATOM 1876 O O . GLU A 1 230 ? 25.445 0.223 -21.398 1.00 89.69 230 GLU A O 1
ATOM 1881 N N . ALA A 1 231 ? 25.293 -1.443 -22.873 1.00 88.19 231 ALA A N 1
ATOM 1882 C CA . ALA A 1 231 ? 23.829 -1.485 -22.837 1.00 88.19 231 ALA A CA 1
ATOM 1883 C C . ALA A 1 231 ? 23.287 -1.735 -21.418 1.00 88.19 231 ALA A C 1
ATOM 1885 O O . ALA A 1 231 ? 22.303 -1.123 -21.002 1.00 88.19 231 ALA A O 1
ATOM 1886 N N . SER A 1 232 ? 23.950 -2.598 -20.639 1.00 88.56 232 SER A N 1
ATOM 1887 C CA . SER A 1 232 ? 23.585 -2.835 -19.240 1.00 88.56 232 SER A CA 1
ATOM 1888 C C . SER A 1 232 ? 23.816 -1.604 -18.365 1.00 88.56 232 SER A C 1
ATOM 1890 O O . SER A 1 232 ? 22.998 -1.347 -17.481 1.00 88.56 232 SER A O 1
ATOM 1892 N N . PHE A 1 233 ? 24.878 -0.830 -18.599 1.00 89.56 233 PHE A N 1
ATOM 1893 C CA . PHE A 1 233 ? 25.100 0.425 -17.883 1.00 89.56 233 PHE A CA 1
ATOM 1894 C C . PHE A 1 233 ? 24.002 1.442 -18.181 1.00 89.56 233 PHE A C 1
ATOM 1896 O O . PHE A 1 233 ? 23.359 1.899 -17.238 1.00 89.56 233 PHE A O 1
ATOM 1903 N N . VAL A 1 234 ? 23.705 1.708 -19.457 1.00 88.75 234 VAL A N 1
ATOM 1904 C CA . VAL A 1 234 ? 22.656 2.676 -19.824 1.00 88.75 234 VAL A CA 1
ATOM 1905 C C . VAL A 1 234 ? 21.275 2.219 -19.333 1.00 88.75 234 VAL A C 1
ATOM 1907 O O . VAL A 1 234 ? 20.500 3.021 -18.817 1.00 88.75 234 VAL A O 1
ATOM 1910 N N . SER A 1 235 ? 20.981 0.912 -19.378 1.00 88.31 235 SER A N 1
ATOM 1911 C CA . SER A 1 235 ? 19.711 0.369 -18.864 1.00 88.31 235 SER A CA 1
ATOM 1912 C C . SER A 1 235 ? 19.486 0.628 -17.371 1.00 88.31 235 SER A C 1
ATOM 1914 O O . SER A 1 235 ? 18.345 0.772 -16.941 1.00 88.31 235 SER A O 1
ATOM 1916 N N . ARG A 1 236 ? 20.553 0.713 -16.561 1.00 87.62 236 ARG A N 1
ATOM 1917 C CA . ARG A 1 236 ? 20.431 1.011 -15.125 1.00 87.62 236 ARG A CA 1
ATOM 1918 C C . ARG A 1 236 ? 20.019 2.456 -14.882 1.00 87.62 236 ARG A C 1
ATOM 1920 O O . ARG A 1 236 ? 19.306 2.721 -13.917 1.00 87.62 236 ARG A O 1
ATOM 1927 N N . ASP A 1 237 ? 20.428 3.378 -15.749 1.00 87.19 237 ASP A N 1
ATOM 1928 C CA . ASP A 1 237 ? 20.080 4.789 -15.598 1.00 87.19 237 ASP A CA 1
ATOM 1929 C C . ASP A 1 237 ? 18.609 5.087 -15.929 1.00 87.19 237 ASP A C 1
ATOM 1931 O O . ASP A 1 237 ? 18.080 6.079 -15.427 1.00 87.19 237 ASP A O 1
ATOM 1935 N N . ILE A 1 238 ? 17.902 4.191 -16.636 1.00 86.19 238 ILE A N 1
ATOM 1936 C CA . ILE A 1 238 ? 16.444 4.285 -16.862 1.00 86.19 238 ILE A CA 1
ATOM 1937 C C . ILE A 1 238 ? 15.628 4.227 -15.554 1.00 86.19 238 ILE A C 1
ATOM 1939 O O . ILE A 1 238 ? 14.522 4.769 -15.493 1.00 86.19 238 ILE A O 1
ATOM 1943 N N . LEU A 1 239 ? 16.177 3.680 -14.462 1.00 86.12 239 LEU A N 1
ATOM 1944 C CA . LEU A 1 239 ? 15.493 3.650 -13.160 1.00 86.12 239 LEU A CA 1
ATOM 1945 C C . LEU A 1 239 ? 15.109 5.053 -12.652 1.00 86.12 239 LEU A C 1
ATOM 1947 O O . LEU A 1 239 ? 14.085 5.214 -11.978 1.00 86.12 239 LEU A O 1
ATOM 1951 N N . LYS A 1 240 ? 15.906 6.078 -12.985 1.00 87.25 240 LYS A N 1
ATOM 1952 C CA . LYS A 1 240 ? 15.634 7.473 -12.606 1.00 87.25 240 LYS A CA 1
ATOM 1953 C C . LYS A 1 240 ? 14.393 8.017 -13.341 1.00 87.25 240 LYS A C 1
ATOM 1955 O O . LYS A 1 240 ? 13.474 8.450 -12.642 1.00 87.25 240 LYS A O 1
ATOM 1960 N N . PRO A 1 241 ? 14.302 7.973 -14.689 1.00 84.75 241 PRO A N 1
ATOM 1961 C CA . PRO A 1 241 ? 13.071 8.260 -15.425 1.00 84.75 241 PRO A CA 1
ATOM 1962 C C . PRO A 1 241 ? 11.840 7.502 -14.923 1.00 84.75 241 PRO A C 1
ATOM 1964 O O . PRO A 1 241 ? 10.808 8.133 -14.721 1.00 84.75 241 PRO A O 1
ATOM 1967 N N . ILE A 1 242 ? 11.947 6.199 -14.628 1.00 85.00 242 ILE A N 1
ATOM 1968 C CA . ILE A 1 242 ? 10.804 5.424 -14.111 1.00 85.00 242 ILE A CA 1
ATOM 1969 C C . ILE A 1 242 ? 10.335 5.966 -12.753 1.00 85.00 242 ILE A C 1
ATOM 1971 O O . ILE A 1 242 ? 9.138 6.097 -12.509 1.00 85.00 242 ILE A O 1
ATOM 1975 N N . THR A 1 243 ? 11.263 6.336 -11.867 1.00 87.12 243 THR A N 1
ATOM 1976 C CA . THR A 1 243 ? 10.910 6.938 -10.569 1.00 87.12 243 THR A CA 1
ATOM 1977 C C . THR A 1 243 ? 10.268 8.319 -10.744 1.00 87.12 243 THR A C 1
ATOM 1979 O O . THR A 1 243 ? 9.302 8.637 -10.055 1.00 87.12 243 THR A O 1
ATOM 1982 N N . LYS A 1 244 ? 10.749 9.133 -11.698 1.00 85.94 244 LYS A N 1
ATOM 1983 C CA . LYS A 1 244 ? 10.109 10.414 -12.057 1.00 85.94 244 LYS A CA 1
ATOM 1984 C C . LYS A 1 244 ? 8.692 10.194 -12.607 1.00 85.94 244 LYS A C 1
ATOM 1986 O O . LYS A 1 244 ? 7.789 10.942 -12.249 1.00 85.94 244 LYS A O 1
ATOM 1991 N N . PHE A 1 245 ? 8.493 9.169 -13.432 1.00 83.81 245 PHE A N 1
ATOM 1992 C CA . PHE A 1 245 ? 7.190 8.799 -13.989 1.00 83.81 245 PHE A CA 1
ATOM 1993 C C . PHE A 1 245 ? 6.206 8.344 -12.901 1.00 83.81 245 PHE A C 1
ATOM 1995 O O . PHE A 1 245 ? 5.082 8.840 -12.826 1.00 83.81 245 PHE A O 1
ATOM 2002 N N . GLN A 1 246 ? 6.665 7.499 -11.976 1.00 88.00 246 GLN A N 1
ATOM 2003 C CA . GLN A 1 246 ? 5.915 7.105 -10.783 1.00 88.00 246 GLN A CA 1
ATOM 2004 C C . GLN A 1 246 ? 5.446 8.326 -9.970 1.00 88.00 246 GLN A C 1
ATOM 2006 O O . GLN A 1 246 ? 4.286 8.419 -9.559 1.00 88.00 246 GLN A O 1
ATOM 2011 N N . ASP A 1 247 ? 6.346 9.290 -9.774 1.00 87.19 247 ASP A N 1
ATOM 2012 C CA . ASP A 1 247 ? 6.066 10.553 -9.097 1.00 87.19 247 ASP A CA 1
ATOM 2013 C C . ASP A 1 247 ? 5.047 11.426 -9.852 1.00 87.19 247 ASP A C 1
ATOM 2015 O O . ASP A 1 247 ? 4.204 12.075 -9.219 1.00 87.19 247 ASP A O 1
ATOM 2019 N N . GLN A 1 248 ? 5.118 11.461 -11.187 1.00 85.75 248 GLN A N 1
ATOM 2020 C CA . GLN A 1 248 ? 4.193 12.200 -12.051 1.00 85.75 248 GLN A CA 1
ATOM 2021 C C . GLN A 1 248 ? 2.770 11.650 -11.941 1.00 85.75 248 GLN A C 1
ATOM 2023 O O . GLN A 1 248 ? 1.845 12.432 -11.717 1.00 85.75 248 GLN A O 1
ATOM 2028 N N . ILE A 1 249 ? 2.604 10.325 -11.999 1.00 86.25 249 ILE A N 1
ATOM 2029 C CA . ILE A 1 249 ? 1.300 9.660 -11.860 1.00 86.25 249 ILE A CA 1
ATOM 2030 C C . ILE A 1 249 ? 0.663 9.999 -10.512 1.00 86.25 249 ILE A C 1
ATOM 2032 O O . ILE A 1 249 ? -0.471 10.478 -10.459 1.00 86.25 249 ILE A O 1
ATOM 2036 N N . ALA A 1 250 ? 1.406 9.836 -9.415 1.00 86.69 250 ALA A N 1
ATOM 2037 C CA . ALA A 1 250 ? 0.891 10.146 -8.084 1.00 86.69 250 ALA A CA 1
ATOM 2038 C C . ALA A 1 250 ? 0.509 11.630 -7.933 1.00 86.69 250 ALA A C 1
ATOM 2040 O O . ALA A 1 250 ? -0.514 11.954 -7.329 1.00 86.69 250 ALA A O 1
ATOM 2041 N N . SER A 1 251 ? 1.295 12.534 -8.528 1.00 85.62 251 SER A N 1
ATOM 2042 C CA . SER A 1 251 ? 0.998 13.972 -8.529 1.00 85.62 251 SER A CA 1
ATOM 2043 C C . SER A 1 251 ? -0.250 14.311 -9.351 1.00 85.62 251 SER A C 1
ATOM 2045 O O . SER A 1 251 ? -1.003 15.215 -8.993 1.00 85.62 251 SER A O 1
ATOM 2047 N N . GLN A 1 252 ? -0.484 13.611 -10.460 1.00 83.88 252 GLN A N 1
ATOM 2048 C CA . GLN A 1 252 ? -1.645 13.840 -11.315 1.00 83.88 252 GLN A CA 1
ATOM 2049 C C . GLN A 1 252 ? -2.941 13.366 -10.658 1.00 83.88 252 GLN A C 1
ATOM 2051 O O . GLN A 1 252 ? -3.935 14.090 -10.688 1.00 83.88 252 GLN A O 1
ATOM 2056 N N . VAL A 1 253 ? -2.909 12.214 -9.989 1.00 84.25 253 VAL A N 1
ATOM 2057 C CA . VAL A 1 253 ? -4.043 11.703 -9.206 1.00 84.25 253 VAL A CA 1
ATOM 2058 C C . VAL A 1 253 ? -4.370 12.627 -8.030 1.00 84.25 253 VAL A C 1
ATOM 2060 O O . VAL A 1 253 ? -5.539 12.906 -7.774 1.00 84.25 253 VAL A O 1
ATOM 2063 N N . GLU A 1 254 ? -3.358 13.178 -7.350 1.00 85.12 254 GLU A N 1
ATOM 2064 C CA . GLU A 1 254 ? -3.569 14.187 -6.303 1.00 85.12 254 GLU A CA 1
ATOM 2065 C C . GLU A 1 254 ? -4.260 15.452 -6.844 1.00 85.12 254 GLU A C 1
ATOM 2067 O O . GLU A 1 254 ? -5.164 15.982 -6.199 1.00 85.12 254 GLU A O 1
ATOM 2072 N N . ARG A 1 255 ? -3.884 15.918 -8.044 1.00 79.81 255 ARG A N 1
ATOM 2073 C CA . ARG A 1 255 ? -4.500 17.096 -8.687 1.00 79.81 255 ARG A CA 1
ATOM 2074 C C . ARG A 1 255 ? -5.935 16.852 -9.145 1.00 79.81 255 ARG A C 1
ATOM 2076 O O . ARG A 1 255 ? -6.743 17.772 -9.092 1.00 79.81 255 ARG A O 1
ATOM 2083 N N . GLN A 1 256 ? -6.238 15.642 -9.606 1.00 72.69 256 GLN A N 1
ATOM 2084 C CA . GLN A 1 256 ? -7.573 15.249 -10.068 1.00 72.69 256 GLN A CA 1
ATOM 2085 C C . GLN A 1 256 ? -8.479 14.743 -8.946 1.00 72.69 256 GLN A C 1
ATOM 2087 O O . GLN A 1 256 ? -9.583 14.269 -9.209 1.00 72.69 256 GLN A O 1
ATOM 2092 N N . ARG A 1 257 ? -8.027 14.840 -7.692 1.00 67.62 257 ARG A N 1
ATOM 2093 C CA . ARG A 1 257 ? -8.805 14.439 -6.529 1.00 67.62 257 ARG A CA 1
ATOM 2094 C C . ARG A 1 257 ? -10.221 15.024 -6.627 1.00 67.62 257 ARG A C 1
ATOM 2096 O O . ARG A 1 257 ? -10.342 16.249 -6.727 1.00 67.62 257 ARG A O 1
ATOM 2103 N N . PRO A 1 258 ? -11.284 14.199 -6.531 1.00 59.00 258 PRO A N 1
ATOM 2104 C CA . PRO A 1 258 ? -12.631 14.733 -6.413 1.00 59.00 258 PRO A CA 1
ATOM 2105 C C . PRO A 1 258 ? -12.629 15.677 -5.212 1.00 59.00 258 PRO A C 1
ATOM 2107 O O . PRO A 1 258 ? -12.225 15.281 -4.113 1.00 59.00 258 PRO A O 1
ATOM 2110 N N . THR A 1 259 ? -12.983 16.944 -5.437 1.00 49.78 259 THR A N 1
ATOM 2111 C CA . THR A 1 259 ? -13.039 18.016 -4.433 1.00 49.78 259 THR A CA 1
ATOM 2112 C C . THR A 1 259 ? -14.169 17.726 -3.447 1.00 49.78 259 THR A C 1
ATOM 2114 O O . THR A 1 259 ? -15.211 18.370 -3.400 1.00 49.78 259 THR A O 1
ATOM 2117 N N . GLY A 1 260 ? -13.975 16.671 -2.667 1.00 47.62 260 GLY A N 1
ATOM 2118 C CA . GLY A 1 260 ? -14.927 16.152 -1.716 1.00 47.62 260 GLY A CA 1
ATOM 2119 C C . GLY A 1 260 ? -14.862 16.956 -0.433 1.00 47.62 260 GLY A C 1
ATOM 2120 O O . GLY A 1 260 ? -13.880 16.865 0.303 1.00 47.62 260 GLY A O 1
ATOM 2121 N N . ARG A 1 261 ? -15.981 17.638 -0.173 1.00 51.59 261 ARG A N 1
ATOM 2122 C CA . ARG A 1 261 ? -16.408 18.302 1.066 1.00 51.59 261 ARG A CA 1
ATOM 2123 C C . ARG A 1 261 ? -15.842 19.704 1.264 1.00 51.59 261 ARG A C 1
ATOM 2125 O O . ARG A 1 261 ? -14.696 19.908 1.658 1.00 51.59 261 ARG A O 1
ATOM 2132 N N . PHE A 1 262 ? -16.727 20.681 1.062 1.00 52.78 262 PHE A N 1
ATOM 2133 C CA . PHE A 1 262 ? -16.594 22.003 1.661 1.00 52.78 262 PHE A CA 1
ATOM 2134 C C . PHE A 1 262 ? -16.246 21.834 3.153 1.00 52.78 262 PHE A C 1
ATOM 2136 O O . PHE A 1 262 ? -16.858 20.985 3.809 1.00 52.78 262 PHE A O 1
ATOM 2143 N N . PRO A 1 263 ? -15.266 22.578 3.693 1.00 60.91 263 PRO A N 1
ATOM 2144 C CA . PRO A 1 263 ? -14.842 22.435 5.077 1.00 60.91 263 PRO A CA 1
ATOM 2145 C C . PRO A 1 263 ? -15.970 22.842 6.028 1.00 60.91 263 PRO A C 1
ATOM 2147 O O . PRO A 1 263 ? -16.095 23.998 6.424 1.00 60.91 263 PRO A O 1
ATOM 2150 N N . TRP A 1 264 ? -16.792 21.871 6.415 1.00 64.44 264 TRP A N 1
ATOM 2151 C CA . TRP A 1 264 ? -17.902 22.043 7.346 1.00 64.44 264 TRP A CA 1
ATOM 2152 C C . TRP A 1 264 ? -17.456 22.628 8.696 1.00 64.44 264 TRP A C 1
ATOM 2154 O O . TRP A 1 264 ? -18.226 23.353 9.322 1.00 64.44 264 TRP A O 1
ATOM 2164 N N . TRP A 1 265 ? -16.185 22.444 9.077 1.00 67.25 265 TRP A N 1
ATOM 2165 C CA . TRP A 1 265 ? -15.568 23.052 10.261 1.00 67.25 265 TRP A CA 1
ATOM 2166 C C . TRP A 1 265 ? -15.588 24.589 10.261 1.00 67.25 265 TRP A C 1
ATOM 2168 O O . TRP A 1 265 ? -15.533 25.202 11.330 1.00 67.25 265 TRP A O 1
ATOM 2178 N N . ILE A 1 266 ? -15.713 25.241 9.095 1.00 74.31 266 ILE A N 1
ATOM 2179 C CA . ILE A 1 266 ? -15.765 26.707 9.008 1.00 74.31 266 ILE A CA 1
ATOM 2180 C C . ILE A 1 266 ? -16.970 27.283 9.769 1.00 74.31 266 ILE A C 1
ATOM 2182 O O . ILE A 1 266 ? -16.916 28.420 10.242 1.00 74.31 266 ILE A O 1
ATOM 2186 N N . ARG A 1 267 ? -18.031 26.485 9.973 1.00 76.56 267 ARG A N 1
ATOM 2187 C CA . ARG A 1 267 ? -19.206 26.881 10.764 1.00 76.56 267 ARG A CA 1
ATOM 2188 C C . ARG A 1 267 ? -18.839 27.267 12.195 1.00 76.56 267 ARG A C 1
ATOM 2190 O O . ARG A 1 267 ? -19.390 28.227 12.718 1.00 76.56 267 ARG A O 1
ATOM 2197 N N . TYR A 1 268 ? -17.857 26.598 12.802 1.00 78.62 268 TYR A N 1
ATOM 2198 C CA . TYR A 1 268 ? -17.426 26.896 14.168 1.00 78.62 268 TYR A CA 1
ATOM 2199 C C . TYR A 1 268 ? -16.771 28.277 14.270 1.00 78.62 268 TYR A C 1
ATOM 2201 O O . TYR A 1 268 ? -16.993 28.999 15.243 1.00 78.62 268 TYR A O 1
ATOM 2209 N N . VAL A 1 269 ? -16.031 28.684 13.232 1.00 79.56 269 VAL A N 1
ATOM 2210 C CA . VAL A 1 269 ? -15.465 30.038 13.124 1.00 79.56 269 VAL A CA 1
ATOM 2211 C C . VAL A 1 269 ? -16.588 31.072 13.009 1.00 79.56 269 VAL A C 1
ATOM 2213 O O . VAL A 1 269 ? -16.559 32.097 13.691 1.00 79.56 269 VAL A O 1
ATOM 2216 N N . ILE A 1 270 ? -17.616 30.775 12.208 1.00 80.94 270 ILE A N 1
ATOM 2217 C CA . ILE A 1 270 ? -18.803 31.629 12.062 1.00 80.94 270 ILE A CA 1
ATOM 2218 C C . ILE A 1 270 ? -19.549 31.754 13.400 1.00 80.94 270 ILE A C 1
ATOM 2220 O O . ILE A 1 270 ? -19.906 32.864 13.794 1.00 80.94 270 ILE A O 1
ATOM 2224 N N . TYR A 1 271 ? -19.737 30.662 14.146 1.00 81.50 271 TYR A N 1
ATOM 2225 C CA . TYR A 1 271 ? -20.383 30.705 15.462 1.00 81.50 271 TYR A CA 1
ATOM 2226 C C . TYR A 1 271 ? -19.603 31.549 16.462 1.00 81.50 271 TYR A C 1
ATOM 2228 O O . TYR A 1 271 ? -20.199 32.379 17.145 1.00 81.50 271 TYR A O 1
ATOM 2236 N N . ALA A 1 272 ? -18.281 31.376 16.533 1.00 82.00 272 ALA A N 1
ATOM 2237 C CA . ALA A 1 272 ? -17.431 32.159 17.422 1.00 82.00 272 ALA A CA 1
ATOM 2238 C C . ALA A 1 272 ? -17.523 33.661 17.104 1.00 82.00 272 ALA A C 1
ATOM 2240 O O . ALA A 1 272 ? -17.677 34.478 18.016 1.00 82.00 272 ALA A O 1
ATOM 2241 N N . ALA A 1 273 ? -17.517 34.022 15.816 1.00 83.38 273 ALA A N 1
ATOM 2242 C CA . ALA A 1 273 ? -17.696 35.401 15.373 1.00 83.38 273 ALA A CA 1
ATOM 2243 C C . ALA A 1 273 ? -19.082 35.954 15.752 1.00 83.38 273 ALA A C 1
ATOM 2245 O O . ALA A 1 273 ? -19.176 37.040 16.325 1.00 83.38 273 ALA A O 1
ATOM 2246 N N . LEU A 1 274 ? -20.159 35.199 15.510 1.00 80.19 274 LEU A N 1
ATOM 2247 C CA . LEU A 1 274 ? -21.519 35.604 15.879 1.00 80.19 274 LEU A CA 1
ATOM 2248 C C . LEU A 1 274 ? -21.672 35.782 17.398 1.00 80.19 274 LEU A C 1
ATOM 2250 O O . LEU A 1 274 ? -22.233 36.781 17.852 1.00 80.19 274 LEU A O 1
ATOM 2254 N N . ILE A 1 275 ? -21.128 34.863 18.197 1.00 85.62 275 ILE A N 1
ATOM 2255 C CA . ILE A 1 275 ? -21.138 34.953 19.663 1.00 85.62 275 ILE A CA 1
ATOM 2256 C C . ILE A 1 275 ? -20.379 36.203 20.131 1.00 85.62 275 ILE A C 1
ATOM 2258 O O . ILE A 1 275 ? -20.878 36.917 21.001 1.00 85.62 275 ILE A O 1
ATOM 2262 N N . ALA A 1 276 ? -19.225 36.518 19.532 1.00 84.81 276 ALA A N 1
ATOM 2263 C CA . ALA A 1 276 ? -18.449 37.714 19.862 1.00 84.81 276 ALA A CA 1
ATOM 2264 C C . ALA A 1 276 ? -19.216 39.016 19.556 1.00 84.81 276 ALA A C 1
ATOM 2266 O O . ALA A 1 276 ? -19.232 39.932 20.382 1.00 84.81 276 ALA A O 1
ATOM 2267 N N . ILE A 1 277 ? -19.912 39.082 18.415 1.00 83.88 277 ILE A N 1
ATOM 2268 C CA . ILE A 1 277 ? -20.718 40.246 18.007 1.00 83.88 277 ILE A CA 1
ATOM 2269 C C . ILE A 1 277 ? -21.894 40.469 18.969 1.00 83.88 277 ILE A C 1
ATOM 2271 O O . ILE A 1 277 ? -22.160 41.598 19.393 1.00 83.88 277 ILE A O 1
ATOM 2275 N N . PHE A 1 278 ? -22.593 39.399 19.354 1.00 83.06 278 PHE A N 1
ATOM 2276 C CA . PHE A 1 278 ? -23.780 39.486 20.210 1.00 83.06 278 PHE A CA 1
ATOM 2277 C C . PHE A 1 278 ? -23.483 39.405 21.714 1.00 83.06 278 PHE A C 1
ATOM 2279 O O . PHE A 1 278 ? -24.406 39.552 22.519 1.00 83.06 278 PHE A O 1
ATOM 2286 N N . PHE A 1 279 ? -22.211 39.289 22.118 1.00 81.56 279 PHE A N 1
ATOM 2287 C CA . PHE A 1 279 ? -21.782 39.185 23.519 1.00 81.56 279 PHE A CA 1
ATOM 2288 C C . PHE A 1 279 ? -22.312 40.320 24.408 1.00 81.56 279 PHE A C 1
ATOM 2290 O O . PHE A 1 279 ? -22.724 40.097 25.547 1.00 81.56 279 PHE A O 1
ATOM 2297 N N . ARG A 1 280 ? -22.381 41.550 23.874 1.00 80.94 280 ARG A N 1
ATOM 2298 C CA . ARG A 1 280 ? -22.896 42.719 24.613 1.00 80.94 280 ARG A CA 1
ATOM 2299 C C . ARG A 1 280 ? -24.420 42.711 24.798 1.00 80.94 280 ARG A C 1
ATOM 2301 O O . ARG A 1 280 ? -24.920 43.385 25.696 1.00 80.94 280 ARG A O 1
ATOM 2308 N N . LYS A 1 281 ? -25.179 41.952 23.998 1.00 87.25 281 LYS A N 1
ATOM 2309 C CA . LYS A 1 281 ? -26.653 41.910 24.038 1.00 87.25 281 LYS A CA 1
ATOM 2310 C C . LYS A 1 281 ? -27.151 40.572 24.591 1.00 87.25 281 LYS A C 1
ATOM 2312 O O . LYS A 1 281 ? -27.583 39.706 23.837 1.00 87.25 281 LYS A O 1
ATOM 2317 N N . LYS A 1 282 ? -27.190 40.441 25.926 1.00 80.62 282 LYS A N 1
ATOM 2318 C CA . LYS A 1 282 ? -27.537 39.185 26.629 1.00 80.62 282 LYS A CA 1
ATOM 2319 C C . LYS A 1 282 ? -28.811 38.487 26.124 1.00 80.62 282 LYS A C 1
ATOM 2321 O O . LYS A 1 282 ? -28.786 37.277 25.958 1.00 80.62 282 LYS A O 1
ATOM 2326 N N . LYS A 1 283 ? -29.909 39.208 25.851 1.00 82.31 283 LYS A N 1
ATOM 2327 C CA . LYS A 1 283 ? -31.149 38.589 25.325 1.00 82.31 283 LYS A CA 1
ATOM 2328 C C . LYS A 1 283 ? -30.965 37.990 23.925 1.00 82.31 283 LYS A C 1
ATOM 2330 O O . LYS A 1 283 ? -31.433 36.886 23.679 1.00 82.31 283 LYS A O 1
ATOM 2335 N N . LEU A 1 284 ? -30.270 38.698 23.031 1.00 77.81 284 LEU A N 1
ATOM 2336 C CA . LEU A 1 284 ? -30.014 38.218 21.671 1.00 77.81 284 LEU A CA 1
ATOM 2337 C C . LEU A 1 284 ? -29.016 37.057 21.662 1.00 77.81 284 LEU A C 1
ATOM 2339 O O . LEU A 1 284 ? -29.169 36.134 20.874 1.00 77.81 284 LEU A O 1
ATOM 2343 N N . LEU A 1 285 ? -28.040 37.082 22.573 1.00 77.12 285 LEU A N 1
ATOM 2344 C CA . LEU A 1 285 ? -27.087 35.994 22.771 1.00 77.12 285 LEU A CA 1
ATOM 2345 C C . LEU A 1 285 ? -27.795 34.675 23.118 1.00 77.12 285 LEU A C 1
ATOM 2347 O O . LEU A 1 285 ? -27.477 33.649 22.533 1.00 77.12 285 LEU A O 1
ATOM 2351 N N . TRP A 1 286 ? -28.772 34.694 24.032 1.00 79.50 286 TRP A N 1
ATOM 2352 C CA . TRP A 1 286 ? -29.529 33.487 24.390 1.00 79.50 286 TRP A CA 1
ATOM 2353 C C . TRP A 1 286 ? -30.324 32.922 23.210 1.00 79.50 286 TRP A C 1
ATOM 2355 O O . TRP A 1 286 ? -30.346 31.709 23.019 1.00 79.50 286 TRP A O 1
ATOM 2365 N N . ILE A 1 287 ? -30.926 33.794 22.394 1.00 81.00 287 ILE A N 1
ATOM 2366 C CA . ILE A 1 287 ? -31.626 33.386 21.167 1.00 81.00 287 ILE A CA 1
ATOM 2367 C C . ILE A 1 287 ? -30.628 32.782 20.170 1.00 81.00 287 ILE A C 1
ATOM 2369 O O . ILE A 1 287 ? -30.879 31.706 19.638 1.00 81.00 287 ILE A O 1
ATOM 2373 N N . LEU A 1 288 ? -29.474 33.425 19.966 1.00 80.56 288 LEU A N 1
ATOM 2374 C CA . LEU A 1 288 ? -28.410 32.945 19.082 1.00 80.56 288 LEU A CA 1
ATOM 2375 C C . LEU A 1 288 ? -27.900 31.558 19.504 1.00 80.56 288 LEU A C 1
ATOM 2377 O O . LEU A 1 288 ? -27.796 30.669 18.667 1.00 80.56 288 LEU A O 1
ATOM 2381 N N . ILE A 1 289 ? -27.625 31.356 20.796 1.00 82.94 289 ILE A N 1
ATOM 2382 C CA . ILE A 1 289 ? -27.188 30.061 21.339 1.00 82.94 289 ILE A CA 1
ATOM 2383 C C . ILE A 1 289 ? -28.260 28.990 21.106 1.00 82.94 289 ILE A C 1
ATOM 2385 O O . ILE A 1 289 ? -27.926 27.875 20.717 1.00 82.94 289 ILE A O 1
ATOM 2389 N N . GLY A 1 290 ? -29.541 29.327 21.290 1.00 76.19 290 GLY A N 1
ATOM 2390 C CA . GLY A 1 290 ? -30.651 28.417 21.000 1.00 76.19 290 GLY A CA 1
ATOM 2391 C C . GLY A 1 290 ? -30.730 28.024 19.522 1.00 76.19 290 GLY A C 1
ATOM 2392 O O . GLY A 1 290 ? -30.896 26.846 19.212 1.00 76.19 290 GLY A O 1
ATOM 2393 N N . VAL A 1 291 ? -30.552 28.986 18.610 1.00 77.44 291 VAL A N 1
ATOM 2394 C CA . VAL A 1 291 ? -30.540 28.745 17.156 1.00 77.44 291 VAL A CA 1
ATOM 2395 C C . VAL A 1 291 ? -29.351 27.875 16.745 1.00 77.44 291 VAL A C 1
ATOM 2397 O O . VAL A 1 291 ? -29.542 26.904 16.017 1.00 77.44 291 VAL A O 1
ATOM 2400 N N . ILE A 1 292 ? -28.147 28.174 17.248 1.00 83.38 292 ILE A N 1
ATOM 2401 C CA . ILE A 1 292 ? -26.947 27.356 17.010 1.00 83.38 292 ILE A CA 1
ATOM 2402 C C . ILE A 1 292 ? -27.176 25.934 17.531 1.00 83.38 292 ILE A C 1
ATOM 2404 O O . ILE A 1 292 ? -26.916 24.977 16.814 1.00 83.38 292 ILE A O 1
ATOM 2408 N N . GLY A 1 293 ? -27.732 25.781 18.737 1.00 79.19 293 GLY A N 1
ATOM 2409 C CA . GLY A 1 293 ? -28.044 24.470 19.307 1.00 79.19 293 GLY A CA 1
ATOM 2410 C C . GLY A 1 293 ? -29.029 23.663 18.457 1.00 79.19 293 GLY A C 1
ATOM 2411 O O . GLY A 1 293 ? -28.789 22.488 18.202 1.00 79.19 293 GLY A O 1
ATOM 2412 N N . CYS A 1 294 ? -30.103 24.286 17.962 1.00 75.00 294 CYS A N 1
ATOM 2413 C CA . CYS A 1 294 ? -31.065 23.611 17.084 1.00 75.00 294 CYS A CA 1
ATOM 2414 C C . CYS A 1 294 ? -30.433 23.189 15.751 1.00 75.00 294 CYS A C 1
ATOM 2416 O O . CYS A 1 294 ? -30.681 22.081 15.278 1.00 75.00 294 CYS A O 1
ATOM 2418 N N . PHE A 1 295 ? -29.604 24.054 15.160 1.00 80.69 295 PHE A N 1
ATOM 2419 C CA . PHE A 1 295 ? -28.885 23.738 13.928 1.00 80.69 295 PHE A CA 1
ATOM 2420 C C . PHE A 1 295 ? -27.881 22.595 14.128 1.00 80.69 295 PHE A C 1
ATOM 2422 O O . PHE A 1 295 ? -27.810 21.701 13.294 1.00 80.69 295 PHE A O 1
ATOM 2429 N N . GLU A 1 296 ? -27.149 22.577 15.242 1.00 79.00 296 GLU A N 1
ATOM 2430 C CA . GLU A 1 296 ? -26.195 21.506 15.552 1.00 79.00 296 GLU A CA 1
ATOM 2431 C C . GLU A 1 296 ? -26.891 20.171 15.831 1.00 79.00 296 GLU A C 1
ATOM 2433 O O . GLU A 1 296 ? -26.415 19.138 15.373 1.00 79.00 296 GLU A O 1
ATOM 2438 N N . ILE A 1 297 ? -28.050 20.172 16.498 1.00 78.88 297 ILE A N 1
ATOM 2439 C CA . ILE A 1 297 ? -28.869 18.959 16.644 1.00 78.88 297 ILE A CA 1
ATOM 2440 C C . ILE A 1 297 ? -29.282 18.446 15.261 1.00 78.88 297 ILE A C 1
ATOM 2442 O O . ILE A 1 297 ? -29.092 17.272 14.959 1.00 78.88 297 ILE A O 1
ATOM 2446 N N . PHE A 1 298 ? -29.792 19.321 14.392 1.00 77.00 298 PHE A N 1
ATOM 2447 C CA . PHE A 1 298 ? -30.146 18.935 13.027 1.00 77.00 298 PHE A CA 1
ATOM 2448 C C . PHE A 1 298 ? -28.935 18.391 12.251 1.00 77.00 298 PHE A C 1
ATOM 2450 O O . PHE A 1 298 ? -29.033 17.361 11.588 1.00 77.00 298 PHE A O 1
ATOM 2457 N N . TYR A 1 299 ? -27.776 19.037 12.376 1.00 75.56 299 TYR A N 1
ATOM 2458 C CA . TYR A 1 299 ? -26.546 18.587 11.739 1.00 75.56 299 TYR A CA 1
ATOM 2459 C C . TYR A 1 299 ? -26.123 17.195 12.230 1.00 75.56 299 TYR A C 1
ATOM 2461 O O . TYR A 1 299 ? -25.883 16.326 11.397 1.00 75.56 299 TYR A O 1
ATOM 2469 N N . ILE A 1 300 ? -26.103 16.950 13.547 1.00 76.50 300 ILE A N 1
ATOM 2470 C CA . ILE A 1 300 ? -25.730 15.653 14.142 1.00 76.50 300 ILE A CA 1
ATOM 2471 C C . ILE A 1 300 ? -26.633 14.516 13.651 1.00 76.50 300 ILE A C 1
ATOM 2473 O O . ILE A 1 300 ? -26.147 13.421 13.385 1.00 76.50 300 ILE A O 1
ATOM 2477 N N . PHE A 1 301 ? -27.938 14.759 13.517 1.00 70.81 301 PHE A N 1
ATOM 2478 C CA . PHE A 1 301 ? -28.878 13.710 13.119 1.00 70.81 301 PHE A CA 1
ATOM 2479 C C . PHE A 1 301 ? -28.898 13.421 11.612 1.00 70.81 301 PHE A C 1
ATOM 2481 O O . PHE A 1 301 ? -29.148 12.280 11.234 1.00 70.81 301 PHE A O 1
ATOM 2488 N N . PHE A 1 302 ? -28.669 14.424 10.756 1.00 65.44 302 PHE A N 1
ATOM 2489 C CA . PHE A 1 302 ? -28.923 14.289 9.313 1.00 65.44 302 PHE A CA 1
ATOM 2490 C C . PHE A 1 302 ? -27.690 14.421 8.414 1.00 65.44 302 PHE A C 1
ATOM 2492 O O . PHE A 1 302 ? -27.724 13.947 7.281 1.00 65.44 302 PHE A O 1
ATOM 2499 N N . ILE A 1 303 ? -26.629 15.092 8.868 1.00 65.81 303 ILE A N 1
ATOM 2500 C CA . ILE A 1 303 ? -25.490 15.474 8.012 1.00 65.81 303 ILE A CA 1
ATOM 2501 C C . ILE A 1 303 ? -24.157 14.978 8.583 1.00 65.81 303 ILE A C 1
ATOM 2503 O O . ILE A 1 303 ? -23.200 14.787 7.833 1.00 65.81 303 ILE A O 1
ATOM 2507 N N . TYR A 1 304 ? -24.077 14.787 9.898 1.00 65.81 304 TYR A N 1
ATOM 2508 C CA . TYR A 1 304 ? -22.838 14.482 10.590 1.00 65.81 304 TYR A CA 1
ATOM 2509 C C . TYR A 1 304 ? -22.220 13.170 10.125 1.00 65.81 304 TYR A C 1
ATOM 2511 O O . TYR A 1 304 ? -22.842 12.108 10.140 1.00 65.81 304 TYR A O 1
ATOM 2519 N N . ASP A 1 305 ? -20.952 13.279 9.745 1.00 62.94 305 ASP A N 1
ATOM 2520 C CA . ASP A 1 305 ? -20.107 12.142 9.453 1.00 62.94 305 ASP A CA 1
ATOM 2521 C C . ASP A 1 305 ? -19.267 11.807 10.689 1.00 62.94 305 ASP A C 1
ATOM 2523 O O . ASP A 1 305 ? -18.345 12.547 11.051 1.00 62.94 305 ASP A O 1
ATOM 2527 N N . PHE A 1 306 ? -19.582 10.678 11.325 1.00 60.16 306 PHE A N 1
ATOM 2528 C CA . PHE A 1 306 ? -18.878 10.173 12.507 1.00 60.16 306 PHE A CA 1
ATOM 2529 C C . PHE A 1 306 ? -17.379 9.945 12.257 1.00 60.16 306 PHE A C 1
ATOM 2531 O O . PHE A 1 306 ? -16.601 9.895 13.213 1.00 60.16 306 PHE A O 1
ATOM 2538 N N . THR A 1 307 ? -16.948 9.835 10.994 1.00 53.91 307 THR A N 1
ATOM 2539 C CA . THR A 1 307 ? -15.533 9.646 10.653 1.00 53.91 307 THR A CA 1
ATOM 2540 C C . THR A 1 307 ? -14.720 10.937 10.665 1.00 53.91 307 THR A C 1
ATOM 2542 O O . THR A 1 307 ? -13.495 10.844 10.688 1.00 53.91 307 THR A O 1
ATOM 2545 N N . SER A 1 308 ? -15.351 12.122 10.690 1.00 61.97 308 SER A N 1
ATOM 2546 C CA . SER A 1 308 ? -14.633 13.403 10.654 1.00 61.97 308 SER A CA 1
ATOM 2547 C C . SER A 1 308 ? -13.834 13.647 11.941 1.00 61.97 308 SER A C 1
ATOM 2549 O O . SER A 1 308 ? -14.435 13.870 12.995 1.00 61.97 308 SER A O 1
ATOM 2551 N N . PRO A 1 309 ? -12.486 13.694 11.899 1.00 65.62 309 PRO A N 1
ATOM 2552 C CA . PRO A 1 309 ? -11.675 13.799 13.111 1.00 65.62 309 PRO A CA 1
ATOM 2553 C C . PRO A 1 309 ? -11.925 15.095 13.881 1.00 65.62 309 PRO A C 1
ATOM 2555 O O . PRO A 1 309 ? -11.925 15.098 15.108 1.00 65.62 309 PRO A O 1
ATOM 2558 N N . ILE A 1 310 ? -12.135 16.201 13.161 1.00 69.94 310 ILE A N 1
ATOM 2559 C CA . ILE A 1 310 ? -12.301 17.535 13.748 1.00 69.94 310 ILE A CA 1
ATOM 2560 C C . ILE A 1 310 ? -13.672 17.651 14.413 1.00 69.94 310 ILE A C 1
ATOM 2562 O O . ILE A 1 310 ? -13.745 18.043 15.576 1.00 69.94 310 ILE A O 1
ATOM 2566 N N . ASP A 1 311 ? -14.743 17.275 13.709 1.00 69.56 311 ASP A N 1
ATOM 2567 C CA . ASP A 1 311 ? -16.102 17.350 14.249 1.00 69.56 311 ASP A CA 1
ATOM 2568 C C . ASP A 1 311 ? -16.248 16.399 15.448 1.00 69.56 311 ASP A C 1
ATOM 2570 O O . ASP A 1 311 ? -16.688 16.819 16.517 1.00 69.56 311 ASP A O 1
ATOM 2574 N N . SER A 1 312 ? -15.783 15.151 15.325 1.00 72.00 312 SER A N 1
ATOM 2575 C CA . SER A 1 312 ? -15.809 14.165 16.414 1.00 72.00 312 SER A CA 1
ATOM 2576 C C . SER A 1 312 ? -14.985 14.607 17.625 1.00 72.00 312 SER A C 1
ATOM 2578 O O . SER A 1 312 ? -15.423 14.428 18.762 1.00 72.00 312 SER A O 1
ATOM 2580 N N . MET A 1 313 ? -13.828 15.244 17.415 1.00 78.00 313 MET A N 1
ATOM 2581 C CA . MET A 1 313 ? -13.038 15.818 18.506 1.00 78.00 313 MET A CA 1
ATOM 2582 C C . MET A 1 313 ? -13.769 16.984 19.180 1.00 78.00 313 MET A C 1
ATOM 2584 O O . MET A 1 313 ? -13.823 17.031 20.407 1.00 78.00 313 MET A O 1
ATOM 2588 N N . ILE A 1 314 ? -14.349 17.914 18.414 1.00 77.25 314 ILE A N 1
ATOM 2589 C CA . ILE A 1 314 ? -15.071 19.072 18.961 1.00 77.25 314 ILE A CA 1
ATOM 2590 C C . ILE A 1 314 ? -16.309 18.618 19.737 1.00 77.25 314 ILE A C 1
ATOM 2592 O O . ILE A 1 314 ? -16.508 19.079 20.861 1.00 77.25 314 ILE A O 1
ATOM 2596 N N . TYR A 1 315 ? -17.107 17.695 19.193 1.00 80.19 315 TYR A N 1
ATOM 2597 C CA . TYR A 1 315 ? -18.257 17.133 19.902 1.00 80.19 315 TYR A CA 1
ATOM 2598 C C . TYR A 1 315 ? -17.825 16.340 21.131 1.00 80.19 315 TYR A C 1
ATOM 2600 O O . TYR A 1 315 ? -18.400 16.537 22.197 1.00 80.19 315 TYR A O 1
ATOM 2608 N N . GLY A 1 316 ? -16.784 15.509 21.029 1.00 76.44 316 GLY A N 1
ATOM 2609 C CA . GLY A 1 316 ? -16.247 14.760 22.165 1.00 76.44 316 GLY A CA 1
ATOM 2610 C C . GLY A 1 316 ? -15.796 15.678 23.301 1.00 76.44 316 GLY A C 1
ATOM 2611 O O . GLY A 1 316 ? -16.212 15.501 24.445 1.00 76.44 316 GLY A O 1
ATOM 2612 N N . ILE A 1 317 ? -15.020 16.719 22.985 1.00 81.00 317 ILE A N 1
ATOM 2613 C CA . ILE A 1 317 ? -14.600 17.754 23.939 1.00 81.00 317 ILE A CA 1
ATOM 2614 C C . ILE A 1 317 ? -15.832 18.457 24.525 1.00 81.00 317 ILE A C 1
ATOM 2616 O O . ILE A 1 317 ? -15.968 18.532 25.745 1.00 81.00 317 ILE A O 1
ATOM 2620 N N . ALA A 1 318 ? -16.756 18.939 23.693 1.00 80.06 318 ALA A N 1
ATOM 2621 C CA . ALA A 1 318 ? -17.936 19.668 24.154 1.00 80.06 318 ALA A CA 1
ATOM 2622 C C . ALA A 1 318 ? -18.836 18.821 25.068 1.00 80.06 318 ALA A C 1
ATOM 2624 O O . ALA A 1 318 ? -19.306 19.320 26.091 1.00 80.06 318 ALA A O 1
ATOM 2625 N N . ILE A 1 319 ? -19.039 17.542 24.739 1.00 78.75 319 ILE A N 1
ATOM 2626 C CA . ILE A 1 319 ? -19.820 16.592 25.536 1.00 78.75 319 ILE A CA 1
ATOM 2627 C C . ILE A 1 319 ? -19.111 16.329 26.865 1.00 78.75 319 ILE A C 1
ATOM 2629 O O . ILE A 1 319 ? -19.713 16.538 27.916 1.00 78.75 319 ILE A O 1
ATOM 2633 N N . ILE A 1 320 ? -17.832 15.940 26.851 1.00 76.88 320 ILE A N 1
ATOM 2634 C CA . ILE A 1 320 ? -17.089 15.592 28.071 1.00 76.88 320 ILE A CA 1
ATOM 2635 C C . ILE A 1 320 ? -16.993 16.799 29.008 1.00 76.88 320 ILE A C 1
ATOM 2637 O O . ILE A 1 320 ? -17.390 16.713 30.171 1.00 76.88 320 ILE A O 1
ATOM 2641 N N . PHE A 1 321 ? -16.530 17.951 28.515 1.00 81.19 321 PHE A N 1
ATOM 2642 C CA . PHE A 1 321 ? -16.428 19.156 29.341 1.00 81.19 321 PHE A CA 1
ATOM 2643 C C . PHE A 1 321 ? -17.801 19.690 29.754 1.00 81.19 321 PHE A C 1
ATOM 2645 O O . PHE A 1 321 ? -17.948 20.164 30.881 1.00 81.19 321 PHE A O 1
ATOM 2652 N N . GLY A 1 322 ? -18.815 19.571 28.894 1.00 81.88 322 GLY A N 1
ATOM 2653 C CA . GLY A 1 322 ? -20.195 19.926 29.214 1.00 81.88 322 GLY A CA 1
ATOM 2654 C C . GLY A 1 322 ? -20.755 19.093 30.367 1.00 81.88 322 GLY A C 1
ATOM 2655 O O . GLY A 1 322 ? -21.298 19.653 31.321 1.00 81.88 322 GLY A O 1
ATOM 2656 N N . PHE A 1 323 ? -20.563 17.772 30.336 1.00 77.19 323 PHE A N 1
ATOM 2657 C CA . PHE A 1 323 ? -20.982 16.875 31.414 1.00 77.19 323 PHE A CA 1
ATOM 2658 C C . PHE A 1 323 ? -20.190 17.108 32.700 1.00 77.19 323 PHE A C 1
ATOM 2660 O O . PHE A 1 323 ? -20.801 17.230 33.761 1.00 77.19 323 PHE A O 1
ATOM 2667 N N . ILE A 1 324 ? -18.866 17.270 32.624 1.00 80.56 324 ILE A N 1
ATOM 2668 C CA . ILE A 1 324 ? -18.031 17.603 33.790 1.00 80.56 324 ILE A CA 1
ATOM 2669 C C . ILE A 1 324 ? -18.518 18.906 34.437 1.00 80.56 324 ILE A C 1
ATOM 2671 O O . ILE A 1 324 ? -18.751 18.961 35.647 1.00 80.56 324 ILE A O 1
ATOM 2675 N N . PHE A 1 325 ? -18.740 19.954 33.642 1.00 81.94 325 PHE A N 1
ATOM 2676 C CA . PHE A 1 325 ? -19.218 21.240 34.146 1.00 81.94 325 PHE A CA 1
ATOM 2677 C C . PHE A 1 325 ? -20.637 21.143 34.725 1.00 81.94 325 PHE A C 1
ATOM 2679 O O . PHE A 1 325 ? -20.924 21.740 35.766 1.00 81.94 325 PHE A O 1
ATOM 2686 N N . SER A 1 326 ? -21.510 20.342 34.107 1.00 80.62 326 SER A N 1
ATOM 2687 C CA . SER A 1 326 ? -22.849 20.037 34.621 1.00 80.62 326 SER A CA 1
ATOM 2688 C C . SER A 1 326 ? -22.795 19.341 35.985 1.00 80.62 326 SER A C 1
ATOM 2690 O O . SER A 1 326 ? -23.524 19.733 36.903 1.00 80.62 326 SER A O 1
ATOM 2692 N N . VAL A 1 327 ? -21.879 18.382 36.171 1.00 83.25 327 VAL A N 1
ATOM 2693 C CA . VAL A 1 327 ? -21.639 17.714 37.460 1.00 83.25 327 VAL A CA 1
ATOM 2694 C C . VAL A 1 327 ? -21.151 18.722 38.503 1.00 83.25 327 VAL A C 1
ATOM 2696 O O . VAL A 1 327 ? -21.708 18.765 39.599 1.00 83.25 327 VAL A O 1
ATOM 2699 N N . PHE A 1 328 ? -20.202 19.605 38.169 1.00 83.62 328 PHE A N 1
ATOM 2700 C CA . PHE A 1 328 ? -19.727 20.650 39.090 1.00 83.62 328 PHE A CA 1
ATOM 2701 C C . PHE A 1 328 ? -20.822 21.649 39.491 1.00 83.62 328 PHE A C 1
ATOM 2703 O O . PHE A 1 328 ? -20.948 21.996 40.671 1.00 83.62 328 PHE A O 1
ATOM 2710 N N . ILE A 1 329 ? -21.644 22.111 38.542 1.00 83.19 329 ILE A N 1
ATOM 2711 C CA . ILE A 1 329 ? -22.781 22.996 38.840 1.00 83.19 329 ILE A CA 1
ATOM 2712 C C . ILE A 1 329 ? -23.784 22.282 39.745 1.00 83.19 329 ILE A C 1
ATOM 2714 O O . ILE A 1 329 ? -24.264 22.872 40.718 1.00 83.19 329 ILE A O 1
ATOM 2718 N N . SER A 1 330 ? -24.098 21.026 39.435 1.00 80.62 330 SER A N 1
ATOM 2719 C CA . SER A 1 330 ? -25.049 20.217 40.197 1.00 80.62 330 SER A CA 1
ATOM 2720 C C . SER A 1 330 ? -24.536 19.938 41.609 1.00 80.62 330 SER A C 1
ATOM 2722 O O . SER A 1 330 ? -25.298 20.078 42.564 1.00 80.62 330 SER A O 1
ATOM 2724 N N . LEU A 1 331 ? -23.231 19.695 41.771 1.00 83.19 331 LEU A N 1
ATOM 2725 C CA . LEU A 1 331 ? -22.567 19.553 43.068 1.00 83.19 331 LEU A CA 1
ATOM 2726 C C . LEU A 1 331 ? -22.674 20.832 43.894 1.00 83.19 331 LEU A C 1
ATOM 2728 O O . LEU A 1 331 ? -23.105 20.796 45.045 1.00 83.19 331 LEU A O 1
ATOM 2732 N N . ARG A 1 332 ? -22.372 21.988 43.295 1.00 84.38 332 ARG A N 1
ATOM 2733 C CA . ARG A 1 332 ? -22.510 23.286 43.967 1.00 84.38 332 ARG A CA 1
ATOM 2734 C C . ARG A 1 332 ? -23.954 23.555 44.400 1.00 84.38 332 ARG A C 1
ATOM 2736 O O . ARG A 1 332 ? -24.186 24.042 45.507 1.00 84.38 332 ARG A O 1
ATOM 2743 N N . ARG A 1 333 ? -24.933 23.257 43.537 1.00 82.94 333 ARG A N 1
ATOM 2744 C CA . ARG A 1 333 ? -26.366 23.413 43.847 1.00 82.94 333 ARG A CA 1
ATOM 2745 C C . ARG A 1 333 ? -26.816 22.455 44.948 1.00 82.94 333 ARG A C 1
ATOM 2747 O O . ARG A 1 333 ? -27.588 22.863 45.815 1.00 82.94 333 ARG A O 1
ATOM 2754 N N . TYR A 1 334 ? -26.318 21.222 44.945 1.00 81.19 334 TYR A N 1
ATOM 2755 C CA . TYR A 1 334 ? -26.589 20.245 45.992 1.00 81.19 334 TYR A CA 1
ATOM 2756 C C . TYR A 1 334 ? -26.007 20.678 47.343 1.00 81.19 334 TYR A C 1
ATOM 2758 O O . TYR A 1 334 ? -26.742 20.700 48.324 1.00 81.19 334 TYR A O 1
ATOM 2766 N N . ILE A 1 335 ? -24.748 21.129 47.397 1.00 82.31 335 ILE A N 1
ATOM 2767 C CA . ILE A 1 335 ? -24.115 21.612 48.639 1.00 82.31 335 ILE A CA 1
ATOM 2768 C C . ILE A 1 335 ? -24.911 22.773 49.256 1.00 82.31 335 ILE A C 1
ATOM 2770 O O . ILE A 1 335 ? -25.065 22.828 50.475 1.00 82.31 335 ILE A O 1
ATOM 2774 N N . LYS A 1 336 ? -25.444 23.683 48.428 1.00 80.81 336 LYS A N 1
ATOM 2775 C CA . LYS A 1 336 ? -26.164 24.875 48.902 1.00 80.81 336 LYS A CA 1
ATOM 2776 C C . LYS A 1 336 ? -27.602 24.595 49.351 1.00 80.81 336 LYS A C 1
ATOM 2778 O O . LYS A 1 336 ? -28.039 25.180 50.333 1.00 80.81 336 LYS A O 1
ATOM 2783 N N . ALA A 1 337 ? -28.347 23.770 48.613 1.00 78.06 337 ALA A N 1
ATOM 2784 C CA . ALA A 1 337 ? -29.780 23.563 48.855 1.00 78.06 337 ALA A CA 1
ATOM 2785 C C . ALA A 1 337 ? -30.109 22.234 49.555 1.00 78.06 337 ALA A C 1
ATOM 2787 O O . ALA A 1 337 ? -31.186 22.113 50.120 1.00 78.06 337 ALA A O 1
ATOM 2788 N N . ARG A 1 338 ? -29.217 21.233 49.488 1.00 77.00 338 ARG A N 1
ATOM 2789 C CA . ARG A 1 338 ? -29.416 19.853 49.978 1.00 77.00 338 ARG A CA 1
ATOM 2790 C C . ARG A 1 338 ? -30.744 19.201 49.554 1.00 77.00 338 ARG A C 1
ATOM 2792 O O . ARG A 1 338 ? -31.288 18.359 50.258 1.00 77.00 338 ARG A O 1
ATOM 2799 N N . ASN A 1 339 ? -31.245 19.556 48.371 1.00 83.06 339 ASN A N 1
ATOM 2800 C CA . ASN A 1 339 ? -32.478 18.997 47.819 1.00 83.06 339 ASN A CA 1
ATOM 2801 C C . ASN A 1 339 ? -32.244 17.641 47.142 1.00 83.06 339 ASN A C 1
ATOM 2803 O O . ASN A 1 339 ? -31.276 17.473 46.396 1.00 83.06 339 ASN A O 1
ATOM 2807 N N . LEU A 1 340 ? -33.205 16.727 47.311 1.00 78.88 340 LEU A N 1
ATOM 2808 C CA . LEU A 1 340 ? -33.180 15.375 46.740 1.00 78.88 340 LEU A CA 1
ATOM 2809 C C . LEU A 1 340 ? -33.108 15.388 45.200 1.00 78.88 340 LEU A C 1
ATOM 2811 O O . LEU A 1 340 ? -32.345 14.633 44.608 1.00 78.88 340 LEU A O 1
ATOM 2815 N N . LEU A 1 341 ? -33.807 16.325 44.548 1.00 80.19 341 LEU A N 1
ATOM 2816 C CA . LEU A 1 341 ? -33.735 16.510 43.091 1.00 80.19 341 LEU A CA 1
ATOM 2817 C C . LEU A 1 341 ? -32.310 16.840 42.612 1.00 80.19 341 LEU A C 1
ATOM 2819 O O . LEU A 1 341 ? -31.836 16.271 41.632 1.00 80.19 341 LEU A O 1
ATOM 2823 N N . ASN A 1 342 ? -31.577 17.692 43.334 1.00 80.25 342 ASN A N 1
ATOM 2824 C CA . ASN A 1 342 ? -30.199 18.033 42.961 1.00 80.25 342 ASN A CA 1
ATOM 2825 C C . ASN A 1 342 ? -29.242 16.847 43.160 1.00 80.25 342 ASN A C 1
ATOM 2827 O O . ASN A 1 342 ? -28.287 16.713 42.398 1.00 80.25 342 ASN A O 1
ATOM 2831 N N . LEU A 1 343 ? -29.513 15.981 44.144 1.00 81.94 343 LEU A N 1
ATOM 2832 C CA . LEU A 1 343 ? -28.773 14.733 44.338 1.00 81.94 343 LEU A CA 1
ATOM 2833 C C . LEU A 1 343 ? -28.999 13.771 43.166 1.00 81.94 343 LEU A C 1
ATOM 2835 O O . LEU A 1 343 ? -28.036 13.227 42.636 1.00 81.94 343 LEU A O 1
ATOM 2839 N N . THR A 1 344 ? -30.249 13.607 42.717 1.00 82.25 344 THR A N 1
ATOM 2840 C CA . THR A 1 344 ? -30.561 12.733 41.572 1.00 82.25 344 THR A CA 1
ATOM 2841 C C . THR A 1 344 ? -29.905 13.211 40.277 1.00 82.25 344 THR A C 1
ATOM 2843 O O . THR A 1 344 ? -29.333 12.401 39.556 1.00 82.25 344 THR A O 1
ATOM 2846 N N . VAL A 1 345 ? -29.894 14.524 40.016 1.00 83.19 345 VAL A N 1
ATOM 2847 C CA . VAL A 1 345 ? -29.232 15.105 38.834 1.00 83.19 345 VAL A CA 1
ATOM 2848 C C . VAL A 1 345 ? -27.713 14.930 38.901 1.00 83.19 345 VAL A C 1
ATOM 2850 O O . VAL A 1 345 ? -27.088 14.619 37.890 1.00 83.19 345 VAL A O 1
ATOM 2853 N N . LEU A 1 346 ? -27.112 15.083 40.085 1.00 84.94 346 LEU A N 1
ATOM 2854 C CA . LEU A 1 346 ? -25.686 14.828 40.290 1.00 84.94 346 LEU A CA 1
ATOM 2855 C C . LEU A 1 346 ? -25.332 13.359 40.022 1.00 84.94 346 LEU A C 1
ATOM 2857 O O . LEU A 1 346 ? -24.406 13.089 39.262 1.00 84.94 346 LEU A O 1
ATOM 2861 N N . LEU A 1 347 ? -26.074 12.423 40.620 1.00 84.69 347 LEU A N 1
ATOM 2862 C CA . LEU A 1 347 ? -25.849 10.989 40.434 1.00 84.69 347 LEU A CA 1
ATOM 2863 C C . LEU A 1 347 ? -26.053 10.570 38.976 1.00 84.69 347 LEU A C 1
ATOM 2865 O O . LEU A 1 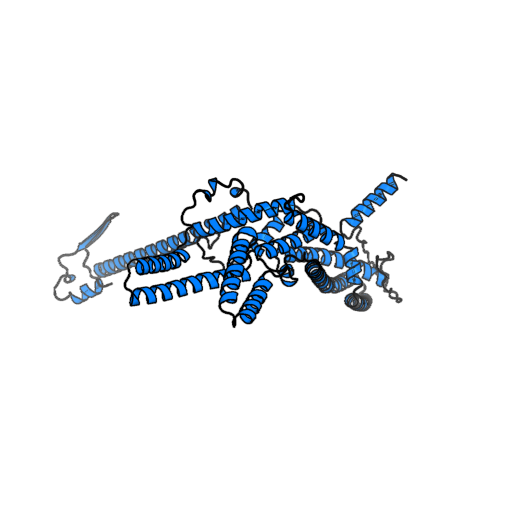347 ? -25.234 9.827 38.449 1.00 84.69 347 LEU A O 1
ATOM 2869 N N . ALA A 1 348 ? -27.080 11.096 38.303 1.00 83.19 348 ALA A N 1
ATOM 2870 C CA . ALA A 1 348 ? -27.299 10.864 36.878 1.00 83.19 348 ALA A CA 1
ATOM 2871 C C . ALA A 1 348 ? -26.138 11.402 36.026 1.00 83.19 348 ALA A C 1
ATOM 2873 O O . ALA A 1 348 ? -25.664 10.710 35.132 1.00 83.19 348 ALA A O 1
ATOM 2874 N N . GLY A 1 349 ? -25.630 12.601 36.330 1.00 82.00 349 GLY A N 1
ATOM 2875 C CA . GLY A 1 349 ? -24.466 13.165 35.643 1.00 82.00 349 GLY A CA 1
ATOM 2876 C C . GLY A 1 349 ? -23.206 12.314 35.818 1.00 82.00 349 GLY A C 1
ATOM 2877 O O . GLY A 1 349 ? -22.511 12.046 34.842 1.00 82.00 349 GLY A O 1
ATOM 2878 N N . ILE A 1 350 ? -22.939 11.838 37.037 1.00 82.88 350 ILE A N 1
ATOM 2879 C CA . ILE A 1 350 ? -21.814 10.934 37.327 1.00 82.88 350 ILE A CA 1
ATOM 2880 C C . ILE A 1 350 ? -21.995 9.594 36.603 1.00 82.88 350 ILE A C 1
ATOM 2882 O O . ILE A 1 350 ? -21.052 9.106 35.987 1.00 82.88 350 ILE A O 1
ATOM 2886 N N . ALA A 1 351 ? -23.200 9.022 36.632 1.00 83.19 351 ALA A N 1
ATOM 2887 C CA . ALA A 1 351 ? -23.506 7.772 35.947 1.00 83.19 351 ALA A CA 1
ATOM 2888 C C . ALA A 1 351 ? -23.286 7.889 34.434 1.00 83.19 351 ALA A C 1
ATOM 2890 O O . ALA A 1 351 ? -22.656 7.012 33.861 1.00 83.19 351 ALA A O 1
ATOM 2891 N N . ILE A 1 352 ? -23.717 8.982 33.795 1.00 81.81 352 ILE A N 1
ATOM 2892 C CA . ILE A 1 352 ? -23.485 9.211 32.359 1.00 81.81 352 ILE A CA 1
ATOM 2893 C C . ILE A 1 352 ? -21.987 9.282 32.047 1.00 81.81 352 ILE A C 1
ATOM 2895 O O . ILE A 1 352 ? -21.539 8.659 31.088 1.00 81.81 352 ILE A O 1
ATOM 2899 N N . VAL A 1 353 ? -21.200 9.981 32.874 1.00 77.88 353 VAL A N 1
ATOM 2900 C CA . VAL A 1 353 ? -19.740 10.037 32.701 1.00 77.88 353 VAL A CA 1
ATOM 2901 C C . VAL A 1 353 ? -19.129 8.642 32.813 1.00 77.88 353 VAL A C 1
ATOM 2903 O O . VAL A 1 353 ? -18.333 8.276 31.959 1.00 77.88 353 VAL A O 1
ATOM 2906 N N . ILE A 1 354 ? -19.522 7.845 33.811 1.00 80.00 354 ILE A N 1
ATOM 2907 C CA . ILE A 1 354 ? -19.040 6.464 33.976 1.00 80.00 354 ILE A CA 1
ATOM 2908 C C . ILE A 1 354 ? -19.450 5.598 32.781 1.00 80.00 354 ILE A C 1
ATOM 2910 O O . ILE A 1 354 ? -18.621 4.867 32.248 1.00 80.00 354 ILE A O 1
ATOM 2914 N N . LEU A 1 355 ? -20.697 5.712 32.325 1.00 77.75 355 LEU A N 1
ATOM 2915 C CA . LEU A 1 355 ? -21.235 4.968 31.189 1.00 77.75 355 LEU A CA 1
ATOM 2916 C C . LEU A 1 355 ? -20.478 5.263 29.887 1.00 77.75 355 LEU A C 1
ATOM 2918 O O . LEU A 1 355 ? -20.344 4.362 29.069 1.00 77.75 355 LEU A O 1
ATOM 2922 N N . CYS A 1 356 ? -19.915 6.462 29.702 1.00 68.69 356 CYS A N 1
ATOM 2923 C CA . CYS A 1 356 ? -19.031 6.747 28.564 1.00 68.69 356 CYS A CA 1
ATOM 2924 C C . CYS A 1 356 ? -17.731 5.917 28.565 1.00 68.69 356 CYS A C 1
ATOM 2926 O O . CYS A 1 356 ? -17.110 5.785 27.513 1.00 68.69 356 CYS A O 1
ATOM 2928 N N . PHE A 1 357 ? -17.317 5.364 29.710 1.00 67.25 357 PHE A N 1
ATOM 2929 C CA . PHE A 1 357 ? -16.106 4.546 29.850 1.00 67.25 357 PHE A CA 1
ATOM 2930 C C . PHE A 1 357 ? -16.389 3.043 29.984 1.00 67.25 357 PHE A C 1
ATOM 2932 O O . PHE A 1 357 ? -15.446 2.254 30.033 1.00 67.25 357 PHE A O 1
ATOM 2939 N N . VAL A 1 358 ? -17.660 2.629 30.032 1.00 68.44 358 VAL A N 1
ATOM 2940 C CA . VAL A 1 358 ? -18.034 1.210 30.046 1.00 68.44 358 VAL A CA 1
ATOM 2941 C C . VAL A 1 358 ? -18.154 0.715 28.599 1.00 68.44 358 VAL A C 1
ATOM 2943 O O . VAL A 1 358 ? -18.957 1.258 27.838 1.00 68.44 358 VAL A O 1
ATOM 2946 N N . PRO A 1 359 ? -17.398 -0.316 28.180 1.00 59.03 359 PRO A N 1
ATOM 2947 C CA . PRO A 1 359 ? -17.558 -0.896 26.853 1.00 59.03 359 PRO A CA 1
ATOM 2948 C C . PRO A 1 359 ? -18.890 -1.655 26.791 1.00 59.03 359 PRO A C 1
ATOM 2950 O O . PRO A 1 359 ? -19.040 -2.701 27.413 1.00 59.03 359 PRO A O 1
ATOM 2953 N N . TYR A 1 360 ? -19.857 -1.155 26.024 1.00 58.09 360 TYR A N 1
ATOM 2954 C CA . TYR A 1 360 ? -21.180 -1.782 25.864 1.00 58.09 360 TYR A CA 1
ATOM 2955 C C . TYR A 1 360 ? -21.209 -2.993 24.913 1.00 58.09 360 TYR A C 1
ATOM 2957 O O . TYR A 1 360 ? -22.283 -3.481 24.582 1.00 58.09 360 TYR A O 1
ATOM 2965 N N . VAL A 1 361 ? -20.056 -3.471 24.433 1.00 56.06 361 VAL A N 1
ATOM 2966 C CA . VAL A 1 361 ? -19.974 -4.414 23.295 1.00 56.06 361 VAL A CA 1
ATOM 2967 C C . VAL A 1 361 ? -19.560 -5.832 23.715 1.00 56.06 361 VAL A C 1
ATOM 2969 O O . VAL A 1 361 ? -19.043 -6.603 22.908 1.00 56.06 361 VAL A O 1
ATOM 2972 N N . PHE A 1 362 ? -19.767 -6.209 24.974 1.00 52.00 362 PHE A N 1
ATOM 2973 C CA . PHE A 1 362 ? -19.599 -7.604 25.375 1.00 52.00 362 PHE A CA 1
ATOM 2974 C C . PHE A 1 362 ? -20.896 -8.358 25.036 1.00 52.00 362 PHE A C 1
ATOM 2976 O O . PHE A 1 362 ? -21.907 -8.141 25.685 1.00 52.00 362 PHE A O 1
ATOM 2983 N N . GLU A 1 363 ? -20.852 -9.196 23.990 1.00 57.12 363 GLU A N 1
ATOM 2984 C CA . GLU A 1 363 ? -21.916 -10.120 23.528 1.00 57.12 363 GLU A CA 1
ATOM 2985 C C . GLU A 1 363 ? -23.049 -9.542 22.653 1.00 57.12 363 GLU A C 1
ATOM 2987 O O . GLU A 1 363 ? -24.223 -9.553 23.013 1.00 57.12 363 GLU A O 1
ATOM 2992 N N . ALA A 1 364 ? -22.725 -9.142 21.419 1.00 64.25 364 ALA A N 1
ATOM 2993 C CA . ALA A 1 364 ? -23.730 -8.999 20.360 1.00 64.25 364 ALA A CA 1
ATOM 2994 C C . ALA A 1 364 ? -23.859 -10.320 19.574 1.00 64.25 364 ALA A C 1
ATOM 2996 O O . ALA A 1 364 ? -23.032 -10.614 18.710 1.00 64.25 364 ALA A O 1
ATOM 2997 N N . SER A 1 365 ? -24.895 -11.120 19.850 1.00 67.88 365 SER A N 1
ATOM 2998 C CA . SER A 1 365 ? -25.172 -12.384 19.133 1.00 67.88 365 SER A CA 1
ATOM 2999 C C . SER A 1 365 ? -25.404 -12.182 17.630 1.00 67.88 365 SER A C 1
ATOM 3001 O O . SER A 1 365 ? -25.065 -13.044 16.817 1.00 67.88 365 SER A O 1
ATOM 3003 N N . GLU A 1 366 ? -25.909 -11.008 17.249 1.00 74.31 366 GLU A N 1
ATOM 3004 C CA . GLU A 1 366 ? -26.093 -10.571 15.863 1.00 74.31 366 GLU A CA 1
ATOM 3005 C C . GLU A 1 366 ? -24.771 -10.513 15.088 1.00 74.31 366 GLU A C 1
ATOM 3007 O O . GLU A 1 366 ? -24.743 -10.839 13.903 1.00 74.31 366 GLU A O 1
ATOM 3012 N N . LEU A 1 367 ? -23.663 -10.188 15.764 1.00 74.06 367 LEU A N 1
ATOM 3013 C CA . LEU A 1 367 ? -22.332 -10.113 15.162 1.00 74.06 367 LEU A CA 1
ATOM 3014 C C . LEU A 1 367 ? -21.611 -11.467 15.110 1.00 74.06 367 LEU A C 1
ATOM 3016 O O . LEU A 1 367 ? -20.444 -11.522 14.724 1.00 74.06 367 LEU A O 1
ATOM 3020 N N . SER A 1 368 ? -22.265 -12.568 15.487 1.00 77.19 368 SER A N 1
ATOM 3021 C CA . SER A 1 368 ? -21.660 -13.901 15.435 1.00 77.19 368 SER A CA 1
ATOM 3022 C C . SER A 1 368 ? -21.265 -14.303 14.010 1.00 77.19 368 SER A C 1
ATOM 3024 O O . SER A 1 368 ? -21.952 -13.994 13.038 1.00 77.19 368 SER A O 1
ATOM 3026 N N . MET A 1 369 ? -20.147 -15.024 13.877 1.00 79.81 369 MET A N 1
ATOM 3027 C CA . MET A 1 369 ? -19.610 -15.427 12.569 1.00 79.81 369 MET A CA 1
ATOM 3028 C C . MET A 1 369 ? -20.580 -16.314 11.772 1.00 79.81 369 MET A C 1
ATOM 3030 O O . MET A 1 369 ? -20.553 -16.297 10.546 1.00 79.81 369 MET A O 1
ATOM 3034 N N . SER A 1 370 ? -21.478 -17.039 12.448 1.00 81.56 370 SER A N 1
ATOM 3035 C CA . SER A 1 370 ? -22.538 -17.836 11.817 1.00 81.56 370 SER A CA 1
ATOM 3036 C C . SER A 1 370 ? -23.538 -17.003 11.017 1.00 81.56 370 SER A C 1
ATOM 3038 O O . SER A 1 370 ? -24.136 -17.525 10.084 1.00 81.56 370 SER A O 1
ATOM 3040 N N . ASN A 1 371 ? -23.709 -15.722 11.353 1.00 83.25 371 ASN A N 1
ATOM 3041 C CA . ASN A 1 371 ? -24.657 -14.843 10.671 1.00 83.25 371 ASN A CA 1
ATOM 3042 C C . ASN A 1 371 ? -24.080 -14.228 9.382 1.00 83.25 371 ASN A C 1
ATOM 3044 O O . ASN A 1 371 ? -24.819 -13.604 8.625 1.00 83.25 371 ASN A O 1
ATOM 3048 N N . PHE A 1 372 ? -22.779 -14.399 9.114 1.00 83.81 372 PHE A N 1
ATOM 3049 C CA . PHE A 1 372 ? -22.091 -13.812 7.961 1.00 83.81 372 PHE A CA 1
ATOM 3050 C C . PHE A 1 372 ? -21.504 -14.896 7.052 1.00 83.81 372 PHE A C 1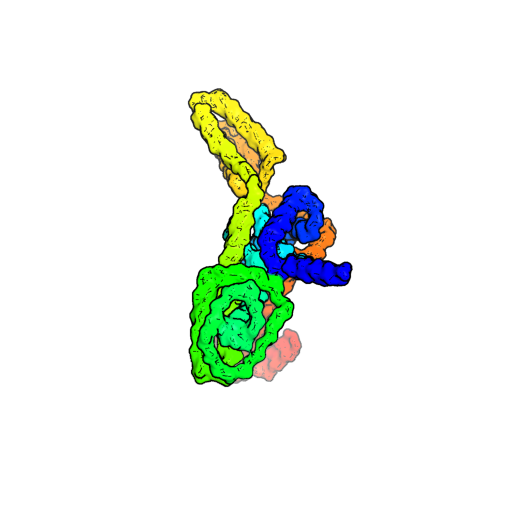
ATOM 3052 O O . PHE A 1 372 ? -20.312 -15.191 7.106 1.00 83.81 372 PHE A O 1
ATOM 3059 N N . GLU A 1 373 ? -22.327 -15.458 6.162 1.00 83.38 373 GLU A N 1
ATOM 3060 C CA . GLU A 1 373 ? -21.917 -16.533 5.236 1.00 83.38 373 GLU A CA 1
ATOM 3061 C C . GLU A 1 373 ? -20.792 -16.139 4.260 1.00 83.38 373 GLU A C 1
ATOM 3063 O O . GLU A 1 373 ? -20.054 -16.995 3.766 1.00 83.38 373 GLU A O 1
ATOM 3068 N N . GLU A 1 374 ? -20.643 -14.845 3.970 1.00 83.69 374 GLU A N 1
ATOM 3069 C CA . GLU A 1 374 ? -19.595 -14.333 3.081 1.00 83.69 374 GLU A CA 1
ATOM 3070 C C . GLU A 1 374 ? -18.224 -14.265 3.763 1.00 83.69 374 GLU A C 1
ATOM 3072 O O . GLU A 1 374 ? -17.198 -14.396 3.092 1.00 83.69 374 GLU A O 1
ATOM 3077 N N . PHE A 1 375 ? -18.181 -14.106 5.092 1.00 86.56 375 PHE A N 1
ATOM 3078 C CA . PHE A 1 375 ? -16.930 -13.894 5.817 1.00 86.56 375 PHE A CA 1
ATOM 3079 C C . PHE A 1 375 ? -15.968 -15.090 5.710 1.00 86.56 375 PHE A C 1
ATOM 3081 O O . PHE A 1 375 ? -14.810 -14.857 5.367 1.00 86.56 375 PHE A O 1
ATOM 3088 N N . PRO A 1 376 ? -16.384 -16.363 5.883 1.00 86.06 376 PRO A N 1
ATOM 3089 C CA . PRO A 1 376 ? -15.489 -17.514 5.725 1.00 86.06 376 PRO A CA 1
ATOM 3090 C C . PRO A 1 376 ? -14.850 -17.651 4.334 1.00 86.06 376 PRO A C 1
ATOM 3092 O O . PRO A 1 376 ? -13.811 -18.293 4.201 1.00 86.06 376 PRO A O 1
ATOM 3095 N N . LYS A 1 377 ? -15.459 -17.059 3.297 1.00 85.44 377 LYS A N 1
ATOM 3096 C CA . LYS A 1 377 ? -14.945 -17.061 1.915 1.00 85.44 377 LYS A CA 1
ATOM 3097 C C . LYS A 1 377 ? -14.032 -15.863 1.618 1.00 85.44 377 LYS A C 1
ATOM 3099 O O . LYS A 1 377 ? -13.466 -15.790 0.531 1.00 85.44 377 LYS A O 1
ATOM 3104 N N . SER A 1 378 ? -13.921 -14.920 2.554 1.00 86.88 378 SER A N 1
ATOM 3105 C CA . SER A 1 378 ? -13.146 -13.687 2.405 1.00 86.88 378 SER A CA 1
ATOM 3106 C C . SER A 1 378 ? -11.644 -13.918 2.576 1.00 86.88 378 SER A C 1
ATOM 3108 O O . SER A 1 378 ? -11.204 -14.825 3.293 1.00 86.88 378 SER A O 1
ATOM 3110 N N . LEU A 1 379 ? -10.837 -13.023 2.002 1.00 87.06 379 LEU A N 1
ATOM 3111 C CA . LEU A 1 379 ? -9.392 -12.993 2.257 1.00 87.06 379 LEU A CA 1
ATOM 3112 C C . LEU A 1 379 ? -9.099 -12.770 3.753 1.00 87.06 379 LEU A C 1
ATOM 3114 O O . LEU A 1 379 ? -8.173 -13.357 4.319 1.00 87.06 379 LEU A O 1
ATOM 3118 N N . TYR A 1 380 ? -9.930 -11.974 4.427 1.00 89.00 380 TYR A N 1
ATOM 3119 C CA . TYR A 1 380 ? -9.735 -11.628 5.832 1.00 89.00 380 TYR A CA 1
ATOM 3120 C C . TYR A 1 380 ? -9.988 -12.782 6.804 1.00 89.00 380 TYR A C 1
ATOM 3122 O O . TYR A 1 380 ? -9.410 -12.786 7.890 1.00 89.00 380 TYR A O 1
ATOM 3130 N N . TYR A 1 381 ? -10.773 -13.793 6.428 1.00 88.44 381 TYR A N 1
ATOM 3131 C CA . TYR A 1 381 ? -10.884 -15.016 7.225 1.00 88.44 381 TYR A CA 1
ATOM 3132 C C . TYR A 1 381 ? -9.572 -15.803 7.236 1.00 88.44 381 TYR A C 1
ATOM 3134 O O . TYR A 1 381 ? -9.136 -16.267 8.289 1.00 88.44 381 TYR A O 1
ATOM 3142 N N . THR A 1 382 ? -8.889 -15.878 6.093 1.00 86.62 382 THR A N 1
ATOM 3143 C CA . THR A 1 382 ? -7.563 -16.507 6.002 1.00 86.62 382 THR A CA 1
ATOM 3144 C C . THR A 1 382 ? -6.549 -15.765 6.875 1.00 86.62 382 THR A C 1
ATOM 3146 O O . THR A 1 382 ? -5.792 -16.391 7.617 1.00 86.62 382 THR A O 1
ATOM 3149 N N . LEU A 1 383 ? -6.589 -14.428 6.874 1.00 85.88 383 LEU A N 1
ATOM 3150 C CA . LEU A 1 383 ? -5.769 -13.611 7.774 1.00 85.88 383 LEU A CA 1
ATOM 3151 C C . LEU A 1 383 ? -6.123 -13.830 9.252 1.00 85.88 383 LEU A C 1
ATOM 3153 O O . LEU A 1 383 ? -5.217 -13.955 10.073 1.00 85.88 383 LEU A O 1
ATOM 3157 N N . LEU A 1 384 ? -7.412 -13.933 9.598 1.00 85.69 384 LEU A N 1
ATOM 3158 C CA . LEU A 1 384 ? -7.851 -14.242 10.963 1.00 85.69 384 LEU A CA 1
ATOM 3159 C C . LEU A 1 384 ? -7.314 -15.594 11.422 1.00 85.69 384 LEU A C 1
ATOM 3161 O O . LEU A 1 384 ? -6.783 -15.709 12.524 1.00 85.69 384 LEU A O 1
ATOM 3165 N N . LYS A 1 385 ? -7.437 -16.614 10.570 1.00 85.62 385 LYS A N 1
ATOM 3166 C CA . LYS A 1 385 ? -6.953 -17.962 10.856 1.00 85.62 385 LYS A CA 1
ATOM 3167 C C . LYS A 1 385 ? -5.446 -17.954 11.099 1.00 85.62 385 LYS A C 1
ATOM 3169 O O . LYS A 1 385 ? -4.987 -18.511 12.096 1.00 85.62 385 LYS A O 1
ATOM 3174 N N . LYS A 1 386 ? -4.694 -17.256 10.244 1.00 83.62 386 LYS A N 1
ATOM 3175 C CA . LYS A 1 386 ? -3.248 -17.097 10.396 1.00 83.62 386 LYS A CA 1
ATOM 3176 C C . LYS A 1 386 ? -2.883 -16.410 11.713 1.00 83.62 386 LYS A C 1
ATOM 3178 O O . LYS A 1 386 ? -2.012 -16.892 12.430 1.00 83.62 386 LYS A O 1
ATOM 3183 N N . ASP A 1 387 ? -3.569 -15.327 12.064 1.00 78.44 387 ASP A N 1
ATOM 3184 C CA . ASP A 1 387 ? -3.288 -14.561 13.284 1.00 78.44 387 ASP A CA 1
ATOM 3185 C C . ASP A 1 387 ? -3.641 -15.317 14.570 1.00 78.44 387 ASP A C 1
ATOM 3187 O O . ASP A 1 387 ? -2.932 -15.207 15.572 1.00 78.44 387 ASP A O 1
ATOM 3191 N N . VAL A 1 388 ? -4.725 -16.092 14.550 1.00 77.75 388 VAL A N 1
ATOM 3192 C CA . VAL A 1 388 ? -5.230 -16.794 15.735 1.00 77.75 388 VAL A CA 1
ATOM 3193 C C . VAL A 1 388 ? -4.555 -18.152 15.941 1.00 77.75 388 VAL A C 1
ATOM 3195 O O . VAL A 1 388 ? -4.293 -18.511 17.091 1.00 77.75 388 VAL A O 1
ATOM 3198 N N . PHE A 1 389 ? -4.271 -18.892 14.864 1.00 77.00 389 PHE A N 1
ATOM 3199 C CA . PHE A 1 389 ? -3.866 -20.302 14.939 1.00 77.00 389 PHE A CA 1
ATOM 3200 C C . PHE A 1 389 ? -2.466 -20.593 14.390 1.00 77.00 389 PHE A C 1
ATOM 3202 O O . PHE A 1 389 ? -1.754 -21.393 14.987 1.00 77.00 389 PHE A O 1
ATOM 3209 N N . GLU A 1 390 ? -2.077 -20.001 13.257 1.00 78.75 390 GLU A N 1
ATOM 3210 C CA . GLU A 1 390 ? -0.922 -20.498 12.479 1.00 78.75 390 GLU A CA 1
ATOM 3211 C C . GLU A 1 390 ? 0.368 -19.699 12.706 1.00 78.75 390 GLU A C 1
ATOM 3213 O O . GLU A 1 390 ? 1.459 -20.217 12.508 1.00 78.75 390 GLU A O 1
ATOM 3218 N N . SER A 1 391 ? 0.261 -18.433 13.108 1.00 76.56 391 SER A N 1
ATOM 3219 C CA . SER A 1 391 ? 1.413 -17.565 13.358 1.00 76.56 391 SER A CA 1
ATOM 3220 C C . SER A 1 391 ? 2.241 -18.049 14.552 1.00 76.56 391 SER A C 1
ATOM 3222 O O . SER A 1 391 ? 1.684 -18.442 15.579 1.00 76.56 391 SER A O 1
ATOM 3224 N N . ASP A 1 392 ? 3.567 -17.905 14.481 1.00 71.00 392 ASP A N 1
ATOM 3225 C CA . ASP A 1 392 ? 4.470 -18.147 15.618 1.00 71.00 392 ASP A CA 1
ATOM 3226 C C . ASP A 1 392 ? 4.107 -17.283 16.835 1.00 71.00 392 ASP A C 1
ATOM 3228 O O . ASP A 1 392 ? 4.266 -17.699 17.983 1.00 71.00 392 ASP A O 1
ATOM 3232 N N . LEU A 1 393 ? 3.562 -16.090 16.579 1.00 73.19 393 LEU A N 1
ATOM 3233 C CA . LEU A 1 393 ? 3.104 -15.135 17.589 1.00 73.19 393 LEU A CA 1
ATOM 3234 C C . LEU A 1 393 ? 1.639 -15.344 17.995 1.00 73.19 393 LEU A C 1
ATOM 3236 O O . LEU A 1 393 ? 1.110 -14.577 18.807 1.00 73.19 393 LEU A O 1
ATOM 3240 N N . SER A 1 394 ? 0.970 -16.353 17.433 1.00 75.31 394 SER A N 1
ATOM 3241 C CA . SER A 1 394 ? -0.419 -16.665 17.754 1.00 75.31 394 SER A CA 1
ATOM 3242 C C . SER A 1 394 ? -0.579 -17.035 19.227 1.00 75.31 394 SER A C 1
ATOM 3244 O O . SER A 1 394 ? 0.354 -17.480 19.912 1.00 75.31 394 SER A O 1
ATOM 3246 N N . ARG A 1 395 ? -1.801 -16.863 19.736 1.00 73.12 395 ARG A N 1
ATOM 3247 C CA . ARG A 1 395 ? -2.125 -17.188 21.128 1.00 73.12 395 ARG A CA 1
ATOM 3248 C C . ARG A 1 395 ? -1.909 -18.675 21.416 1.00 73.12 395 ARG A C 1
ATOM 3250 O O . ARG A 1 395 ? -1.426 -19.011 22.491 1.00 73.12 395 ARG A O 1
ATOM 3257 N N . ILE A 1 396 ? -2.198 -19.536 20.441 1.00 76.69 396 ILE A N 1
ATOM 3258 C CA . ILE A 1 396 ? -2.036 -20.989 20.553 1.00 76.69 396 ILE A CA 1
ATOM 3259 C C . ILE A 1 396 ? -0.565 -21.387 20.520 1.00 76.69 396 ILE A C 1
ATOM 3261 O O . ILE A 1 396 ? -0.139 -22.134 21.395 1.00 76.69 396 ILE A O 1
ATOM 3265 N N . SER A 1 397 ? 0.227 -20.850 19.586 1.00 79.81 397 SER A N 1
ATOM 3266 C CA . SER A 1 397 ? 1.680 -21.081 19.564 1.00 79.81 397 SER A CA 1
ATOM 3267 C C . SER A 1 397 ? 2.326 -20.643 20.882 1.00 79.81 397 SER A C 1
ATOM 3269 O O . SER A 1 397 ? 3.113 -21.374 21.483 1.00 79.81 397 SER A O 1
ATOM 3271 N N . THR A 1 398 ? 1.911 -19.486 21.404 1.00 79.56 398 THR A N 1
ATOM 3272 C CA . THR A 1 398 ? 2.407 -18.987 22.692 1.00 79.56 398 THR A CA 1
ATOM 3273 C C . THR A 1 398 ? 2.029 -19.915 23.838 1.00 79.56 398 THR A C 1
ATOM 3275 O O . THR A 1 398 ? 2.897 -20.267 24.628 1.00 79.56 398 THR A O 1
ATOM 3278 N N . PHE A 1 399 ? 0.768 -20.351 23.901 1.00 81.38 399 PHE A N 1
ATOM 3279 C CA . PHE A 1 399 ? 0.310 -21.290 24.922 1.00 81.38 399 PHE A CA 1
ATOM 3280 C C . PHE A 1 399 ? 1.050 -22.629 24.830 1.00 81.38 399 PHE A C 1
ATOM 3282 O O . PHE A 1 399 ? 1.478 -23.167 25.844 1.00 81.38 399 PHE A O 1
ATOM 3289 N N . SER A 1 400 ? 1.278 -23.138 23.616 1.00 84.62 400 SER A N 1
ATOM 3290 C CA . SER A 1 400 ? 2.078 -24.344 23.391 1.00 84.62 400 SER A CA 1
ATOM 3291 C C . SER A 1 400 ? 3.512 -24.161 23.885 1.00 84.62 400 SER A C 1
ATOM 3293 O O . SER A 1 400 ? 4.042 -25.047 24.546 1.00 84.62 400 SER A O 1
ATOM 3295 N N . ARG A 1 401 ? 4.142 -23.015 23.601 1.00 84.75 401 ARG A N 1
ATOM 3296 C CA . ARG A 1 401 ? 5.509 -22.713 24.041 1.00 84.75 401 ARG A CA 1
ATOM 3297 C C . ARG A 1 401 ? 5.603 -22.560 25.556 1.00 84.75 401 ARG A C 1
ATOM 3299 O O . ARG A 1 401 ? 6.556 -23.055 26.150 1.00 84.75 401 ARG A O 1
ATOM 3306 N N . GLU A 1 402 ? 4.633 -21.896 26.177 1.00 87.19 402 GLU A N 1
ATOM 3307 C CA . GLU A 1 402 ? 4.525 -21.785 27.636 1.00 87.19 402 GLU A CA 1
ATOM 3308 C C . GLU A 1 402 ? 4.357 -23.165 28.270 1.00 87.19 402 GLU A C 1
ATOM 3310 O O . GLU A 1 402 ? 5.093 -23.502 29.192 1.00 87.19 402 GLU A O 1
ATOM 3315 N N . LEU A 1 403 ? 3.472 -24.001 27.723 1.00 88.06 403 LEU A N 1
ATOM 3316 C CA . LEU A 1 403 ? 3.262 -25.366 28.193 1.00 88.06 403 LEU A CA 1
ATOM 3317 C C . LEU A 1 403 ? 4.537 -26.204 28.054 1.00 88.06 403 LEU A C 1
ATOM 3319 O O . LEU A 1 403 ? 4.942 -26.849 29.016 1.00 88.06 403 LEU A O 1
ATOM 3323 N N . SER A 1 404 ? 5.222 -26.148 26.908 1.00 87.06 404 SER A N 1
ATOM 3324 C CA . SER A 1 404 ? 6.525 -26.798 26.735 1.00 87.06 404 SER A CA 1
ATOM 3325 C C . SER A 1 404 ? 7.555 -26.286 27.739 1.00 87.06 404 SER A C 1
ATOM 3327 O O . SER A 1 404 ? 8.239 -27.091 28.358 1.00 87.06 404 SER A O 1
ATOM 3329 N N . SER A 1 405 ? 7.646 -24.971 27.948 1.00 90.81 405 SER A N 1
ATOM 3330 C CA . SER A 1 405 ? 8.571 -24.377 28.918 1.00 90.81 405 SER A CA 1
ATOM 3331 C C . SER A 1 405 ? 8.294 -24.862 30.340 1.00 90.81 405 SER A C 1
ATOM 3333 O O . SER A 1 405 ? 9.231 -25.218 31.048 1.00 90.81 405 SER A O 1
ATOM 3335 N N . ILE A 1 406 ? 7.024 -24.907 30.752 1.00 90.12 406 ILE A N 1
ATOM 3336 C CA . ILE A 1 406 ? 6.615 -25.407 32.070 1.00 90.12 406 ILE A CA 1
ATOM 3337 C C . ILE A 1 406 ? 6.937 -26.899 32.192 1.00 90.12 406 ILE A C 1
ATOM 3339 O O . ILE A 1 406 ? 7.474 -27.319 33.213 1.00 90.12 406 ILE A O 1
ATOM 3343 N N . MET A 1 407 ? 6.674 -27.699 31.153 1.00 84.00 407 MET A N 1
ATOM 3344 C CA . MET A 1 407 ? 7.033 -29.120 31.151 1.00 84.00 407 MET A CA 1
ATOM 3345 C C . MET A 1 407 ? 8.544 -29.322 31.280 1.00 84.00 407 MET A C 1
ATOM 3347 O O . MET A 1 407 ? 8.969 -30.129 32.098 1.00 84.00 407 MET A O 1
ATOM 3351 N N . TYR A 1 408 ? 9.360 -28.580 30.527 1.00 87.44 408 TYR A N 1
ATOM 3352 C CA . TYR A 1 408 ? 10.817 -28.680 30.622 1.00 87.44 408 TYR A CA 1
ATOM 3353 C C . TYR A 1 408 ? 11.341 -28.235 31.988 1.00 87.44 408 TYR A C 1
ATOM 3355 O O . TYR A 1 408 ? 12.199 -28.910 32.547 1.00 87.44 408 TYR A O 1
ATOM 3363 N N . GLN A 1 409 ? 10.799 -27.156 32.560 1.00 88.88 409 GLN A N 1
ATOM 3364 C CA . GLN A 1 409 ? 11.139 -26.729 33.920 1.00 88.88 409 GLN A CA 1
ATOM 3365 C C . GLN A 1 409 ? 10.746 -27.776 34.961 1.00 88.88 409 GLN A C 1
ATOM 3367 O O . GLN A 1 409 ? 11.520 -28.051 35.872 1.00 88.88 409 GLN A O 1
ATOM 3372 N N . SER A 1 410 ? 9.567 -28.385 34.818 1.00 87.69 410 SER A N 1
ATOM 3373 C CA . SER A 1 410 ? 9.125 -29.459 35.704 1.00 87.69 410 SER A CA 1
ATOM 3374 C C . SER A 1 410 ? 10.030 -30.683 35.588 1.00 87.69 410 SER A C 1
ATOM 3376 O O . SER A 1 410 ? 10.408 -31.231 36.614 1.00 87.69 410 SER A O 1
ATOM 3378 N N . LEU A 1 411 ? 10.391 -31.100 34.371 1.00 86.69 411 LEU A N 1
ATOM 3379 C CA . LEU A 1 411 ? 11.282 -32.240 34.139 1.00 86.69 411 LEU A CA 1
ATOM 3380 C C . LEU A 1 411 ? 12.672 -31.999 34.729 1.00 86.69 411 LEU A C 1
ATOM 3382 O O . LEU A 1 411 ? 13.184 -32.865 35.430 1.00 86.69 411 LEU A O 1
ATOM 3386 N N . ASP A 1 412 ? 13.252 -30.822 34.493 1.00 85.56 412 ASP A N 1
ATOM 3387 C CA . ASP A 1 412 ? 14.549 -30.437 35.055 1.00 85.56 412 ASP A CA 1
ATOM 3388 C C . ASP A 1 412 ? 14.497 -30.377 36.588 1.00 85.56 412 ASP A C 1
ATOM 3390 O O . ASP A 1 412 ? 15.377 -30.904 37.265 1.00 85.56 412 ASP A O 1
ATOM 3394 N N . HIS A 1 413 ? 13.426 -29.818 37.162 1.00 83.88 413 HIS A N 1
ATOM 3395 C CA . HIS A 1 413 ? 13.245 -29.799 38.611 1.00 83.88 413 HIS A CA 1
ATOM 3396 C C . HIS A 1 413 ? 13.130 -31.215 39.189 1.00 83.88 413 HIS A C 1
ATOM 3398 O O . HIS A 1 413 ? 13.844 -31.543 40.131 1.00 83.88 413 HIS A O 1
ATOM 3404 N N . THR A 1 414 ? 12.303 -32.079 38.590 1.00 80.44 414 THR A N 1
ATOM 3405 C CA . THR A 1 414 ? 12.174 -33.483 39.002 1.00 80.44 414 THR A CA 1
ATOM 3406 C C . THR A 1 414 ? 13.498 -34.230 38.877 1.00 80.44 414 THR A C 1
ATOM 3408 O O . THR A 1 414 ? 13.864 -34.957 39.796 1.00 80.44 414 THR A O 1
ATOM 3411 N N . GLN A 1 415 ? 14.243 -34.033 37.786 1.00 82.94 415 GLN A N 1
ATOM 3412 C CA . GLN A 1 415 ? 15.554 -34.646 37.603 1.00 82.94 415 GLN A CA 1
ATOM 3413 C C . GLN A 1 415 ? 16.517 -34.219 38.714 1.00 82.94 415 GLN A C 1
ATOM 3415 O O . GLN A 1 415 ? 17.137 -35.081 39.324 1.00 82.94 415 GLN A O 1
ATOM 3420 N N . ARG A 1 416 ? 16.590 -32.922 39.040 1.00 81.25 416 ARG A N 1
ATOM 3421 C CA . ARG A 1 416 ? 17.427 -32.422 40.143 1.00 81.25 416 ARG A CA 1
ATOM 3422 C C . ARG A 1 416 ? 17.019 -32.998 41.494 1.00 81.25 416 ARG A C 1
ATOM 3424 O O . ARG A 1 416 ? 17.894 -33.369 42.264 1.00 81.25 416 ARG A O 1
ATOM 3431 N N . THR A 1 417 ? 15.720 -33.100 41.779 1.00 79.88 417 THR A N 1
ATOM 3432 C CA . THR A 1 417 ? 15.233 -33.707 43.027 1.00 79.88 417 THR A CA 1
ATOM 3433 C C . THR A 1 417 ? 15.591 -35.189 43.109 1.00 79.88 417 THR A C 1
ATOM 3435 O O . THR A 1 417 ? 16.007 -35.647 44.167 1.00 79.88 417 THR A O 1
ATOM 3438 N N . ILE A 1 418 ? 15.472 -35.937 42.006 1.00 77.31 418 ILE A N 1
ATOM 3439 C CA . ILE A 1 418 ? 15.875 -37.349 41.958 1.00 77.31 418 ILE A CA 1
ATOM 3440 C C . ILE A 1 418 ? 17.387 -37.479 42.134 1.00 77.31 418 ILE A C 1
ATOM 3442 O O . ILE A 1 418 ? 17.818 -38.314 42.916 1.00 77.31 418 ILE A O 1
ATOM 3446 N N . THR A 1 419 ? 18.190 -36.661 41.449 1.00 77.12 419 THR A N 1
ATOM 3447 C CA . THR A 1 419 ? 19.650 -36.678 41.599 1.00 77.12 419 THR A CA 1
ATOM 3448 C C . THR A 1 419 ? 20.060 -36.350 43.030 1.00 77.12 419 THR A C 1
ATOM 3450 O O . THR A 1 419 ? 20.804 -37.122 43.609 1.00 77.12 419 THR A O 1
ATOM 3453 N N . ALA A 1 420 ? 19.495 -35.306 43.642 1.00 76.00 420 ALA A N 1
ATOM 3454 C CA . ALA A 1 420 ? 19.759 -34.980 45.043 1.00 76.00 420 ALA A CA 1
ATOM 3455 C C . ALA A 1 420 ? 19.367 -36.127 45.990 1.00 76.00 420 ALA A C 1
ATOM 3457 O O . ALA A 1 420 ? 20.113 -36.450 46.905 1.00 76.00 420 ALA A O 1
ATOM 3458 N N . LEU A 1 421 ? 18.230 -36.789 45.746 1.00 74.44 421 LEU A N 1
ATOM 3459 C CA . LEU A 1 421 ? 17.818 -37.954 46.528 1.00 74.44 421 LEU A CA 1
ATOM 3460 C C . LEU A 1 421 ? 18.781 -39.136 46.344 1.00 74.44 421 LEU A C 1
ATOM 3462 O O . LEU A 1 421 ? 19.116 -39.795 47.322 1.00 74.44 421 LEU A O 1
ATOM 3466 N N . VAL A 1 422 ? 19.234 -39.405 45.118 1.00 75.38 422 VAL A N 1
ATOM 3467 C CA . VAL A 1 422 ? 20.223 -40.456 44.830 1.00 75.38 422 VAL A CA 1
ATOM 3468 C C . VAL A 1 422 ? 21.565 -40.136 45.480 1.00 75.38 422 VAL A C 1
ATOM 3470 O O . VAL A 1 422 ? 22.162 -41.036 46.064 1.00 75.38 422 VAL A O 1
ATOM 3473 N N . ASP A 1 423 ? 22.018 -38.886 45.425 1.00 74.94 423 ASP A N 1
ATOM 3474 C CA . ASP A 1 423 ? 23.274 -38.442 46.032 1.00 74.94 423 ASP A CA 1
ATOM 3475 C C . ASP A 1 423 ? 23.208 -38.578 47.561 1.00 74.94 423 ASP A C 1
ATOM 3477 O O . ASP A 1 423 ? 24.071 -39.230 48.144 1.00 74.94 423 ASP A O 1
ATOM 3481 N N . SER A 1 424 ? 22.135 -38.095 48.203 1.00 71.06 424 SER A N 1
ATOM 3482 C CA . SER A 1 424 ? 21.922 -38.264 49.649 1.00 71.06 424 SER A CA 1
ATOM 3483 C C . SER A 1 424 ? 21.825 -39.735 50.059 1.00 71.06 424 SER A C 1
ATOM 3485 O O . SER A 1 424 ? 22.376 -40.132 51.080 1.00 71.06 424 SER A O 1
ATOM 3487 N N . VAL A 1 425 ? 21.140 -40.578 49.277 1.00 69.62 425 VAL A N 1
ATOM 3488 C CA . VAL A 1 425 ? 21.077 -42.023 49.558 1.00 69.62 425 VAL A CA 1
ATOM 3489 C C . VAL A 1 425 ? 22.451 -42.671 49.377 1.00 69.62 425 VAL A C 1
ATOM 3491 O O . VAL A 1 425 ? 22.818 -43.524 50.179 1.00 69.62 425 VAL A O 1
ATOM 3494 N N . SER A 1 426 ? 23.226 -42.262 48.371 1.00 68.19 426 SER A N 1
ATOM 3495 C CA . SER A 1 426 ? 24.573 -42.790 48.121 1.00 68.19 426 SER A CA 1
ATOM 3496 C C . SER A 1 426 ? 25.549 -42.413 49.237 1.00 68.19 426 SER A C 1
ATOM 3498 O O . SER A 1 426 ? 26.291 -43.278 49.689 1.00 68.19 426 SER A O 1
ATOM 3500 N N . GLU A 1 427 ? 25.498 -41.177 49.743 1.00 68.19 427 GLU A N 1
ATOM 3501 C CA . GLU A 1 427 ? 26.291 -40.721 50.897 1.00 68.19 427 GLU A CA 1
ATOM 3502 C C . GLU A 1 427 ? 25.997 -41.576 52.142 1.00 68.19 427 GLU A C 1
ATOM 3504 O O . GLU A 1 427 ? 26.905 -42.090 52.793 1.00 68.19 427 GLU A O 1
ATOM 3509 N N . VAL A 1 428 ? 24.717 -41.837 52.416 1.00 67.06 428 VAL A N 1
ATOM 3510 C CA . VAL A 1 428 ? 24.279 -42.657 53.558 1.00 67.06 428 VAL A CA 1
ATOM 3511 C C . VAL A 1 428 ? 24.638 -44.147 53.377 1.00 67.06 428 VAL A C 1
ATOM 3513 O O . VAL A 1 428 ? 24.885 -44.855 54.359 1.00 67.06 428 VAL A O 1
ATOM 3516 N N . VAL A 1 429 ? 24.710 -44.644 52.136 1.00 64.94 429 VAL A N 1
ATOM 3517 C CA . VAL A 1 429 ? 25.224 -45.991 51.816 1.00 64.94 429 VAL A CA 1
ATOM 3518 C C . VAL A 1 429 ? 26.744 -46.069 52.011 1.00 64.94 429 VAL A C 1
ATOM 3520 O O . VAL A 1 429 ? 27.220 -47.047 52.587 1.00 64.94 429 VAL A O 1
ATOM 3523 N N . GLU A 1 430 ? 27.512 -45.061 51.581 1.00 65.12 430 GLU A N 1
ATOM 3524 C CA . GLU A 1 430 ? 28.971 -45.001 51.783 1.00 65.12 430 GLU A CA 1
ATOM 3525 C C . GLU A 1 430 ? 29.352 -44.950 53.271 1.00 65.12 430 GLU A C 1
ATOM 3527 O O . GLU A 1 430 ? 30.348 -45.554 53.676 1.00 65.12 430 GLU A O 1
ATOM 3532 N N . GLU A 1 431 ? 28.526 -44.318 54.109 1.00 65.00 431 GLU A N 1
ATOM 3533 C CA . GLU A 1 431 ? 28.667 -44.330 55.571 1.00 65.00 431 GLU A CA 1
ATOM 3534 C C . GLU A 1 431 ? 28.268 -45.671 56.230 1.00 65.00 431 GLU A C 1
ATOM 3536 O O . GLU A 1 431 ? 28.414 -45.842 57.444 1.00 65.00 431 GLU A O 1
ATOM 3541 N N . GLY A 1 432 ? 27.808 -46.655 55.446 1.00 62.62 432 GLY A N 1
ATOM 3542 C CA . GLY A 1 432 ? 27.496 -48.011 55.906 1.00 62.62 432 GLY A CA 1
ATOM 3543 C C . GLY A 1 432 ? 26.183 -48.128 56.686 1.00 62.62 432 GLY A C 1
ATOM 3544 O O . GLY A 1 432 ? 26.041 -49.030 57.515 1.00 62.62 432 GLY A O 1
ATOM 3545 N N . VAL A 1 433 ? 25.239 -47.208 56.457 1.00 59.09 433 VAL A N 1
ATOM 3546 C CA . VAL A 1 433 ? 24.011 -47.064 57.259 1.00 59.09 433 VAL A CA 1
ATOM 3547 C C . VAL A 1 433 ? 22.820 -47.853 56.693 1.00 59.09 433 VAL A C 1
ATOM 3549 O O . VAL A 1 433 ? 21.899 -48.187 57.438 1.00 59.09 433 VAL A O 1
ATOM 3552 N N . ILE A 1 434 ? 22.821 -48.184 55.400 1.00 59.31 434 ILE A N 1
ATOM 3553 C CA . ILE A 1 434 ? 21.712 -48.868 54.708 1.00 59.31 434 ILE A CA 1
ATOM 3554 C C . ILE A 1 434 ? 22.144 -50.286 54.302 1.00 59.31 434 ILE A C 1
ATOM 3556 O O . ILE A 1 434 ? 23.188 -50.442 53.671 1.00 59.31 434 ILE A O 1
ATOM 3560 N N . ASP A 1 435 ? 21.339 -51.302 54.638 1.00 54.25 435 ASP A N 1
ATOM 3561 C CA . ASP A 1 435 ? 21.595 -52.712 54.271 1.00 54.25 435 ASP A CA 1
ATOM 3562 C C . ASP A 1 435 ? 20.999 -53.075 52.893 1.00 54.25 435 ASP A C 1
ATOM 3564 O O . ASP A 1 435 ? 21.602 -53.848 52.147 1.00 54.25 435 ASP A O 1
ATOM 3568 N N . GLU A 1 436 ? 19.841 -52.510 52.518 1.00 55.34 436 GLU A N 1
ATOM 3569 C CA . GLU A 1 436 ? 19.177 -52.808 51.239 1.00 55.34 436 GLU A CA 1
ATOM 3570 C C . GLU A 1 436 ? 18.320 -51.625 50.733 1.00 55.34 436 GLU A C 1
ATOM 3572 O O . GLU A 1 436 ? 17.562 -51.009 51.487 1.00 55.34 436 GLU A O 1
ATOM 3577 N N . LEU A 1 437 ? 18.425 -51.312 49.433 1.00 55.62 437 LEU A N 1
ATOM 3578 C CA . LEU A 1 437 ? 17.579 -50.339 48.728 1.00 55.62 437 LEU A CA 1
ATOM 3579 C C . LEU A 1 437 ? 16.626 -51.097 47.800 1.00 55.62 437 LEU A C 1
ATOM 3581 O O . LEU A 1 437 ? 17.064 -51.696 46.815 1.00 55.62 437 LEU A O 1
ATOM 3585 N N . THR A 1 438 ? 15.320 -51.023 48.056 1.00 54.31 438 THR A N 1
ATOM 3586 C CA . THR A 1 438 ? 14.304 -51.597 47.161 1.00 54.31 438 THR A CA 1
ATOM 3587 C C . THR A 1 438 ? 13.453 -50.499 46.532 1.00 54.31 438 THR A C 1
ATOM 3589 O O . THR A 1 438 ? 12.701 -49.790 47.198 1.00 54.31 438 THR A O 1
ATOM 3592 N N . ILE A 1 439 ? 13.569 -50.364 45.206 1.00 51.06 439 ILE A N 1
ATOM 3593 C CA . ILE A 1 439 ? 12.744 -49.456 44.403 1.00 51.06 439 ILE A CA 1
ATOM 3594 C C . ILE A 1 439 ? 11.648 -50.282 43.732 1.00 51.06 439 ILE A C 1
ATOM 3596 O O . ILE A 1 439 ? 11.893 -50.997 42.759 1.00 51.06 439 ILE A O 1
ATOM 3600 N N . THR A 1 440 ? 10.418 -50.168 44.225 1.00 46.75 440 THR A N 1
ATOM 3601 C CA . THR A 1 440 ? 9.241 -50.811 43.629 1.00 46.75 440 THR A CA 1
ATOM 3602 C C . THR A 1 440 ? 8.347 -49.759 43.008 1.00 46.75 440 THR A C 1
ATOM 3604 O O . THR A 1 440 ? 7.451 -49.272 43.680 1.00 46.75 440 THR A O 1
ATOM 3607 N N . GLY A 1 441 ? 8.562 -49.439 41.726 1.00 48.44 441 GLY A N 1
ATOM 3608 C CA . GLY A 1 441 ? 7.642 -48.736 40.810 1.00 48.44 441 GLY A CA 1
ATOM 3609 C C . GLY A 1 441 ? 7.083 -47.364 41.236 1.00 48.44 441 GLY A C 1
ATOM 3610 O O . GLY A 1 441 ? 7.228 -46.397 40.495 1.00 48.44 441 GLY A O 1
ATOM 3611 N N . ARG A 1 442 ? 6.393 -47.283 42.377 1.00 43.75 442 ARG A N 1
ATOM 3612 C CA . ARG A 1 442 ? 5.825 -46.083 43.002 1.00 43.75 442 ARG A CA 1
ATOM 3613 C C . ARG A 1 442 ? 6.436 -45.722 44.360 1.00 43.75 442 ARG A C 1
ATOM 3615 O O . ARG A 1 442 ? 6.326 -44.560 44.725 1.00 43.75 442 ARG A O 1
ATOM 3622 N N . ASP A 1 443 ? 7.096 -46.653 45.050 1.00 42.50 443 ASP A N 1
ATOM 3623 C CA . ASP A 1 443 ? 7.606 -46.443 46.410 1.00 42.50 443 ASP A CA 1
ATOM 3624 C C . ASP A 1 443 ? 9.094 -46.818 46.522 1.00 42.50 443 ASP A C 1
ATOM 3626 O O . ASP A 1 443 ? 9.559 -47.775 45.890 1.00 42.50 443 ASP A O 1
ATOM 3630 N N . ILE A 1 444 ? 9.828 -46.050 47.334 1.00 55.22 444 ILE A N 1
ATOM 3631 C CA . ILE A 1 444 ? 11.235 -46.285 47.686 1.00 55.22 444 ILE A CA 1
ATOM 3632 C C . ILE A 1 444 ? 11.271 -46.737 49.149 1.00 55.22 444 ILE A C 1
ATOM 3634 O O . ILE A 1 444 ? 10.874 -45.976 50.032 1.00 55.22 444 ILE A O 1
ATOM 3638 N N . TYR A 1 445 ? 11.747 -47.959 49.398 1.00 51.53 445 TYR A N 1
ATOM 3639 C CA . TYR A 1 445 ? 11.958 -48.498 50.743 1.00 51.53 445 TYR A CA 1
ATOM 3640 C C . TYR A 1 445 ? 13.456 -48.503 51.075 1.00 51.53 445 TYR A C 1
ATOM 3642 O O . TYR A 1 445 ? 14.271 -49.013 50.303 1.00 51.53 445 TYR A O 1
ATOM 3650 N N . LEU A 1 446 ? 13.800 -47.906 52.220 1.00 58.03 446 LEU A N 1
ATOM 3651 C CA . LEU A 1 446 ? 15.152 -47.847 52.780 1.00 58.03 446 LEU A CA 1
ATOM 3652 C C . LEU A 1 446 ? 15.158 -48.641 54.088 1.00 58.03 446 LEU A C 1
ATOM 3654 O O . LEU A 1 446 ? 14.435 -48.264 55.014 1.00 58.03 446 LEU A O 1
ATOM 3658 N N . ASP A 1 447 ? 15.945 -49.717 54.156 1.00 55.59 447 ASP A N 1
ATOM 3659 C CA . ASP A 1 447 ? 16.139 -50.470 55.399 1.00 55.59 447 ASP A CA 1
ATOM 3660 C C . ASP A 1 447 ? 17.462 -50.064 56.061 1.00 55.59 447 ASP A C 1
ATOM 3662 O O . ASP A 1 447 ? 18.546 -50.181 55.476 1.00 55.59 447 ASP A O 1
ATOM 3666 N N . PHE A 1 448 ? 17.358 -49.514 57.269 1.00 58.66 448 PHE A N 1
ATOM 3667 C CA . PHE A 1 448 ? 18.474 -48.902 57.982 1.00 58.66 448 PHE A CA 1
ATOM 3668 C C . PHE A 1 448 ? 19.033 -49.855 59.031 1.00 58.66 448 PHE A C 1
ATOM 3670 O O . PHE A 1 448 ? 18.301 -50.416 59.849 1.00 58.66 448 PHE A O 1
ATOM 3677 N N . ARG A 1 449 ? 20.359 -49.955 59.086 1.00 57.06 449 ARG A N 1
ATOM 3678 C CA . ARG A 1 449 ? 21.056 -50.734 60.104 1.00 57.06 449 ARG A CA 1
ATOM 3679 C C . ARG A 1 449 ? 20.921 -50.115 61.489 1.00 57.06 449 ARG A C 1
ATOM 3681 O O . ARG A 1 449 ? 21.394 -49.006 61.751 1.00 57.06 449 ARG A O 1
ATOM 3688 N N . SER A 1 450 ? 20.339 -50.882 62.407 1.00 55.19 450 SER A N 1
ATOM 3689 C CA . SER A 1 450 ? 20.138 -50.487 63.806 1.00 55.19 450 SER A CA 1
ATOM 3690 C C . SER A 1 450 ? 21.420 -50.451 64.650 1.00 55.19 450 SER A C 1
ATOM 3692 O O . SER A 1 450 ? 21.389 -49.950 65.771 1.00 55.19 450 SER A O 1
ATOM 3694 N N . ASP A 1 451 ? 22.533 -51.000 64.154 1.00 57.25 451 ASP A N 1
ATOM 3695 C CA . ASP A 1 451 ? 23.824 -51.102 64.852 1.00 57.25 451 ASP A CA 1
ATOM 3696 C C . ASP A 1 451 ? 24.827 -49.995 64.471 1.00 57.25 451 ASP A C 1
ATOM 3698 O O . ASP A 1 451 ? 25.989 -50.028 64.879 1.00 57.25 451 ASP A O 1
ATOM 3702 N N . THR A 1 452 ? 24.381 -48.981 63.727 1.00 58.12 452 THR A N 1
ATOM 3703 C CA . THR A 1 452 ? 25.236 -47.889 63.252 1.00 58.12 452 THR A CA 1
ATOM 3704 C C . THR A 1 452 ? 25.289 -46.727 64.248 1.00 58.12 452 THR A C 1
ATOM 3706 O O . THR A 1 452 ? 24.277 -46.269 64.785 1.00 58.12 452 THR A O 1
ATOM 3709 N N . ASN A 1 453 ? 26.488 -46.169 64.460 1.00 58.97 453 ASN A N 1
ATOM 3710 C CA . ASN A 1 453 ? 26.665 -44.936 65.245 1.00 58.97 453 ASN A CA 1
ATOM 3711 C C . ASN A 1 453 ? 26.012 -43.714 64.578 1.00 58.97 453 ASN A C 1
ATOM 3713 O O . ASN A 1 453 ? 25.882 -42.669 65.223 1.00 58.97 453 ASN A O 1
ATOM 3717 N N . PHE A 1 454 ? 25.565 -43.856 63.327 1.00 56.97 454 PHE A N 1
ATOM 3718 C CA . PHE A 1 454 ? 24.868 -42.828 62.571 1.00 56.97 454 PHE A CA 1
ATOM 3719 C C . PHE A 1 454 ? 23.631 -42.316 63.293 1.00 56.97 454 PHE A C 1
ATOM 3721 O O . PHE A 1 454 ? 23.396 -41.124 63.237 1.00 56.97 454 PHE A O 1
ATOM 3728 N N . PHE A 1 455 ? 22.880 -43.137 64.039 1.00 58.97 455 PHE A N 1
ATOM 3729 C CA . PHE A 1 455 ? 21.702 -42.684 64.805 1.00 58.97 455 PHE A CA 1
ATOM 3730 C C . PHE A 1 455 ? 22.024 -42.215 66.237 1.00 58.97 455 PHE A C 1
ATOM 3732 O O . PHE A 1 455 ? 21.124 -41.853 66.998 1.00 58.97 455 PHE A O 1
ATOM 3739 N N . SER A 1 456 ? 23.303 -42.186 66.628 1.00 62.28 456 SER A N 1
ATOM 3740 C CA . SER A 1 456 ? 23.726 -41.773 67.972 1.00 62.28 456 SER A CA 1
ATOM 3741 C C . SER A 1 456 ? 23.599 -40.257 68.186 1.00 62.28 456 SER A C 1
ATOM 3743 O O . SER A 1 456 ? 23.608 -39.462 67.246 1.00 62.28 456 SER A O 1
ATOM 3745 N N . HIS A 1 457 ? 23.492 -39.809 69.438 1.00 57.81 457 HIS A N 1
ATOM 3746 C CA . HIS A 1 457 ? 23.337 -38.381 69.752 1.00 57.81 457 HIS A CA 1
ATOM 3747 C C . HIS A 1 457 ? 24.530 -37.518 69.281 1.00 57.81 457 HIS A C 1
ATOM 3749 O O . HIS A 1 457 ? 24.344 -36.352 68.950 1.00 57.81 457 HIS A O 1
ATOM 3755 N N . ASN A 1 458 ? 25.728 -38.105 69.178 1.00 61.56 458 ASN A N 1
ATOM 3756 C CA . ASN A 1 458 ? 26.976 -37.398 68.864 1.00 61.56 458 ASN A CA 1
ATOM 3757 C C . ASN A 1 458 ? 27.151 -37.048 67.373 1.00 61.56 458 ASN A C 1
ATOM 3759 O O . ASN A 1 458 ? 27.950 -36.178 67.050 1.00 61.56 458 ASN A O 1
ATOM 3763 N N . GLU A 1 459 ? 26.409 -37.695 66.471 1.00 63.47 459 GLU A N 1
ATOM 3764 C CA . GLU A 1 459 ? 26.500 -37.503 65.008 1.00 63.47 459 GLU A CA 1
ATOM 3765 C C . GLU A 1 459 ? 25.352 -36.617 64.459 1.00 63.47 459 GLU A C 1
ATOM 3767 O O . GLU A 1 459 ? 25.130 -36.533 63.255 1.00 63.47 459 GLU A O 1
ATOM 3772 N N . PHE A 1 460 ? 24.599 -35.935 65.334 1.00 60.62 460 PHE A N 1
ATOM 3773 C CA . PHE A 1 460 ? 23.404 -35.163 64.959 1.00 60.62 460 PHE A CA 1
ATOM 3774 C C . PHE A 1 460 ? 23.673 -34.029 63.956 1.00 60.62 460 PHE A C 1
ATOM 3776 O O . PHE A 1 460 ? 22.884 -33.858 63.030 1.00 60.62 460 PHE A O 1
ATOM 3783 N N . GLU A 1 461 ? 24.772 -33.280 64.101 1.00 61.44 461 GLU A N 1
ATOM 3784 C CA . GLU A 1 461 ? 25.107 -32.189 63.168 1.00 61.44 461 GLU A CA 1
ATOM 3785 C C . GLU A 1 461 ? 25.473 -32.697 61.768 1.00 61.44 461 GLU A C 1
ATOM 3787 O O . GLU A 1 461 ? 25.066 -32.086 60.783 1.00 61.44 461 GLU A O 1
ATOM 3792 N N . LYS A 1 462 ? 26.170 -33.836 61.666 1.00 62.34 462 LYS A N 1
ATOM 3793 C CA . LYS A 1 462 ? 26.494 -34.471 60.378 1.00 62.34 462 LYS A CA 1
ATOM 3794 C C . LYS A 1 462 ? 25.245 -34.998 59.678 1.00 62.34 462 LYS A C 1
ATOM 3796 O O . LYS A 1 462 ? 25.039 -34.690 58.514 1.00 62.34 462 LYS A O 1
ATOM 3801 N N . ARG A 1 463 ? 24.342 -35.666 60.412 1.00 64.12 463 ARG A N 1
ATOM 3802 C CA . ARG A 1 463 ? 23.028 -36.071 59.875 1.00 64.12 463 ARG A CA 1
ATOM 3803 C C . ARG A 1 463 ? 22.241 -34.888 59.318 1.00 64.12 463 ARG A C 1
ATOM 3805 O O . ARG A 1 463 ? 21.574 -35.011 58.298 1.00 64.12 463 ARG A O 1
ATOM 3812 N N . LEU A 1 464 ? 22.282 -33.753 60.014 1.00 61.00 464 LEU A N 1
ATOM 3813 C CA . LEU A 1 464 ? 21.611 -32.534 59.571 1.00 61.00 464 LEU A CA 1
ATOM 3814 C C . LEU A 1 464 ? 22.216 -31.997 58.272 1.00 61.00 464 LEU A C 1
ATOM 3816 O O . LEU A 1 464 ? 21.452 -31.528 57.442 1.00 61.00 464 LEU A O 1
ATOM 3820 N N . GLN A 1 465 ? 23.535 -32.115 58.081 1.00 62.19 465 GLN A N 1
ATOM 3821 C CA . GLN A 1 465 ? 24.227 -31.715 56.851 1.00 62.19 465 GLN A CA 1
ATOM 3822 C C . GLN A 1 465 ? 23.920 -32.641 55.663 1.00 62.19 465 GLN A C 1
ATOM 3824 O O . GLN A 1 465 ? 23.631 -32.134 54.584 1.00 62.19 465 GLN A O 1
ATOM 3829 N N . SER A 1 466 ? 23.897 -33.964 55.854 1.00 58.59 466 SER A N 1
ATOM 3830 C CA . SER A 1 466 ? 23.653 -34.938 54.770 1.00 58.59 466 SER A CA 1
ATOM 3831 C C . SER A 1 466 ? 22.203 -34.948 54.249 1.00 58.59 466 SER A C 1
ATOM 3833 O O . SER A 1 466 ? 21.936 -35.415 53.143 1.00 58.59 466 SER A O 1
ATOM 3835 N N . PHE A 1 467 ? 21.248 -34.411 55.023 1.00 55.56 467 PHE A N 1
ATOM 3836 C CA . PHE A 1 467 ? 19.834 -34.286 54.627 1.00 55.56 467 PHE A CA 1
ATOM 3837 C C . PHE A 1 467 ? 19.350 -32.837 54.449 1.00 55.56 467 PHE A C 1
ATOM 3839 O O . PHE A 1 467 ? 18.180 -32.623 54.119 1.00 55.56 467 PHE A O 1
ATOM 3846 N N . SER A 1 468 ? 20.208 -31.834 54.655 1.00 51.00 468 SER A N 1
ATOM 3847 C CA . SER A 1 468 ? 19.896 -30.443 54.325 1.00 51.00 468 SER A CA 1
ATOM 3848 C C . SER A 1 468 ? 20.332 -30.138 52.892 1.00 51.00 468 SER A C 1
ATOM 3850 O O . SER A 1 468 ? 21.484 -29.768 52.663 1.00 51.00 468 SER A O 1
ATOM 3852 N N . ALA A 1 469 ? 19.409 -30.293 51.942 1.00 41.53 469 ALA A N 1
ATOM 385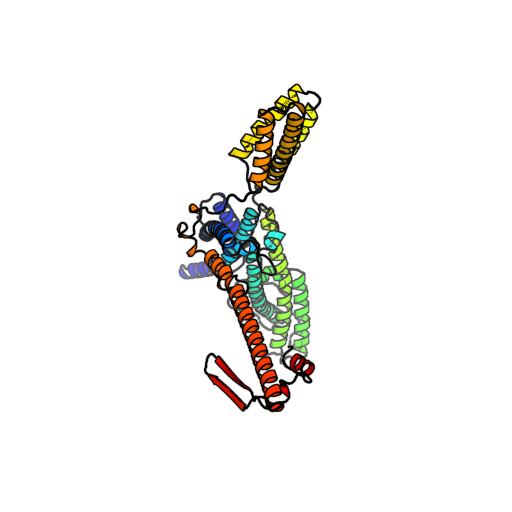3 C CA . ALA A 1 469 ? 19.510 -29.697 50.608 1.00 41.53 469 ALA A CA 1
ATOM 3854 C C . ALA A 1 469 ? 18.901 -28.287 50.595 1.00 41.53 469 ALA A C 1
ATOM 3856 O O . ALA A 1 469 ? 17.786 -28.124 51.150 1.00 41.53 469 ALA A O 1
#

Radius of gyration: 39.34 Å; chains: 1; bounding box: 75×96×119 Å

pLDDT: mean 76.76, std 12.94, range [29.69, 91.56]

Foldseek 3Di:
DVVVVVVVVVVVVLLVQFAQDLVLLVVLLVVLVVCLVVVVCPDVLSVQLVVQVVLVVLLVVVCCVQVNPDDPDPDDDDPLNSLLVSLVVDPDPGLSNLQSSLVNSLVVSCVVLVHAQALVSSCPRPSLVVSLVVVLVLQLVLLLLLQLVQLCVQAVVDPDDRPDDDHHDPDHFDDAPDDDDRPPDRSHSVVSNVLCPDPVLVVLSVVLSVQLRVVCNVPVHCSVVSSSVSSNVSSVVSVVVSVVVSSVSSRVCSVVGDPPDDPPVVVVVVLVVVLVVCVVPVVVNVVSVVVVVVVVVVCVVPPDDCSDPVVVVVVVCCVLVVLVVQLVVLVVVCVVPVDPVSVVSNVVSVVVNVVVVDPPPDDDPCSDPVVPPCNCVHPSVVVSCCQQPPDCPHPVVVVVVVVVVVVVVVVVVVVVVVVLVVQLVVVCVVLVFFDDWDDDPPDTDTHTDPPHCCPPPVCVVVVCVSPPD